Protein AF-A0A1F0R096-F1 (afdb_monomer_lite)

pLDDT: mean 75.97, std 24.09, range [21.86, 98.0]

Secondary structure (DSSP, 8-state):
-------------------------TTTTT--S-PPP----------PPPPGGG-SEEEEEHHHHHSPPPSS--S-SEEEEEETTEEEEEEE--EE-TTS-EE-----HHHHHHHHHHHHHHHHHTT-SEEE--SSHHHHHHHHT----HHHHHHHHHHHHHHHHEEEEEEEEEE-TTS-EEEEEEEEESEEEEE--B-TTSSBPTTS--EEEE-HHHHHHHHSPP-SSSSEEEEEHHHHHHHHHH-TT-HHHHHHHHHHHHHHTT--S-EEEETHHHHHHH--TT--HHHHHHHHHHHHHHHHHHHHGGG-TT--GGGTEEEESTT-TTS--EEEEPPPPHHHHHHH-GGGS-SS-SS--PPP--PPPPPPPPPPPP----PPPTTTT--HHHHHHHHHHTT--GGG--HHHHHHHHHHHHHT-S--S-HHHHHHHHHHH-GGGGTT----------------------PPPPP----PPPEE-TTT--EE-SSS-HHHHHHTT-TT--HHHHHHHHHHHHHHHHHHTTSTT---HHHHHHHHHHHHHTT---

Sequence (554 aa):
MTNSSAPAHPQSTRTVPASTDAGMTLSDILADHTAPTGGTLQHRQNTTSLAINDFTTVAIPWIFVNYQLPLMATKEILWERTDGDITVTLAATPYKDNNGVTQQHLPSGRIAREILIYLTTTALATQSPVIKISDTWRGLLSDVGIETSKDNLQAVQKQLRALLKMTIHISHQGTLPDGTNVSTSQSYLVGSSEKLFFNRDGLLDDKHQSVIRLSQEFYERIAATPSPVHGAMLVLRDSWRKIIKENPHQALAGDVFWWLAGRMSRVRRETRIPWDSPKGQFGSAATQTTKFRSQFRAALAVAAREYFSPLGENFDYSIYVSEYGFGSRGGNSGILLSPISPEHRKLMAWSRRQGAKTAPAATPVHEQKPTPPQAPSAPEIVPIPAHAGLDLSELRAALAAAGLPTNAVSDGALRAAIDTVLSRATSVGNAQALVTTAIVREPALLTGTAAPVVPAVQGSAASAAPGQGAAPLSSGRPVLPVASCPVHGQDVTGLVCRDCAIELKSADTDSTLAESCWRAVRARLTELSRLDGVDTSGEWVRYSSLAAAHGVDA

Structure (mmCIF, N/CA/C/O backbone):
data_AF-A0A1F0R096-F1
#
_entry.id   AF-A0A1F0R096-F1
#
loop_
_atom_site.group_PDB
_atom_site.id
_atom_site.type_symbol
_atom_site.label_atom_id
_atom_site.label_alt_id
_atom_site.label_comp_id
_atom_site.label_asym_id
_atom_site.label_entity_id
_atom_site.label_seq_id
_atom_site.pdbx_PDB_ins_code
_atom_site.Cartn_x
_atom_site.Cartn_y
_atom_site.Cartn_z
_atom_site.occupancy
_atom_site.B_iso_or_equiv
_atom_site.auth_seq_id
_atom_site.auth_comp_id
_atom_site.auth_asym_id
_atom_site.auth_atom_id
_atom_site.pdbx_PDB_model_num
ATOM 1 N N . MET A 1 1 ? -44.155 53.916 55.250 1.00 30.33 1 MET A N 1
ATOM 2 C CA . MET A 1 1 ? -45.587 54.117 54.952 1.00 30.33 1 MET A CA 1
ATOM 3 C C . MET A 1 1 ? -45.986 53.123 53.877 1.00 30.33 1 MET A C 1
ATOM 5 O O . MET A 1 1 ? -45.289 53.073 52.876 1.00 30.33 1 MET A O 1
ATOM 9 N N . THR A 1 2 ? -47.061 52.370 54.154 1.00 28.89 2 THR A N 1
ATOM 10 C CA . THR A 1 2 ? -47.965 51.640 53.232 1.00 28.89 2 THR A CA 1
ATOM 11 C C . THR A 1 2 ? -47.381 50.547 52.324 1.00 28.89 2 THR A C 1
ATOM 13 O O . THR A 1 2 ? -46.422 50.794 51.618 1.00 28.89 2 THR A O 1
ATOM 16 N N . ASN A 1 3 ? -47.965 49.363 52.142 1.00 24.05 3 ASN A N 1
ATOM 17 C CA . ASN A 1 3 ? -48.972 48.564 52.844 1.00 24.05 3 ASN A CA 1
ATOM 18 C C . ASN A 1 3 ? -48.981 47.197 52.112 1.00 24.05 3 ASN A C 1
ATOM 20 O O . ASN A 1 3 ? -48.876 47.171 50.892 1.00 24.05 3 ASN A O 1
ATOM 24 N N . SER A 1 4 ? -49.084 46.108 52.871 1.00 25.52 4 SER A N 1
ATOM 25 C CA . SER A 1 4 ? -49.771 44.830 52.608 1.00 25.52 4 SER A CA 1
ATOM 26 C C . SER A 1 4 ? -50.156 44.419 51.169 1.00 25.52 4 SER A C 1
ATOM 28 O O . SER A 1 4 ? -50.920 45.121 50.512 1.00 25.52 4 SER A O 1
ATOM 30 N N . SER A 1 5 ? -49.855 43.168 50.783 1.00 28.47 5 SER A N 1
ATOM 31 C CA . SER A 1 5 ? -50.852 42.066 50.691 1.00 28.47 5 SER A CA 1
ATOM 32 C C . SER A 1 5 ? -50.449 40.967 49.697 1.00 28.47 5 SER A C 1
ATOM 34 O O . SER A 1 5 ? -50.131 41.232 48.542 1.00 28.47 5 SER A O 1
ATOM 36 N N . ALA A 1 6 ? -50.549 39.718 50.156 1.00 32.94 6 ALA A N 1
ATOM 37 C CA . ALA A 1 6 ? -50.684 38.526 49.320 1.00 32.94 6 ALA A CA 1
ATOM 38 C C . ALA A 1 6 ? -52.085 38.453 48.672 1.00 32.94 6 ALA A C 1
ATOM 40 O O . ALA A 1 6 ? -53.028 39.072 49.169 1.00 32.94 6 ALA A O 1
ATOM 41 N N . PRO A 1 7 ? -52.243 37.636 47.619 1.00 31.23 7 PRO A N 1
ATOM 42 C CA . PRO A 1 7 ? -53.280 36.592 47.632 1.00 31.23 7 PRO A CA 1
ATOM 43 C C . PRO A 1 7 ? -52.701 35.241 47.149 1.00 31.23 7 PRO A C 1
ATOM 45 O O . PRO A 1 7 ? -51.891 35.192 46.233 1.00 31.23 7 PRO A O 1
ATOM 48 N N . ALA A 1 8 ? -52.882 34.141 47.882 1.00 25.47 8 ALA A N 1
ATOM 49 C CA . ALA A 1 8 ? -54.045 33.241 47.892 1.00 25.47 8 ALA A CA 1
ATOM 50 C C . ALA A 1 8 ? -54.151 32.333 46.642 1.00 25.47 8 ALA A C 1
ATOM 52 O O . ALA A 1 8 ? -54.452 32.777 45.539 1.00 25.47 8 ALA A O 1
ATOM 53 N N . HIS A 1 9 ? -53.920 31.035 46.873 1.00 32.69 9 HIS A N 1
ATOM 54 C CA . HIS A 1 9 ? -54.210 29.912 45.975 1.00 32.69 9 HIS A CA 1
ATOM 55 C C . HIS A 1 9 ? -55.689 29.851 45.554 1.00 32.69 9 HIS A C 1
ATOM 57 O O . HIS A 1 9 ? -56.567 30.228 46.331 1.00 32.69 9 HIS A O 1
ATOM 63 N N . PRO A 1 10 ? -55.968 29.181 44.422 1.00 27.84 10 PRO A N 1
ATOM 64 C CA . PRO A 1 10 ? -56.959 28.111 44.471 1.00 27.84 10 PRO A CA 1
ATOM 65 C C . PRO A 1 10 ? -56.457 26.796 43.852 1.00 27.84 10 PRO A C 1
ATOM 67 O O . PRO A 1 10 ? -55.757 26.758 42.842 1.00 27.84 10 PRO A O 1
ATOM 70 N N . GLN A 1 11 ? -56.843 25.703 44.508 1.00 27.64 11 GLN A N 1
ATOM 71 C CA . GLN A 1 11 ? -56.785 24.321 44.036 1.00 27.64 11 GLN A CA 1
ATOM 72 C C . GLN A 1 11 ? -57.648 24.145 42.773 1.00 27.64 11 GLN A C 1
ATOM 74 O O . GLN A 1 11 ? -58.736 24.708 42.737 1.00 27.64 11 GLN A O 1
ATOM 79 N N . SER A 1 12 ? -57.241 23.305 41.810 1.00 22.75 12 SER A N 1
ATOM 80 C CA . SER A 1 12 ? -58.082 22.218 41.263 1.00 22.75 12 SER A CA 1
ATOM 81 C C . SER A 1 12 ? -57.400 21.446 40.115 1.00 22.75 12 SER A C 1
ATOM 83 O O . SER A 1 12 ? -56.815 22.029 39.212 1.00 22.75 12 SER A O 1
ATOM 85 N N . THR A 1 13 ? -57.571 20.121 40.185 1.00 23.52 13 THR A N 1
ATOM 86 C CA . THR A 1 13 ? -57.665 19.102 39.115 1.00 23.52 13 THR A CA 1
ATOM 87 C C . THR A 1 13 ? -56.497 18.797 38.160 1.00 23.52 13 THR A C 1
ATOM 89 O O . THR A 1 13 ? -56.371 19.287 37.044 1.00 23.52 13 THR A O 1
ATOM 92 N N . ARG A 1 14 ? -55.743 17.769 38.576 1.00 30.00 14 ARG A N 1
ATOM 93 C CA . ARG A 1 14 ? -55.476 16.513 37.843 1.00 30.00 14 ARG A CA 1
ATOM 94 C C . ARG A 1 14 ? -56.135 16.410 36.455 1.00 30.00 14 ARG A C 1
ATOM 96 O O . ARG A 1 14 ? -57.332 16.162 36.375 1.00 30.00 14 ARG A O 1
ATOM 103 N N . THR A 1 15 ? -55.316 16.414 35.402 1.00 25.78 15 THR A N 1
ATOM 104 C CA . THR A 1 15 ? -55.610 15.670 34.167 1.00 25.78 15 THR A CA 1
ATOM 105 C C . THR A 1 15 ? -54.319 15.054 33.631 1.00 25.78 15 THR A C 1
ATOM 107 O O . THR A 1 15 ? -53.359 15.755 33.329 1.00 25.78 15 THR A O 1
ATOM 110 N N . VAL A 1 16 ? -54.292 13.726 33.578 1.00 37.59 16 VAL A N 1
ATOM 111 C CA . VAL A 1 16 ? -53.252 12.909 32.942 1.00 37.59 16 VAL A CA 1
ATOM 112 C C . VAL A 1 16 ? -53.695 12.650 31.498 1.00 37.59 16 VAL A C 1
ATOM 114 O O . VAL A 1 16 ? -54.839 12.235 31.319 1.00 37.59 16 VAL A O 1
ATOM 117 N N . PRO A 1 17 ? -52.821 12.786 30.489 1.00 27.08 17 PRO A N 1
ATOM 118 C CA . PRO A 1 17 ? -52.859 11.952 29.294 1.00 27.08 17 PRO A CA 1
ATOM 119 C C . PRO A 1 17 ? -51.699 10.947 29.403 1.00 27.08 17 PRO A C 1
ATOM 121 O O . PRO A 1 17 ? -50.539 11.321 29.535 1.00 27.08 17 PRO A O 1
ATOM 124 N N . ALA A 1 18 ? -51.996 9.686 29.702 1.00 24.23 18 ALA A N 1
ATOM 125 C CA . ALA A 1 18 ? -52.253 8.631 28.726 1.00 24.23 18 ALA A CA 1
ATOM 126 C C . ALA A 1 18 ? -50.993 8.317 27.906 1.00 24.23 18 ALA A C 1
ATOM 128 O O . ALA A 1 18 ? -50.550 9.092 27.066 1.00 24.23 18 ALA A O 1
ATOM 129 N N . SER A 1 19 ? -50.437 7.152 28.230 1.00 34.81 19 SER A N 1
ATOM 130 C CA . SER A 1 19 ? -49.363 6.441 27.553 1.00 34.81 19 SER A CA 1
ATOM 131 C C . SER A 1 19 ? -49.469 6.480 26.031 1.00 34.81 19 SER A C 1
ATOM 133 O O . SER A 1 19 ? -50.520 6.168 25.472 1.00 34.81 19 SER A O 1
ATOM 135 N N . THR A 1 20 ? -48.334 6.680 25.374 1.00 30.47 20 THR A N 1
ATOM 136 C CA . THR A 1 20 ? -48.059 6.007 24.104 1.00 30.47 20 THR A CA 1
ATOM 137 C C . THR A 1 20 ? -46.816 5.157 24.280 1.00 30.47 20 THR A C 1
ATOM 139 O O . THR A 1 20 ? -45.699 5.662 24.387 1.00 30.47 20 THR A O 1
ATOM 142 N N . ASP A 1 21 ? -47.086 3.858 24.366 1.00 36.59 21 ASP A N 1
ATOM 143 C CA . ASP A 1 21 ? -46.177 2.751 24.132 1.00 36.59 21 ASP A CA 1
ATOM 144 C C . ASP A 1 21 ? -45.354 2.967 22.862 1.00 36.59 21 ASP A C 1
ATOM 146 O O . ASP A 1 21 ? -45.900 3.038 21.763 1.00 36.59 21 ASP A O 1
ATOM 150 N N . ALA A 1 22 ? -44.038 3.010 23.022 1.00 32.66 22 ALA A N 1
ATOM 151 C CA . ALA A 1 22 ? -43.079 2.445 22.077 1.00 32.66 22 ALA A CA 1
ATOM 152 C C . ALA A 1 22 ? -41.719 2.388 22.782 1.00 32.66 22 ALA A C 1
ATOM 154 O O . ALA A 1 22 ? -40.801 3.155 22.494 1.00 32.66 22 ALA A O 1
ATOM 155 N N . GLY A 1 23 ? -41.614 1.506 23.777 1.00 35.16 23 GLY A N 1
ATOM 156 C CA . GLY A 1 23 ? -40.328 1.137 24.351 1.00 35.16 23 GLY A CA 1
ATOM 157 C C . GLY A 1 23 ? -39.505 0.389 23.308 1.00 35.16 23 GLY A C 1
ATOM 158 O O . GLY A 1 23 ? -39.669 -0.814 23.158 1.00 35.16 23 GLY A O 1
ATOM 159 N N . MET A 1 24 ? -38.634 1.097 22.591 1.00 30.62 24 MET A N 1
ATOM 160 C CA . MET A 1 24 ? -37.538 0.476 21.850 1.00 30.62 24 MET A CA 1
ATOM 161 C C . MET A 1 24 ? -36.255 0.647 22.652 1.00 30.62 24 MET A C 1
ATOM 163 O O . MET A 1 24 ? -35.848 1.759 22.995 1.00 30.62 24 MET A O 1
ATOM 167 N N . THR A 1 25 ? -35.635 -0.478 22.982 1.00 40.62 25 THR A N 1
ATOM 168 C CA . THR A 1 25 ? -34.349 -0.530 23.670 1.00 40.62 25 THR A CA 1
ATOM 169 C C . THR A 1 25 ? -33.215 -0.597 22.650 1.00 40.62 25 THR A C 1
ATOM 171 O O . THR A 1 25 ? -33.394 -0.994 21.504 1.00 40.62 25 THR A O 1
ATOM 174 N N . LEU A 1 26 ? -31.999 -0.247 23.073 1.00 33.38 26 LEU A N 1
ATOM 175 C CA . LEU A 1 26 ? -30.774 -0.300 22.257 1.00 33.38 26 LEU A CA 1
ATOM 176 C C . LEU A 1 26 ? -30.487 -1.695 21.655 1.00 33.38 26 LEU A C 1
ATOM 178 O O . LEU A 1 26 ? -29.718 -1.809 20.703 1.00 33.38 26 LEU A O 1
ATOM 182 N N . SER A 1 27 ? -31.123 -2.741 22.192 1.00 39.12 27 SER A N 1
ATOM 183 C CA . SER A 1 27 ? -31.055 -4.112 21.677 1.00 39.12 27 SER A CA 1
ATOM 184 C C . SER A 1 27 ? -31.840 -4.291 20.373 1.00 39.12 27 SER A C 1
ATOM 186 O O . SER A 1 27 ? -31.451 -5.112 19.548 1.00 39.12 27 SER A O 1
ATOM 188 N N . ASP A 1 28 ? -32.876 -3.481 20.147 1.00 33.50 28 ASP A N 1
ATOM 189 C CA . ASP A 1 28 ? -33.757 -3.583 18.978 1.00 33.50 28 ASP A CA 1
ATOM 190 C C . ASP A 1 28 ? -33.112 -2.971 17.720 1.00 33.50 28 ASP A C 1
ATOM 192 O O . ASP A 1 28 ? -33.356 -3.418 16.605 1.00 33.50 28 ASP A O 1
ATOM 196 N N . ILE A 1 29 ? -32.190 -2.013 17.889 1.00 41.38 29 ILE A N 1
ATOM 197 C CA . ILE A 1 29 ? -31.458 -1.349 16.789 1.00 41.38 29 ILE A CA 1
ATOM 198 C C . ILE A 1 29 ? -30.347 -2.247 16.206 1.00 41.38 29 ILE A C 1
ATOM 200 O O . ILE A 1 29 ? -29.935 -2.076 15.061 1.00 41.38 29 ILE A O 1
ATOM 204 N N . LEU A 1 30 ? -29.850 -3.219 16.976 1.00 41.22 30 LEU A N 1
ATOM 205 C CA . LEU A 1 30 ? -28.787 -4.142 16.550 1.00 41.22 30 LEU A CA 1
ATOM 206 C C . LEU A 1 30 ? -29.324 -5.438 15.915 1.00 41.22 30 LEU A C 1
ATOM 208 O O . LEU A 1 30 ? -28.522 -6.262 15.469 1.00 41.22 30 LEU A O 1
ATOM 212 N N . ALA A 1 31 ? -30.648 -5.628 15.893 1.00 35.34 31 ALA A N 1
ATOM 213 C CA . ALA A 1 31 ? -31.297 -6.879 15.504 1.00 35.34 31 ALA A CA 1
ATOM 214 C C . ALA A 1 31 ? -31.662 -6.986 14.011 1.00 35.34 31 ALA A C 1
ATOM 216 O O . ALA A 1 31 ? -32.043 -8.069 13.567 1.00 35.34 31 ALA A O 1
ATOM 217 N N . ASP A 1 32 ? -31.485 -5.935 13.208 1.00 31.23 32 ASP A N 1
ATOM 218 C CA . ASP A 1 32 ? -31.731 -6.000 11.762 1.00 31.23 32 ASP A CA 1
ATOM 219 C C . ASP A 1 32 ? -30.552 -6.634 11.018 1.00 31.23 32 ASP A C 1
ATOM 221 O O . ASP A 1 32 ? -29.835 -5.973 10.282 1.00 31.23 32 ASP A O 1
ATOM 225 N N . HIS A 1 33 ? -30.355 -7.936 11.229 1.00 36.31 33 HIS A N 1
ATOM 226 C CA . HIS A 1 33 ? -29.904 -8.902 10.226 1.00 36.31 33 HIS A CA 1
ATOM 227 C C . HIS A 1 33 ? -30.307 -10.296 10.720 1.00 36.31 33 HIS A C 1
ATOM 229 O O . HIS A 1 33 ? -29.807 -10.781 11.734 1.00 36.31 33 HIS A O 1
ATOM 235 N N . THR A 1 34 ? -31.225 -10.932 9.996 1.00 32.75 34 THR A N 1
ATOM 236 C CA . THR A 1 34 ? -31.767 -12.273 10.234 1.00 32.75 34 THR A CA 1
ATOM 237 C C . THR A 1 34 ? -30.659 -13.300 10.491 1.00 32.75 34 THR A C 1
ATOM 239 O O . THR A 1 34 ? -30.019 -13.801 9.569 1.00 32.75 34 THR A O 1
ATOM 242 N N . ALA A 1 35 ? -30.455 -13.647 11.762 1.00 27.62 35 ALA A N 1
ATOM 243 C CA . ALA A 1 35 ? -29.786 -14.874 12.172 1.00 27.62 35 ALA A CA 1
ATOM 244 C C . ALA A 1 35 ? -30.867 -15.931 12.463 1.00 27.62 35 ALA A C 1
ATOM 246 O O . ALA A 1 35 ? -31.854 -15.606 13.129 1.00 27.62 35 ALA A O 1
ATOM 247 N N . PRO A 1 36 ? -30.729 -17.183 11.987 1.00 33.09 36 PRO A N 1
ATOM 248 C CA . PRO A 1 36 ? -31.719 -18.216 12.251 1.00 33.09 36 PRO A CA 1
ATOM 249 C C . PRO A 1 36 ? -31.743 -18.511 13.753 1.00 33.09 36 PRO A C 1
ATOM 251 O O . PRO A 1 36 ? -30.737 -18.878 14.361 1.00 33.09 36 PRO A O 1
ATOM 254 N N . THR A 1 37 ? -32.902 -18.295 14.363 1.00 35.12 37 THR A N 1
ATOM 255 C CA . THR A 1 37 ? -33.143 -18.533 15.783 1.00 35.12 37 THR A CA 1
ATOM 256 C C . THR A 1 37 ? -33.389 -20.025 15.994 1.00 35.12 37 THR A C 1
ATOM 258 O O . THR A 1 37 ? -34.353 -20.572 15.467 1.00 35.12 37 THR A O 1
ATOM 261 N N . GLY A 1 38 ? -32.522 -20.683 16.765 1.00 32.81 38 GLY A N 1
ATOM 262 C CA . GLY A 1 38 ? -32.728 -22.064 17.211 1.00 32.81 38 GLY A CA 1
ATOM 263 C C . GLY A 1 38 ? -31.495 -22.945 17.045 1.00 32.81 38 GLY A C 1
ATOM 264 O O . GLY A 1 38 ? -31.354 -23.649 16.052 1.00 32.81 38 GLY A O 1
ATOM 265 N N . GLY A 1 39 ? -30.612 -22.937 18.044 1.00 27.97 39 GLY A N 1
ATOM 266 C CA . GLY A 1 39 ? -29.479 -23.854 18.118 1.00 27.97 39 GLY A CA 1
ATOM 267 C C . GLY A 1 39 ? -28.786 -23.767 19.472 1.00 27.97 39 GLY A C 1
ATOM 268 O O . GLY A 1 39 ? -28.230 -22.733 19.825 1.00 27.97 39 GLY A O 1
ATOM 269 N N . THR A 1 40 ? -28.870 -24.857 20.227 1.00 30.33 40 THR A N 1
ATOM 270 C CA . THR A 1 40 ? -28.162 -25.191 21.471 1.00 30.33 40 THR A CA 1
ATOM 271 C C . THR A 1 40 ? -26.720 -24.679 21.483 1.00 30.33 40 THR A C 1
ATOM 273 O O . THR A 1 40 ? -26.073 -24.739 20.444 1.00 30.33 40 THR A O 1
ATOM 276 N N . LEU A 1 41 ? -26.220 -24.236 22.651 1.00 36.62 41 LEU A N 1
ATOM 277 C CA . LEU A 1 41 ? -24.822 -23.857 22.933 1.00 36.62 41 LEU A CA 1
ATOM 278 C C . LEU A 1 41 ? -23.826 -24.732 22.150 1.00 36.62 41 LEU A C 1
ATOM 280 O O . LEU A 1 41 ? -23.426 -25.802 22.610 1.00 36.62 41 LEU A O 1
ATOM 284 N N . GLN A 1 42 ? -23.442 -24.292 20.951 1.00 33.22 42 GLN A N 1
ATOM 285 C CA . GLN A 1 42 ? -22.438 -24.984 20.165 1.00 33.22 42 GLN A CA 1
ATOM 286 C C . GLN A 1 42 ? -21.080 -24.581 20.717 1.00 33.22 42 GLN A C 1
ATOM 288 O O . GLN A 1 42 ? -20.683 -23.415 20.688 1.00 33.22 42 GLN A O 1
ATOM 293 N N . HIS A 1 43 ? -20.376 -25.577 21.242 1.00 32.53 43 HIS A N 1
ATOM 294 C CA . HIS A 1 43 ? -18.949 -25.518 21.500 1.00 32.53 43 HIS A CA 1
ATOM 295 C C . HIS A 1 43 ? -18.237 -24.902 20.283 1.00 32.53 43 HIS A C 1
ATOM 297 O O . HIS A 1 43 ? -18.427 -25.361 19.155 1.00 32.53 43 HIS A O 1
ATOM 303 N N . ARG A 1 44 ? -17.438 -23.852 20.519 1.00 40.34 44 ARG A N 1
ATOM 304 C CA . ARG A 1 44 ? -16.644 -23.139 19.508 1.00 40.34 44 ARG A CA 1
ATOM 305 C C . ARG A 1 44 ? -15.856 -24.139 18.659 1.00 40.34 44 ARG A C 1
ATOM 307 O O . ARG A 1 44 ? -14.901 -24.746 19.135 1.00 40.34 44 ARG A O 1
ATOM 314 N N . GLN A 1 45 ? -16.225 -24.276 17.387 1.00 34.12 45 GLN A N 1
ATOM 315 C CA . GLN A 1 45 ? -15.311 -24.821 16.392 1.00 34.12 45 GLN A CA 1
ATOM 316 C C . GLN A 1 45 ? -14.172 -23.806 16.229 1.00 34.12 45 GLN A C 1
ATOM 318 O O . GLN A 1 45 ? -14.411 -22.652 15.876 1.00 34.12 45 GLN A O 1
ATOM 323 N N . ASN A 1 46 ? -12.943 -24.220 16.542 1.00 38.59 46 ASN A N 1
ATOM 324 C CA . ASN A 1 46 ? -11.721 -23.450 16.316 1.00 38.59 46 ASN A CA 1
ATOM 325 C C . ASN A 1 46 ? -11.584 -23.091 14.826 1.00 38.59 46 ASN A C 1
ATOM 327 O O . ASN A 1 46 ? -10.966 -23.823 14.060 1.00 38.59 46 ASN A O 1
ATOM 331 N N . THR A 1 47 ? -12.134 -21.956 14.398 1.00 48.75 47 THR A N 1
ATOM 332 C CA . THR A 1 47 ? -11.672 -21.281 13.182 1.00 48.75 47 THR A CA 1
ATOM 333 C C . THR A 1 47 ? -10.714 -20.185 13.613 1.00 48.75 47 THR A C 1
ATOM 335 O O . THR A 1 47 ? -11.135 -19.060 13.876 1.00 48.75 47 THR A O 1
ATOM 338 N N . THR A 1 48 ? -9.450 -20.561 13.776 1.00 67.00 48 THR A N 1
ATOM 339 C CA . THR A 1 48 ? -8.330 -19.685 14.129 1.00 67.00 48 THR A CA 1
ATOM 340 C C . THR A 1 48 ? -8.192 -18.579 13.079 1.00 67.00 48 THR A C 1
ATOM 342 O O . THR A 1 48 ? -8.402 -18.831 11.890 1.00 67.00 48 THR A O 1
ATOM 345 N N . SER A 1 49 ? -7.865 -17.353 13.495 1.00 80.62 49 SER A N 1
ATOM 346 C CA . SER A 1 49 ? -7.433 -16.314 12.558 1.00 80.62 49 SER A CA 1
ATOM 347 C C . SER A 1 49 ? -6.254 -16.825 11.720 1.00 80.62 49 SER A C 1
ATOM 349 O O . SER A 1 49 ? -5.464 -17.648 12.183 1.00 80.62 49 SER A O 1
ATOM 351 N N . LEU A 1 50 ? -6.167 -16.391 10.460 1.00 88.50 50 LEU A N 1
ATOM 352 C CA . LEU A 1 50 ? -5.040 -16.756 9.601 1.00 88.50 50 LEU A CA 1
ATOM 353 C C . LEU A 1 50 ? -3.867 -15.833 9.903 1.00 88.50 50 LEU A C 1
ATOM 355 O O . LEU A 1 50 ? -4.059 -14.617 9.980 1.00 88.50 50 LEU A O 1
ATOM 359 N N . ALA A 1 51 ? -2.664 -16.394 10.019 1.00 91.50 51 ALA A N 1
ATOM 360 C CA . ALA A 1 51 ? -1.449 -15.610 10.147 1.00 91.50 51 ALA A CA 1
ATOM 361 C C . ALA A 1 51 ? -0.818 -15.391 8.768 1.00 91.50 51 ALA A C 1
ATOM 363 O O . ALA A 1 51 ? -0.769 -16.285 7.924 1.00 91.50 51 ALA A O 1
ATOM 364 N N . ILE A 1 52 ? -0.227 -14.218 8.539 1.00 90.69 52 ILE A N 1
ATOM 365 C CA . ILE A 1 52 ? 0.503 -13.906 7.303 1.00 90.69 52 ILE A CA 1
ATOM 366 C C . ILE A 1 52 ? 1.655 -14.900 7.058 1.00 90.69 52 ILE A C 1
ATOM 368 O O . ILE A 1 52 ? 2.088 -15.146 5.928 1.00 90.69 52 ILE A O 1
ATOM 372 N N . ASN A 1 53 ? 2.154 -15.491 8.146 1.00 89.38 53 ASN A N 1
ATOM 373 C CA . ASN A 1 53 ? 3.216 -16.487 8.150 1.00 89.38 53 ASN A CA 1
ATOM 374 C C . ASN A 1 53 ? 2.768 -17.848 7.589 1.00 89.38 53 ASN A C 1
ATOM 376 O O . ASN A 1 53 ? 3.623 -18.658 7.225 1.00 89.38 53 ASN A O 1
ATOM 380 N N . ASP A 1 54 ? 1.470 -18.049 7.378 1.00 89.38 54 ASP A N 1
ATOM 381 C CA . ASP A 1 54 ? 0.929 -19.271 6.784 1.00 89.38 54 ASP A CA 1
ATOM 382 C C . ASP A 1 54 ? 0.947 -19.233 5.245 1.00 89.38 54 ASP A C 1
ATOM 384 O O . ASP A 1 54 ? 0.852 -20.273 4.595 1.00 89.38 54 ASP A O 1
ATOM 388 N N . PHE A 1 55 ? 1.129 -18.054 4.631 1.00 90.38 55 PHE A N 1
ATOM 389 C CA . PHE A 1 55 ? 1.071 -17.892 3.173 1.00 90.38 55 PHE A CA 1
ATOM 390 C C . PHE A 1 55 ? 2.447 -17.820 2.506 1.00 90.38 55 PHE A C 1
ATOM 392 O O . PHE A 1 55 ? 3.235 -16.922 2.782 1.00 90.38 55 PHE A O 1
ATOM 399 N N . THR A 1 56 ? 2.724 -18.676 1.520 1.00 90.19 56 THR A N 1
ATOM 400 C CA . THR A 1 56 ? 3.943 -18.551 0.690 1.00 90.19 56 THR A CA 1
ATOM 401 C C . THR A 1 56 ? 3.988 -17.232 -0.087 1.00 90.19 56 THR A C 1
ATOM 403 O O . THR A 1 56 ? 5.052 -16.634 -0.272 1.00 90.19 56 THR A O 1
ATOM 406 N N . THR A 1 57 ? 2.827 -16.777 -0.550 1.00 92.06 57 THR A N 1
ATOM 407 C CA . THR A 1 57 ? 2.670 -15.553 -1.331 1.00 92.06 57 THR A CA 1
ATOM 408 C C . THR A 1 57 ? 1.673 -14.626 -0.673 1.00 92.06 57 THR A C 1
ATOM 410 O O . THR A 1 57 ? 0.680 -15.085 -0.117 1.00 92.06 57 THR A O 1
ATOM 413 N N . VAL A 1 58 ? 1.899 -13.328 -0.809 1.00 94.69 58 VAL A N 1
ATOM 414 C CA . VAL A 1 58 ? 0.946 -12.301 -0.387 1.00 94.69 58 VAL A CA 1
ATOM 415 C C . VAL A 1 58 ? 0.346 -11.598 -1.593 1.00 94.69 58 VAL A C 1
ATOM 417 O O . VAL A 1 58 ? 0.997 -11.478 -2.633 1.00 94.69 58 VAL A O 1
ATOM 420 N N . ALA A 1 59 ? -0.893 -11.144 -1.443 1.00 95.56 59 ALA A N 1
ATOM 421 C CA . ALA A 1 59 ? -1.618 -10.414 -2.465 1.00 95.56 59 ALA A CA 1
ATOM 422 C C . ALA A 1 59 ? -1.462 -8.904 -2.267 1.00 95.56 59 ALA A C 1
ATOM 424 O O . ALA A 1 59 ? -1.705 -8.377 -1.185 1.00 95.56 59 ALA A O 1
ATOM 425 N N . ILE A 1 60 ? -1.062 -8.206 -3.328 1.00 95.75 60 ILE A N 1
ATOM 426 C CA . ILE A 1 60 ? -0.930 -6.750 -3.363 1.00 95.75 60 ILE A CA 1
ATOM 427 C C . ILE A 1 60 ? -1.921 -6.218 -4.399 1.00 95.75 60 ILE A C 1
ATOM 429 O O . ILE A 1 60 ? -1.756 -6.514 -5.585 1.00 95.75 60 ILE A O 1
ATOM 433 N N . PRO A 1 61 ? -2.939 -5.434 -4.012 1.00 96.88 61 PRO A N 1
ATOM 434 C CA . PRO A 1 61 ? -3.883 -4.870 -4.973 1.00 96.88 61 PRO A CA 1
ATOM 435 C C . PRO A 1 61 ? -3.189 -3.955 -5.984 1.00 96.88 61 PRO A C 1
ATOM 437 O O . PRO A 1 61 ? -2.427 -3.069 -5.591 1.00 96.88 61 PRO A O 1
ATOM 440 N N . TRP A 1 62 ? -3.491 -4.115 -7.275 1.00 95.44 62 TRP A N 1
ATOM 441 C CA . TRP A 1 62 ? -2.855 -3.332 -8.344 1.00 95.44 62 TRP A CA 1
ATOM 442 C C . TRP A 1 62 ? -3.044 -1.827 -8.186 1.00 95.44 62 TRP A C 1
ATOM 444 O O . TRP A 1 62 ? -2.117 -1.067 -8.469 1.00 95.44 62 TRP A O 1
ATOM 454 N N . ILE A 1 63 ? -4.191 -1.403 -7.652 1.00 96.12 63 ILE A N 1
ATOM 455 C CA . ILE A 1 63 ? -4.451 0.010 -7.384 1.00 96.12 63 ILE A CA 1
ATOM 456 C C . ILE A 1 63 ? -3.388 0.631 -6.469 1.00 96.12 63 ILE A C 1
ATOM 458 O O . ILE A 1 63 ? -2.930 1.729 -6.748 1.00 96.12 63 ILE A O 1
ATOM 462 N N . PHE A 1 64 ? -2.891 -0.084 -5.455 1.00 95.75 64 PHE A N 1
ATOM 463 C CA . PHE A 1 64 ? -1.853 0.431 -4.551 1.00 95.75 64 PHE A CA 1
ATOM 464 C C . PHE A 1 64 ? -0.426 0.218 -5.069 1.00 95.75 64 PHE A C 1
ATOM 466 O O . PHE A 1 64 ? 0.509 0.819 -4.543 1.00 95.75 64 PHE A O 1
ATOM 473 N N . VAL A 1 65 ? -0.244 -0.598 -6.114 1.00 94.06 65 VAL A N 1
ATOM 474 C CA . VAL A 1 65 ? 1.021 -0.672 -6.865 1.00 94.06 65 VAL A CA 1
ATOM 475 C C . VAL A 1 65 ? 1.189 0.563 -7.746 1.00 94.06 65 VAL A C 1
ATOM 477 O O . VAL A 1 65 ? 2.299 1.078 -7.867 1.00 94.06 65 VAL A O 1
ATOM 480 N N . ASN A 1 66 ? 0.102 1.027 -8.367 1.00 92.44 66 ASN A N 1
ATOM 481 C CA . ASN A 1 66 ? 0.131 2.152 -9.301 1.00 92.44 66 ASN A CA 1
ATOM 482 C C . ASN A 1 66 ? -0.086 3.501 -8.602 1.00 92.44 66 ASN A C 1
ATOM 484 O O . ASN A 1 66 ? 0.603 4.462 -8.936 1.00 92.44 66 ASN A O 1
ATOM 488 N N . TYR A 1 67 ? -0.956 3.535 -7.591 1.00 93.69 67 TYR A N 1
ATOM 489 C CA . TYR A 1 67 ? -1.376 4.723 -6.849 1.00 93.69 67 TYR A CA 1
ATOM 490 C C . TYR A 1 67 ? -1.096 4.515 -5.351 1.00 93.69 67 TYR A C 1
ATOM 492 O O . TYR A 1 67 ? -1.960 4.110 -4.569 1.00 93.69 67 TYR A O 1
ATOM 500 N N . GLN A 1 68 ? 0.164 4.714 -4.952 1.00 92.50 68 GLN A N 1
ATOM 501 C CA . GLN A 1 68 ? 0.642 4.359 -3.614 1.00 92.50 68 GLN A CA 1
ATOM 502 C C . GLN A 1 68 ? 0.018 5.221 -2.513 1.00 92.50 68 GLN A C 1
ATOM 504 O O . GLN A 1 68 ? -0.196 6.425 -2.673 1.00 92.50 68 GLN A O 1
ATOM 509 N N . LEU A 1 69 ? -0.151 4.613 -1.335 1.00 94.69 69 LEU A N 1
ATOM 510 C CA . LEU A 1 69 ? -0.440 5.339 -0.099 1.00 94.69 69 LEU A CA 1
ATOM 511 C C . LEU A 1 69 ? 0.667 6.366 0.204 1.00 94.69 69 LEU A C 1
ATOM 513 O O . LEU A 1 69 ? 1.830 6.132 -0.142 1.00 94.69 69 LEU A O 1
ATOM 517 N N . PRO A 1 70 ? 0.382 7.438 0.960 1.00 93.81 70 PRO A N 1
ATOM 518 C CA . PRO A 1 70 ? 1.427 8.297 1.496 1.00 93.81 70 PRO A CA 1
ATOM 519 C C . PRO A 1 70 ? 2.537 7.491 2.195 1.00 93.81 70 PRO A C 1
ATOM 521 O O . PRO A 1 70 ? 2.288 6.583 3.002 1.00 93.81 70 PRO A O 1
ATOM 524 N N . LEU A 1 71 ? 3.791 7.808 1.864 1.00 91.12 71 LEU A N 1
ATOM 525 C CA . LEU A 1 71 ? 4.959 7.164 2.474 1.00 91.12 71 LEU A CA 1
ATOM 526 C C . LEU A 1 71 ? 5.063 7.498 3.962 1.00 91.12 71 LEU A C 1
ATOM 528 O O . LEU A 1 71 ? 5.469 6.654 4.749 1.00 91.12 71 LEU A O 1
ATOM 532 N N . MET A 1 72 ? 4.679 8.716 4.341 1.00 90.25 72 MET A N 1
ATOM 533 C CA . MET A 1 72 ? 4.722 9.227 5.709 1.00 90.25 72 MET A CA 1
ATOM 534 C C . MET A 1 72 ? 3.373 9.837 6.077 1.00 90.25 72 MET A C 1
ATOM 536 O O . MET A 1 72 ? 2.553 10.126 5.203 1.00 90.25 72 MET A O 1
ATOM 540 N N . ALA A 1 73 ? 3.150 10.045 7.375 1.00 92.19 73 ALA A N 1
ATOM 541 C CA . ALA A 1 73 ? 1.985 10.778 7.844 1.00 92.19 73 ALA A CA 1
ATOM 542 C C . ALA A 1 73 ? 1.938 12.169 7.194 1.00 92.19 73 ALA A C 1
ATOM 544 O O . ALA A 1 73 ? 2.938 12.885 7.157 1.00 92.19 73 ALA A O 1
ATOM 545 N N . THR A 1 74 ? 0.765 12.534 6.689 1.00 92.06 74 THR A N 1
ATOM 546 C CA . THR A 1 74 ? 0.503 13.815 6.033 1.00 92.06 74 THR A CA 1
ATOM 547 C C . THR A 1 74 ? -0.723 14.470 6.660 1.00 92.06 74 THR A C 1
ATOM 549 O O . THR A 1 74 ? -1.560 13.792 7.259 1.00 92.06 74 THR A O 1
ATOM 552 N N . LYS A 1 75 ? -0.804 15.799 6.546 1.00 92.69 75 LYS A N 1
ATOM 553 C CA . LYS A 1 75 ? -2.003 16.576 6.894 1.00 92.69 75 LYS A CA 1
ATOM 554 C C . LYS A 1 75 ? -3.034 16.577 5.762 1.00 92.69 75 LYS A C 1
ATOM 556 O O . LYS A 1 75 ? -4.157 17.022 5.970 1.00 92.69 75 LYS A O 1
ATOM 561 N N . GLU A 1 76 ? -2.646 16.115 4.576 1.00 93.75 76 GLU A N 1
ATOM 562 C CA . GLU A 1 76 ? -3.544 15.985 3.434 1.00 93.75 76 GLU A CA 1
ATOM 563 C C . GLU A 1 76 ? -4.620 14.931 3.715 1.00 93.75 76 GLU A C 1
ATOM 565 O O . GLU A 1 76 ? -4.351 13.862 4.270 1.00 93.75 76 GLU A O 1
ATOM 570 N N . ILE A 1 77 ? -5.850 15.251 3.318 1.00 96.06 77 ILE A N 1
ATOM 571 C CA . ILE A 1 77 ? -7.012 14.358 3.412 1.00 96.06 77 ILE A CA 1
ATOM 572 C C . ILE A 1 77 ? -7.417 13.788 2.050 1.00 96.06 77 ILE A C 1
ATOM 574 O O . ILE A 1 77 ? -8.212 12.856 2.004 1.00 96.06 77 ILE A O 1
ATOM 578 N N . LEU A 1 78 ? -6.861 14.328 0.963 1.00 95.88 78 LEU A N 1
ATOM 579 C CA . LEU A 1 78 ? -7.001 13.842 -0.405 1.00 95.88 78 LEU A CA 1
ATOM 580 C C . LEU A 1 78 ? -5.603 13.573 -0.955 1.00 95.88 78 LEU A C 1
ATOM 582 O O . LEU A 1 78 ? -4.709 14.397 -0.783 1.00 95.88 78 LEU A O 1
ATOM 586 N N . TRP A 1 79 ? -5.421 12.434 -1.608 1.00 94.56 79 TRP A N 1
ATOM 587 C CA . TRP A 1 79 ? -4.155 12.038 -2.210 1.00 94.56 79 TRP A CA 1
AT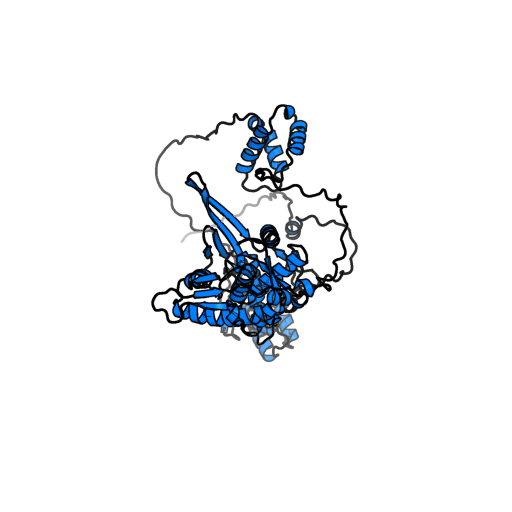OM 588 C C . TRP A 1 79 ? -4.398 11.551 -3.625 1.00 94.56 79 TRP A C 1
ATOM 590 O O . TRP A 1 79 ? -4.866 10.434 -3.839 1.00 94.56 79 TRP A O 1
ATOM 600 N N . GLU A 1 80 ? -4.113 12.432 -4.575 1.00 93.00 80 GLU A N 1
ATOM 601 C CA . GLU A 1 80 ? -4.432 12.248 -5.984 1.00 93.00 80 GLU A CA 1
ATOM 602 C C . GLU A 1 80 ? -3.197 11.883 -6.799 1.00 93.00 80 GLU A C 1
ATOM 604 O O . GLU A 1 80 ? -2.095 12.398 -6.575 1.00 93.00 80 GLU A O 1
ATOM 609 N N . ARG A 1 81 ? -3.381 10.983 -7.761 1.00 90.50 81 ARG A N 1
ATOM 610 C CA . ARG A 1 81 ? -2.378 10.602 -8.748 1.00 90.50 81 ARG A CA 1
ATOM 611 C C . ARG A 1 81 ? -3.053 10.373 -10.093 1.00 90.50 81 ARG A C 1
ATOM 613 O O . ARG A 1 81 ? -4.079 9.704 -10.163 1.00 90.50 81 ARG A O 1
ATOM 620 N N . THR A 1 82 ? -2.424 10.878 -11.147 1.00 88.50 82 THR A N 1
ATOM 621 C CA . THR A 1 82 ? -2.897 10.742 -12.528 1.00 88.50 82 THR A CA 1
ATOM 622 C C . THR A 1 82 ? -1.855 9.996 -13.347 1.00 88.50 82 THR A C 1
ATOM 624 O O . THR A 1 82 ? -0.678 10.360 -13.330 1.00 88.50 82 THR A O 1
ATOM 627 N N . ASP A 1 83 ? -2.292 8.955 -14.049 1.00 85.56 83 ASP A N 1
ATOM 628 C CA . ASP A 1 83 ? -1.495 8.187 -15.003 1.00 85.56 83 ASP A CA 1
ATOM 629 C C . ASP A 1 83 ? -2.308 8.008 -16.289 1.00 85.56 83 ASP A C 1
ATOM 631 O O . ASP A 1 83 ? -3.311 7.292 -16.307 1.00 85.56 83 ASP A O 1
ATOM 635 N N . GLY A 1 84 ? -1.899 8.707 -17.349 1.00 86.06 84 GLY A N 1
ATOM 636 C CA . GLY A 1 84 ? -2.643 8.753 -18.605 1.00 86.06 84 GLY A CA 1
ATOM 637 C C . GLY A 1 84 ? -4.048 9.332 -18.425 1.00 86.06 84 GLY A C 1
ATOM 638 O O . GLY A 1 84 ? -4.208 10.461 -17.967 1.00 86.06 84 GLY A O 1
ATOM 639 N N . ASP A 1 85 ? -5.046 8.545 -18.811 1.00 87.06 85 ASP A N 1
ATOM 640 C CA . ASP A 1 85 ? -6.477 8.838 -18.733 1.00 87.06 85 ASP A CA 1
ATOM 641 C C . ASP A 1 85 ? -7.103 8.514 -17.368 1.00 87.06 85 ASP A C 1
ATOM 643 O O . ASP A 1 85 ? -8.284 8.793 -17.159 1.00 87.06 85 ASP A O 1
ATOM 647 N N . ILE A 1 86 ? -6.342 7.924 -16.440 1.00 91.19 86 ILE A N 1
ATOM 648 C CA . ILE A 1 86 ? -6.841 7.477 -15.138 1.00 91.19 86 ILE A CA 1
ATOM 649 C C . ILE A 1 86 ? -6.319 8.392 -14.034 1.00 91.19 86 ILE A C 1
ATOM 651 O O . ILE A 1 86 ? -5.111 8.492 -13.802 1.00 91.19 86 ILE A O 1
ATOM 655 N N . THR A 1 87 ? -7.239 8.973 -13.272 1.00 93.12 87 THR A N 1
ATOM 656 C CA . THR A 1 87 ? -6.944 9.665 -12.016 1.00 93.12 87 THR A CA 1
ATOM 657 C C . THR A 1 87 ? -7.533 8.879 -10.856 1.00 93.12 87 THR A C 1
ATOM 659 O O . THR A 1 87 ? -8.707 8.507 -10.870 1.00 93.12 87 THR A O 1
ATOM 662 N N . VAL A 1 88 ? -6.712 8.620 -9.842 1.00 95.75 88 VAL A N 1
ATOM 663 C CA . VAL A 1 88 ? -7.131 7.987 -8.592 1.00 95.75 88 VAL A CA 1
ATOM 664 C C . VAL A 1 88 ? -6.892 8.950 -7.444 1.00 95.75 88 VAL A C 1
ATOM 666 O O . VAL A 1 88 ? -5.772 9.425 -7.249 1.00 95.75 88 VAL A O 1
ATOM 669 N N . THR A 1 89 ? -7.934 9.173 -6.649 1.00 96.69 89 THR A N 1
ATOM 670 C CA . THR A 1 89 ? -7.894 10.020 -5.458 1.00 96.69 89 THR A CA 1
ATOM 671 C C . THR A 1 89 ? -8.269 9.197 -4.238 1.00 96.69 89 THR A C 1
ATOM 673 O O . THR A 1 89 ? -9.384 8.692 -4.117 1.00 96.69 89 THR A O 1
ATOM 676 N N . LEU A 1 90 ? -7.325 9.058 -3.310 1.00 97.50 90 LEU A N 1
ATOM 677 C CA . LEU A 1 90 ? -7.567 8.451 -2.006 1.00 97.50 90 LEU A CA 1
ATOM 678 C C . LEU A 1 90 ? -8.056 9.535 -1.049 1.00 97.50 90 LEU A C 1
ATOM 680 O O . LEU A 1 90 ? -7.366 10.535 -0.850 1.00 97.50 90 LEU A O 1
ATOM 684 N N . ALA A 1 91 ? -9.223 9.340 -0.449 1.00 97.56 91 ALA A N 1
ATOM 685 C CA . ALA A 1 91 ? -9.841 10.292 0.461 1.00 97.56 91 ALA A CA 1
ATOM 686 C C . ALA A 1 91 ? -9.947 9.724 1.881 1.00 97.56 91 ALA A C 1
ATOM 688 O O . ALA A 1 91 ? -10.426 8.609 2.103 1.00 97.56 91 ALA A O 1
ATOM 689 N N . ALA A 1 92 ? -9.513 10.510 2.865 1.00 96.31 92 ALA A N 1
ATOM 690 C CA . ALA A 1 92 ? -9.653 10.194 4.277 1.00 96.31 92 ALA A CA 1
ATOM 691 C C . ALA A 1 92 ? -11.070 10.519 4.764 1.00 96.31 92 ALA A C 1
ATOM 693 O O . ALA A 1 92 ? -11.434 11.691 4.905 1.00 96.31 92 ALA A O 1
ATOM 694 N N . THR A 1 93 ? -11.846 9.487 5.091 1.00 93.31 93 THR A N 1
ATOM 695 C CA . THR A 1 93 ? -13.164 9.659 5.718 1.00 93.31 93 THR A CA 1
ATOM 696 C C . THR A 1 93 ? -13.018 9.724 7.243 1.00 93.31 93 THR A C 1
ATOM 698 O O . THR A 1 93 ? -12.248 8.940 7.811 1.00 93.31 93 THR A O 1
ATOM 701 N N . PRO A 1 94 ? -13.735 10.630 7.936 1.00 93.25 94 PRO A N 1
ATOM 702 C CA . PRO A 1 94 ? -13.710 10.704 9.392 1.00 93.25 94 PRO A CA 1
ATOM 703 C C . PRO A 1 94 ? -14.156 9.402 10.068 1.00 93.25 94 PRO A C 1
ATOM 705 O O . PRO A 1 94 ? -15.070 8.719 9.605 1.00 93.25 94 PRO A O 1
ATOM 708 N N . TYR A 1 95 ? -13.551 9.089 11.211 1.00 89.75 95 TYR A N 1
ATOM 709 C CA . TYR A 1 95 ? -13.928 7.954 12.049 1.00 89.75 95 TYR A CA 1
ATOM 710 C C . TYR A 1 95 ? -13.715 8.257 13.531 1.00 89.75 95 TYR A C 1
ATOM 712 O O . TYR A 1 95 ? -13.022 9.205 13.888 1.00 89.75 95 TYR A O 1
ATOM 720 N N . LYS A 1 96 ? -14.327 7.463 14.411 1.00 86.38 96 LYS A N 1
ATOM 721 C CA . LYS A 1 96 ? -14.162 7.580 15.864 1.00 86.38 96 LYS A CA 1
ATOM 722 C C . LYS A 1 96 ? -13.074 6.627 16.343 1.00 86.38 96 LYS A C 1
ATOM 724 O O . LYS A 1 96 ? -13.092 5.452 15.984 1.00 86.38 96 LYS A O 1
ATOM 729 N N . ASP A 1 97 ? -12.116 7.126 17.117 1.00 83.62 97 ASP A N 1
ATOM 730 C CA . ASP A 1 97 ? -11.125 6.273 17.774 1.00 83.62 97 ASP A CA 1
ATOM 731 C C . ASP A 1 97 ? -11.679 5.607 19.050 1.00 83.62 97 ASP A C 1
ATOM 733 O O . ASP A 1 97 ? -12.856 5.745 19.382 1.00 83.62 97 ASP A O 1
ATOM 737 N N . ASN A 1 98 ? -10.820 4.883 19.781 1.00 77.69 98 ASN A N 1
ATOM 738 C CA . ASN A 1 98 ? -11.201 4.177 21.015 1.00 77.69 98 ASN A CA 1
ATOM 739 C C . ASN A 1 98 ? -11.731 5.115 22.111 1.00 77.69 98 ASN A C 1
ATOM 741 O O . ASN A 1 98 ? -12.429 4.660 23.008 1.00 77.69 98 ASN A O 1
ATOM 745 N N . ASN A 1 99 ? -11.398 6.405 22.049 1.00 81.25 99 ASN A N 1
ATOM 746 C CA . ASN A 1 99 ? -11.800 7.409 23.028 1.00 81.25 99 ASN A CA 1
ATOM 747 C C . ASN A 1 99 ? -13.012 8.226 22.545 1.00 81.25 99 ASN A C 1
ATOM 749 O O . ASN A 1 99 ? -13.382 9.209 23.184 1.00 81.25 99 ASN A O 1
ATOM 753 N N . GLY A 1 100 ? -13.609 7.874 21.398 1.00 83.06 100 GLY A N 1
ATOM 754 C CA . GLY A 1 100 ? -14.704 8.633 20.791 1.00 83.06 100 GLY A CA 1
ATOM 755 C C . GLY A 1 100 ? -14.268 9.955 20.145 1.00 83.06 100 GLY A C 1
ATOM 756 O O . GLY A 1 100 ? -15.119 10.771 19.761 1.00 83.06 100 GLY A O 1
ATOM 757 N N . VAL A 1 101 ? -12.961 10.179 19.980 1.00 91.12 101 VAL A N 1
ATOM 758 C CA . VAL A 1 101 ? -12.432 11.363 19.296 1.00 91.12 101 VAL A CA 1
ATOM 759 C C . VAL A 1 101 ? -12.499 11.133 17.790 1.00 91.12 101 VAL A C 1
ATOM 761 O O . VAL A 1 101 ? -12.191 10.049 17.292 1.00 91.12 101 VAL A O 1
ATOM 764 N N . THR A 1 102 ? -12.950 12.149 17.053 1.00 94.25 102 THR A N 1
ATOM 765 C CA . THR A 1 102 ? -12.976 12.087 15.589 1.00 94.25 102 THR A CA 1
ATOM 766 C C . THR A 1 102 ? -11.555 12.208 15.054 1.00 94.25 102 THR A C 1
ATOM 768 O O . THR A 1 102 ? -10.888 13.213 15.280 1.00 94.25 102 THR A O 1
ATOM 771 N N . GLN A 1 103 ? -11.121 11.199 14.313 1.00 94.31 103 GLN A N 1
ATOM 772 C CA . GLN A 1 103 ? -9.875 11.178 13.567 1.00 94.31 103 GLN A CA 1
ATOM 773 C C . GLN A 1 103 ? -10.191 11.267 12.073 1.00 94.31 103 GLN A C 1
ATOM 775 O O . GLN A 1 103 ? -11.161 10.678 11.597 1.00 94.31 103 GLN A O 1
ATOM 780 N N . GLN A 1 104 ? -9.361 11.984 11.322 1.00 96.38 104 GLN A N 1
ATOM 781 C CA . GLN A 1 104 ? -9.442 12.038 9.865 1.00 96.38 104 GLN A CA 1
ATOM 782 C C . GLN A 1 104 ? -8.032 12.200 9.309 1.00 96.38 104 GLN A C 1
ATOM 784 O O . GLN A 1 104 ? -7.420 13.258 9.422 1.00 96.38 104 GLN A O 1
ATOM 789 N N . HIS A 1 105 ? -7.491 11.127 8.749 1.00 96.25 105 HIS A N 1
ATOM 790 C CA . HIS A 1 105 ? -6.184 11.141 8.107 1.00 96.25 105 HIS A CA 1
ATOM 791 C C . HIS A 1 105 ? -6.082 9.982 7.123 1.00 96.25 105 HIS A C 1
ATOM 793 O O . HIS A 1 105 ? -6.750 8.958 7.283 1.00 96.25 105 HIS A O 1
ATOM 799 N N . LEU A 1 106 ? -5.211 10.124 6.128 1.00 97.12 106 LEU A N 1
ATOM 800 C CA . LEU A 1 106 ? -4.918 9.036 5.205 1.00 97.12 106 LEU A CA 1
ATOM 801 C C . LEU A 1 106 ? -4.104 7.933 5.898 1.00 97.12 106 LEU A C 1
ATOM 803 O O . LEU A 1 106 ? -3.281 8.229 6.781 1.00 97.12 106 LEU A O 1
ATOM 807 N N . PRO A 1 107 ? -4.305 6.663 5.511 1.00 97.00 107 PRO A N 1
ATOM 808 C CA . PRO A 1 107 ? -3.418 5.593 5.924 1.00 97.00 107 PRO A CA 1
ATOM 809 C C . PRO A 1 107 ? -2.035 5.790 5.293 1.00 97.00 107 PRO A C 1
ATOM 811 O O . PRO A 1 107 ? -1.918 6.163 4.127 1.00 97.00 107 PRO A O 1
ATOM 814 N N . SER A 1 108 ? -0.972 5.581 6.065 1.00 95.19 108 SER A N 1
ATOM 815 C CA . SER A 1 108 ? 0.387 5.911 5.629 1.00 95.19 108 SER A CA 1
ATOM 816 C C . SER A 1 108 ? 1.467 5.051 6.276 1.00 95.19 108 SER A C 1
ATOM 818 O O . SER A 1 108 ? 1.265 4.393 7.300 1.00 95.19 108 SER A O 1
ATOM 820 N N . GLY A 1 109 ? 2.648 5.065 5.659 1.00 92.88 109 GLY A N 1
ATOM 821 C CA . GLY A 1 109 ? 3.818 4.356 6.162 1.00 92.88 109 GLY A CA 1
ATOM 822 C C . GLY A 1 109 ? 3.746 2.838 6.049 1.00 92.88 109 GLY A C 1
ATOM 823 O O . GLY A 1 109 ? 2.917 2.263 5.338 1.00 92.88 109 GLY A O 1
ATOM 824 N N . ARG A 1 110 ? 4.693 2.199 6.737 1.00 93.19 110 ARG A N 1
ATOM 825 C CA . ARG A 1 110 ? 4.950 0.755 6.698 1.00 93.19 110 ARG A CA 1
ATOM 826 C C . ARG A 1 110 ? 3.769 -0.059 7.238 1.00 93.19 110 ARG A C 1
ATOM 828 O O . ARG A 1 110 ? 3.264 -0.935 6.546 1.00 93.19 110 ARG A O 1
ATOM 835 N N . ILE A 1 111 ? 3.270 0.314 8.417 1.00 94.38 111 ILE A N 1
ATOM 836 C CA . ILE A 1 111 ? 2.210 -0.417 9.127 1.00 94.38 111 ILE A CA 1
ATOM 837 C C . ILE A 1 111 ? 0.906 -0.453 8.321 1.00 94.38 111 ILE A C 1
ATOM 839 O O . ILE A 1 111 ? 0.270 -1.500 8.241 1.00 94.38 111 ILE A O 1
ATOM 843 N N . ALA A 1 112 ? 0.526 0.645 7.657 1.00 95.88 112 ALA A N 1
ATOM 844 C CA . ALA A 1 112 ? -0.649 0.642 6.783 1.00 95.88 112 ALA A CA 1
ATOM 845 C C . ALA A 1 112 ? -0.514 -0.373 5.634 1.00 95.88 112 ALA A C 1
ATOM 847 O O . ALA A 1 112 ? -1.458 -1.086 5.312 1.00 95.88 112 ALA A O 1
ATOM 848 N N . ARG A 1 113 ? 0.675 -0.483 5.036 1.00 95.56 113 ARG A N 1
ATOM 849 C CA . ARG A 1 113 ? 0.947 -1.426 3.940 1.00 95.56 113 ARG A CA 1
ATOM 850 C C . ARG A 1 113 ? 0.925 -2.875 4.421 1.00 95.56 113 ARG A C 1
ATOM 852 O O . ARG A 1 113 ? 0.369 -3.727 3.736 1.00 95.56 113 ARG A O 1
ATOM 859 N N . GLU A 1 114 ? 1.484 -3.144 5.600 1.00 95.81 114 GLU A N 1
ATOM 860 C CA . GLU A 1 114 ? 1.442 -4.469 6.236 1.00 95.81 114 GLU A CA 1
ATOM 861 C C . GLU A 1 114 ? -0.004 -4.912 6.509 1.00 95.81 114 GLU A C 1
ATOM 863 O O . GLU A 1 114 ? -0.388 -6.015 6.122 1.00 95.81 114 GLU A O 1
ATOM 868 N N . ILE A 1 115 ? -0.834 -4.030 7.078 1.00 96.38 115 ILE A N 1
ATOM 869 C CA . ILE A 1 115 ? -2.257 -4.309 7.329 1.00 96.38 115 ILE A CA 1
ATOM 870 C C . ILE A 1 115 ? -3.015 -4.515 6.016 1.00 96.38 115 ILE A C 1
ATOM 872 O O . ILE A 1 115 ? -3.754 -5.485 5.883 1.00 96.38 115 ILE A O 1
ATOM 876 N N . LEU A 1 116 ? -2.826 -3.636 5.028 1.00 97.00 116 LEU A N 1
ATOM 877 C CA . LEU A 1 116 ? -3.472 -3.749 3.719 1.00 97.00 116 LEU A CA 1
ATOM 878 C C . LEU A 1 116 ? -3.175 -5.104 3.058 1.00 97.00 116 LEU A C 1
ATOM 880 O O . LEU A 1 116 ? -4.088 -5.770 2.567 1.00 97.00 116 LEU A O 1
ATOM 884 N N . ILE A 1 117 ? -1.909 -5.526 3.068 1.00 96.19 117 ILE A N 1
ATOM 885 C CA . ILE A 1 117 ? -1.492 -6.818 2.519 1.00 96.19 117 ILE A CA 1
ATOM 886 C C . ILE A 1 117 ? -2.113 -7.972 3.301 1.00 96.19 117 ILE A C 1
ATOM 888 O O . ILE A 1 117 ? -2.604 -8.921 2.692 1.00 96.19 117 ILE A O 1
ATOM 892 N N . TYR A 1 118 ? -2.127 -7.897 4.631 1.00 96.94 118 TYR A N 1
ATOM 893 C CA . TYR A 1 118 ? -2.770 -8.909 5.463 1.00 96.94 118 TYR A CA 1
ATOM 894 C C . TYR A 1 118 ? -4.253 -9.071 5.127 1.00 96.94 118 TYR A C 1
ATOM 896 O O . TYR A 1 118 ? -4.706 -10.188 4.863 1.00 96.94 118 TYR A O 1
ATOM 904 N N . LEU A 1 119 ? -4.995 -7.962 5.077 1.00 96.62 119 LEU A N 1
ATOM 905 C CA . LEU A 1 119 ? -6.431 -7.987 4.815 1.00 96.62 119 LEU A CA 1
ATOM 906 C C . LEU A 1 119 ? -6.735 -8.560 3.428 1.00 96.62 119 LEU A C 1
ATOM 908 O O . LEU A 1 119 ? -7.576 -9.443 3.286 1.00 96.62 119 LEU A O 1
ATOM 912 N N . THR A 1 120 ? -6.023 -8.090 2.407 1.00 97.38 120 THR A N 1
ATOM 913 C CA . THR A 1 120 ? -6.245 -8.501 1.013 1.00 97.38 120 THR A CA 1
ATOM 914 C C . THR A 1 120 ? -5.823 -9.949 0.767 1.00 97.38 120 THR A C 1
ATOM 916 O O . THR A 1 120 ? -6.563 -10.697 0.132 1.00 97.38 120 THR A O 1
ATOM 919 N N . THR A 1 121 ? -4.695 -10.387 1.333 1.00 97.06 121 THR A N 1
ATOM 920 C CA . THR A 1 121 ? -4.247 -11.789 1.265 1.00 97.06 121 THR A CA 1
ATOM 921 C C . THR A 1 121 ? -5.256 -12.715 1.935 1.00 97.06 121 THR A C 1
ATOM 923 O O . THR A 1 121 ? -5.660 -13.713 1.344 1.00 97.06 121 THR A O 1
ATOM 926 N N . THR A 1 122 ? -5.712 -12.360 3.138 1.00 96.00 122 THR A N 1
ATOM 927 C CA . THR A 1 122 ? -6.666 -13.174 3.900 1.00 96.00 122 THR A CA 1
ATOM 928 C C . THR A 1 122 ? -8.021 -13.251 3.202 1.00 96.00 122 THR A C 1
ATOM 930 O O . THR A 1 122 ? -8.575 -14.341 3.067 1.00 96.00 122 THR A O 1
ATOM 933 N N . ALA A 1 123 ? -8.538 -12.126 2.699 1.00 96.00 123 ALA A N 1
ATOM 934 C CA . ALA A 1 123 ? -9.815 -12.084 1.990 1.00 96.00 123 ALA A CA 1
ATOM 935 C C . ALA A 1 123 ? -9.800 -12.911 0.698 1.00 96.00 123 ALA A C 1
ATOM 937 O O . ALA A 1 123 ? -10.743 -13.649 0.419 1.00 96.00 123 ALA A O 1
ATOM 938 N N . LEU A 1 124 ? -8.721 -12.829 -0.086 1.00 96.00 124 LEU A N 1
ATOM 939 C CA . LEU A 1 124 ? -8.589 -13.609 -1.318 1.00 96.00 124 LEU A CA 1
ATOM 940 C C . LEU A 1 124 ? -8.376 -15.099 -1.035 1.00 96.00 124 LEU A C 1
ATOM 942 O O . LEU A 1 124 ? -8.977 -15.931 -1.708 1.00 96.00 124 LEU A O 1
ATOM 946 N N . ALA A 1 125 ? -7.581 -15.444 -0.019 1.00 94.44 125 ALA A N 1
ATOM 947 C CA . ALA A 1 125 ? -7.344 -16.836 0.358 1.00 94.44 125 ALA A CA 1
ATOM 948 C C . ALA A 1 125 ? -8.598 -17.525 0.913 1.00 94.44 125 ALA A C 1
ATOM 950 O O . ALA A 1 125 ? -8.820 -18.702 0.648 1.00 94.44 125 ALA A O 1
ATOM 951 N N . THR A 1 126 ? -9.419 -16.793 1.668 1.00 94.31 126 THR A N 1
ATOM 952 C CA . THR A 1 126 ? -10.689 -17.296 2.222 1.00 94.31 126 THR A CA 1
ATOM 953 C C . THR A 1 126 ? -11.878 -17.089 1.290 1.00 94.31 126 THR A C 1
ATOM 955 O O . THR A 1 126 ? -12.980 -17.513 1.623 1.00 94.31 126 THR A O 1
ATOM 958 N N . GLN A 1 127 ? -11.665 -16.431 0.144 1.00 96.00 127 GLN A N 1
ATOM 959 C CA . GLN A 1 127 ? -12.708 -16.044 -0.807 1.00 96.00 127 GLN A CA 1
ATOM 960 C C . GLN A 1 127 ? -13.887 -15.324 -0.130 1.00 96.00 127 GLN A C 1
ATOM 962 O O . GLN A 1 127 ? -15.053 -15.568 -0.429 1.00 96.00 127 GLN A O 1
ATOM 967 N N . SER A 1 128 ? -13.573 -14.442 0.820 1.00 95.12 128 SER A N 1
ATOM 968 C CA . SER A 1 128 ? -14.562 -13.779 1.662 1.00 95.12 128 SER A CA 1
ATOM 969 C C . SER A 1 128 ? -14.148 -12.336 1.965 1.00 95.12 128 SER A C 1
ATOM 971 O O . SER A 1 128 ? -13.014 -12.102 2.388 1.00 95.12 128 SER A O 1
ATOM 973 N N . PRO A 1 129 ? -15.063 -11.352 1.853 1.00 94.81 129 PRO A N 1
ATOM 974 C CA . PRO A 1 129 ? -14.817 -9.988 2.325 1.00 94.81 129 PRO A CA 1
ATOM 975 C C . PRO A 1 129 ? -14.808 -9.889 3.861 1.00 94.81 129 PRO A C 1
ATOM 977 O O . PRO A 1 129 ? -14.433 -8.854 4.412 1.00 94.81 129 PRO A O 1
ATOM 980 N N . VAL A 1 130 ? -15.249 -10.939 4.564 1.00 94.44 130 VAL A N 1
ATOM 981 C CA . VAL A 1 130 ? -15.245 -11.031 6.028 1.00 94.44 130 VAL A CA 1
ATOM 982 C C . VAL A 1 130 ? -13.982 -11.743 6.486 1.00 94.44 130 VAL A C 1
ATOM 984 O O . VAL A 1 130 ? -13.789 -12.925 6.203 1.00 94.44 130 VAL A O 1
ATOM 987 N N . ILE A 1 131 ? -13.165 -11.026 7.248 1.00 92.62 131 ILE A N 1
ATOM 988 C CA . ILE A 1 131 ? -11.890 -11.480 7.789 1.00 92.62 131 ILE A CA 1
ATOM 989 C C . ILE A 1 131 ? -12.052 -11.666 9.295 1.00 92.62 131 ILE A C 1
ATOM 991 O O . ILE A 1 131 ? -12.300 -10.709 10.034 1.00 92.62 131 ILE A O 1
ATOM 995 N N . LYS A 1 132 ? -11.908 -12.909 9.753 1.00 90.81 132 LYS A N 1
ATOM 996 C CA . LYS A 1 132 ? -11.844 -13.237 11.181 1.00 90.81 132 LYS A CA 1
ATOM 997 C C . LYS A 1 132 ? -10.476 -12.829 11.718 1.00 90.81 132 LYS A C 1
ATOM 999 O O . LYS A 1 132 ? -9.462 -13.255 11.169 1.00 90.81 132 LYS A O 1
ATOM 1004 N N . ILE A 1 133 ? -10.455 -12.017 12.769 1.00 88.62 133 ILE A N 1
ATOM 1005 C CA . ILE A 1 133 ? -9.216 -11.584 13.424 1.00 88.62 133 ILE A CA 1
ATOM 1006 C C . ILE A 1 133 ? -9.022 -12.277 14.768 1.00 88.62 133 ILE A C 1
ATOM 1008 O O . ILE A 1 133 ? -9.965 -12.838 15.324 1.00 88.62 133 ILE A O 1
ATOM 1012 N N . SER A 1 134 ? -7.795 -12.232 15.282 1.00 85.62 134 SER A N 1
ATOM 1013 C CA . SER A 1 134 ? -7.479 -12.762 16.605 1.00 85.62 134 SER A CA 1
ATOM 1014 C C . SER A 1 134 ? -8.322 -12.122 17.713 1.00 85.62 134 SER A C 1
ATOM 1016 O O . SER A 1 134 ? -8.687 -10.946 17.641 1.00 85.62 134 SER A O 1
ATOM 1018 N N . ASP A 1 135 ? -8.533 -12.886 18.782 1.00 79.56 135 ASP A N 1
ATOM 1019 C CA . ASP A 1 135 ? -9.232 -12.469 20.000 1.00 79.56 135 ASP A CA 1
ATOM 1020 C C . ASP A 1 135 ? -8.441 -11.426 20.815 1.00 79.56 135 ASP A C 1
ATOM 1022 O O . ASP A 1 135 ? -8.932 -10.921 21.815 1.00 79.56 135 ASP A O 1
ATOM 1026 N N . THR A 1 136 ? -7.205 -11.082 20.426 1.00 83.00 136 THR A N 1
ATOM 1027 C CA . THR A 1 136 ? -6.414 -10.023 21.076 1.00 83.00 136 THR A CA 1
ATOM 1028 C C . THR A 1 136 ? -5.692 -9.145 20.058 1.00 83.00 136 THR A C 1
ATOM 1030 O O . THR A 1 136 ? -5.287 -9.605 18.992 1.00 83.00 136 THR A O 1
ATOM 1033 N N . TRP A 1 137 ? -5.435 -7.875 20.402 1.00 84.44 137 TRP A N 1
ATOM 1034 C CA . TRP A 1 137 ? -4.612 -6.993 19.559 1.00 84.44 137 TRP A CA 1
ATOM 1035 C C . TRP A 1 137 ? -3.195 -7.533 19.358 1.00 84.44 137 TRP A C 1
ATOM 1037 O O . TRP A 1 137 ? -2.660 -7.422 18.262 1.00 84.44 137 TRP A O 1
ATOM 1047 N N . ARG A 1 138 ? -2.589 -8.139 20.389 1.00 86.56 138 ARG A N 1
ATOM 1048 C CA . ARG A 1 138 ? -1.262 -8.770 20.261 1.00 86.56 138 ARG A CA 1
ATOM 1049 C C . ARG A 1 138 ? -1.302 -9.933 19.275 1.00 86.56 138 ARG A C 1
ATOM 1051 O O . ARG A 1 138 ? -0.407 -10.054 18.448 1.00 86.56 138 ARG A O 1
ATOM 1058 N N . GLY A 1 139 ? -2.359 -10.741 19.339 1.00 88.50 139 GLY A N 1
ATOM 1059 C CA . GLY A 1 139 ? -2.607 -11.805 18.378 1.00 88.50 139 GLY A CA 1
ATOM 1060 C C . GLY A 1 139 ? -2.775 -11.262 16.961 1.00 88.50 139 GLY A C 1
ATOM 1061 O O . GLY A 1 139 ? -2.099 -11.738 16.064 1.00 88.50 139 GLY A O 1
ATOM 1062 N N . LEU A 1 140 ? -3.543 -10.183 16.764 1.00 89.88 140 LEU A N 1
ATOM 1063 C CA . LEU A 1 140 ? -3.657 -9.539 15.451 1.00 89.88 140 LEU A CA 1
ATOM 1064 C C . LEU A 1 140 ? -2.308 -8.993 14.954 1.00 89.88 140 LEU A C 1
ATOM 1066 O O . LEU A 1 140 ? -1.992 -9.136 13.779 1.00 89.88 140 LEU A O 1
ATOM 1070 N N . LEU A 1 141 ? -1.490 -8.389 15.821 1.00 92.56 141 LEU A N 1
ATOM 1071 C CA . LEU A 1 141 ? -0.134 -7.964 15.451 1.00 92.56 141 LEU A CA 1
ATOM 1072 C C . LEU A 1 141 ? 0.712 -9.163 14.998 1.00 92.56 141 LEU A C 1
ATOM 1074 O O . LEU A 1 141 ? 1.362 -9.086 13.958 1.00 92.56 141 LEU A O 1
ATOM 1078 N N . SER A 1 142 ? 0.649 -10.276 15.733 1.00 92.44 142 SER A N 1
ATOM 1079 C CA . SER A 1 142 ? 1.309 -11.532 15.365 1.00 92.44 142 SER A CA 1
ATOM 1080 C C . SER A 1 142 ? 0.806 -12.072 14.021 1.00 92.44 142 SER A C 1
ATOM 1082 O O . SER A 1 142 ? 1.621 -12.437 13.173 1.00 92.44 142 SER A O 1
ATOM 1084 N N . ASP A 1 143 ? -0.509 -12.049 13.788 1.00 93.31 143 ASP A N 1
ATOM 1085 C CA . ASP A 1 143 ? -1.139 -12.483 12.539 1.00 93.31 143 ASP A CA 1
ATOM 1086 C C . ASP A 1 143 ? -0.692 -11.615 11.359 1.00 93.31 143 ASP A C 1
ATOM 1088 O O . ASP A 1 143 ? -0.388 -12.135 10.292 1.00 93.31 143 ASP A O 1
ATOM 1092 N N . VAL A 1 144 ? -0.573 -10.297 11.539 1.00 94.25 144 VAL A N 1
ATOM 1093 C CA . VAL A 1 144 ? -0.047 -9.379 10.510 1.00 94.25 144 VAL A CA 1
ATOM 1094 C C . VAL A 1 144 ? 1.477 -9.518 10.350 1.00 94.25 144 VAL A C 1
ATOM 1096 O O . VAL A 1 144 ? 2.033 -9.134 9.321 1.00 94.25 144 VAL A O 1
ATOM 1099 N N . GLY A 1 145 ? 2.171 -10.097 11.333 1.00 92.12 145 GLY A N 1
ATOM 1100 C CA . GLY A 1 145 ? 3.628 -10.244 11.351 1.00 92.12 145 GLY A CA 1
ATOM 1101 C C . GLY A 1 145 ? 4.378 -9.008 11.860 1.00 92.12 145 GLY A C 1
ATOM 1102 O O . GLY A 1 145 ? 5.551 -8.832 11.524 1.00 92.12 145 GLY A O 1
ATOM 1103 N N . ILE A 1 146 ? 3.714 -8.169 12.658 1.00 92.94 146 ILE A N 1
ATOM 1104 C CA . ILE A 1 146 ? 4.257 -6.966 13.299 1.00 92.94 146 ILE A CA 1
ATOM 1105 C C . ILE A 1 146 ? 4.680 -7.299 14.735 1.00 92.94 146 ILE A C 1
ATOM 1107 O O . ILE A 1 146 ? 3.956 -7.951 15.485 1.00 92.94 146 ILE A O 1
ATOM 1111 N N . GLU A 1 147 ? 5.855 -6.818 15.142 1.00 91.06 147 GLU A N 1
ATOM 1112 C CA . GLU A 1 147 ? 6.348 -6.995 16.508 1.00 91.06 147 GLU A CA 1
ATOM 1113 C C . GLU A 1 147 ? 5.442 -6.298 17.532 1.00 91.06 147 GLU A C 1
ATOM 1115 O O . GLU A 1 147 ? 4.998 -5.164 17.335 1.00 91.06 147 GLU A O 1
ATOM 1120 N N . THR A 1 148 ? 5.176 -6.967 18.653 1.00 90.44 148 THR A N 1
ATOM 1121 C CA . THR A 1 148 ? 4.290 -6.427 19.684 1.00 90.44 148 THR A CA 1
ATOM 1122 C C . THR A 1 148 ? 5.007 -5.378 20.530 1.00 90.44 148 THR A C 1
ATOM 1124 O O . THR A 1 148 ? 5.876 -5.696 21.333 1.00 90.44 148 THR A O 1
ATOM 1127 N N . SER A 1 149 ? 4.571 -4.127 20.413 1.00 91.81 149 SER A N 1
ATOM 1128 C CA . SER A 1 149 ? 4.939 -3.026 21.305 1.00 91.81 149 SER A CA 1
ATOM 1129 C C . SER A 1 149 ? 3.734 -2.105 21.508 1.00 91.81 149 SER A C 1
ATOM 1131 O O . SER A 1 149 ? 2.758 -2.175 20.754 1.00 91.81 149 SER A O 1
ATOM 1133 N N . LYS A 1 150 ? 3.774 -1.238 22.528 1.00 88.94 150 LYS A N 1
ATOM 1134 C CA . LYS A 1 150 ? 2.704 -0.254 22.771 1.00 88.94 150 LYS A CA 1
ATOM 1135 C C . LYS A 1 150 ? 2.504 0.660 21.556 1.00 88.94 150 LYS A C 1
ATOM 1137 O O . LYS A 1 150 ? 1.369 0.868 21.131 1.00 88.94 150 LYS A O 1
ATOM 1142 N N . ASP A 1 151 ? 3.602 1.129 20.972 1.00 91.56 151 ASP A N 1
ATOM 1143 C CA . ASP A 1 151 ? 3.588 2.038 19.826 1.00 91.56 151 ASP A CA 1
ATOM 1144 C C . ASP A 1 151 ? 3.059 1.345 18.567 1.00 91.56 151 ASP A C 1
ATOM 1146 O O . ASP A 1 151 ? 2.205 1.895 17.870 1.00 91.56 151 ASP A O 1
ATOM 1150 N N . ASN A 1 152 ? 3.484 0.102 18.310 1.00 92.81 152 ASN A N 1
ATOM 1151 C CA . ASN A 1 152 ? 2.982 -0.676 17.176 1.00 92.81 152 ASN A CA 1
ATOM 1152 C C . ASN A 1 152 ? 1.496 -0.992 17.327 1.00 92.81 152 ASN A C 1
ATOM 1154 O O . ASN A 1 152 ? 0.760 -0.917 16.348 1.00 92.81 152 ASN A O 1
ATOM 1158 N N . LEU A 1 153 ? 1.026 -1.297 18.539 1.00 90.94 153 LEU A N 1
ATOM 1159 C CA . LEU A 1 153 ? -0.392 -1.541 18.795 1.00 90.94 153 LEU A CA 1
ATOM 1160 C C . LEU A 1 153 ? -1.229 -0.294 18.482 1.00 90.94 153 LEU A C 1
ATOM 1162 O O . LEU A 1 153 ? -2.214 -0.387 17.749 1.00 90.94 153 LEU A O 1
ATOM 1166 N N . GLN A 1 154 ? -0.817 0.877 18.976 1.00 90.38 154 GLN A N 1
ATOM 1167 C CA . GLN A 1 154 ? -1.501 2.141 18.685 1.00 90.38 154 GLN A CA 1
ATOM 1168 C C . GLN A 1 154 ? -1.469 2.474 17.190 1.00 90.38 154 GLN A C 1
ATOM 1170 O O . GLN A 1 154 ? -2.480 2.887 16.616 1.00 90.38 154 GLN A O 1
ATOM 1175 N N . ALA A 1 155 ? -0.324 2.264 16.540 1.00 92.94 155 ALA A N 1
ATOM 1176 C CA . ALA A 1 155 ? -0.181 2.488 15.113 1.00 92.94 155 ALA A CA 1
ATOM 1177 C C . ALA A 1 155 ? -1.058 1.530 14.294 1.00 92.94 155 ALA A C 1
ATOM 1179 O O . ALA A 1 155 ? -1.710 1.982 13.358 1.00 92.94 155 ALA A O 1
ATOM 1180 N N . VAL A 1 156 ? -1.149 0.248 14.658 1.00 93.62 156 VAL A N 1
ATOM 1181 C CA . VAL A 1 156 ? -2.021 -0.721 13.978 1.00 93.62 156 VAL A CA 1
ATOM 1182 C C . VAL A 1 156 ? -3.486 -0.331 14.120 1.00 93.62 156 VAL A C 1
ATOM 1184 O O . VAL A 1 156 ? -4.178 -0.257 13.110 1.00 93.62 156 VAL A O 1
ATOM 1187 N N . GLN A 1 157 ? -3.949 0.001 15.328 1.00 90.81 157 GLN A N 1
ATOM 1188 C CA . GLN A 1 157 ? -5.325 0.465 15.553 1.00 90.81 157 GLN A CA 1
ATOM 1189 C C . GLN A 1 157 ? -5.662 1.691 14.695 1.00 90.81 157 GLN A C 1
ATOM 1191 O O . GLN A 1 157 ? -6.700 1.736 14.031 1.00 90.81 157 GLN A O 1
ATOM 1196 N N . LYS A 1 158 ? -4.762 2.680 14.682 1.00 92.94 158 LYS A N 1
ATOM 1197 C CA . LYS A 1 158 ? -4.917 3.918 13.914 1.00 92.94 158 LYS A CA 1
ATOM 1198 C C . LYS A 1 158 ? -4.935 3.663 12.404 1.00 92.94 158 LYS A C 1
ATOM 1200 O O . LYS A 1 158 ? -5.815 4.155 11.702 1.00 92.94 158 LYS A O 1
ATOM 1205 N N . GLN A 1 159 ? -3.960 2.912 11.892 1.00 95.56 159 GLN A N 1
ATOM 1206 C CA . GLN A 1 159 ? -3.813 2.672 10.455 1.00 95.56 159 GLN A CA 1
ATOM 1207 C C . GLN A 1 159 ? -4.888 1.725 9.919 1.00 95.56 159 GLN A C 1
ATOM 1209 O O . GLN A 1 159 ? -5.382 1.952 8.819 1.00 95.56 159 GLN A O 1
ATOM 1214 N N . LEU A 1 160 ? -5.306 0.719 10.695 1.00 94.69 160 LEU A N 1
ATOM 1215 C CA . LEU A 1 160 ? -6.401 -0.175 10.325 1.00 94.69 160 LEU A CA 1
ATOM 1216 C C . LEU A 1 160 ? -7.699 0.606 10.103 1.00 94.69 160 LEU A C 1
ATOM 1218 O O . LEU A 1 160 ? -8.317 0.482 9.049 1.00 94.69 160 LEU A O 1
ATOM 1222 N N . ARG A 1 161 ? -8.091 1.456 11.056 1.00 93.00 161 ARG A N 1
ATOM 1223 C CA . ARG A 1 161 ? -9.314 2.258 10.922 1.00 93.00 161 ARG A CA 1
ATOM 1224 C C . ARG A 1 161 ? -9.245 3.244 9.769 1.00 93.00 161 ARG A C 1
ATOM 1226 O O . ARG A 1 161 ? -10.206 3.358 9.013 1.00 93.00 161 ARG A O 1
ATOM 1233 N N . ALA A 1 162 ? -8.104 3.912 9.606 1.00 95.62 162 ALA A N 1
ATOM 1234 C CA . ALA A 1 162 ? -7.888 4.812 8.481 1.00 95.62 162 ALA A CA 1
ATOM 1235 C C . ALA A 1 162 ? -7.974 4.083 7.133 1.00 95.62 162 ALA A C 1
ATOM 1237 O O . ALA A 1 162 ? -8.574 4.618 6.208 1.00 95.62 162 ALA A O 1
ATOM 1238 N N . LEU A 1 163 ? -7.444 2.857 7.027 1.00 96.69 163 LEU A N 1
ATOM 1239 C CA . LEU A 1 163 ? -7.603 2.018 5.837 1.00 96.69 163 LEU A CA 1
ATOM 1240 C C . LEU A 1 163 ? -9.066 1.678 5.593 1.00 96.69 163 LEU A C 1
ATOM 1242 O O . LEU A 1 163 ? -9.560 1.950 4.508 1.00 96.69 163 LEU A O 1
ATOM 1246 N N . LEU A 1 164 ? -9.772 1.130 6.586 1.00 94.88 164 LEU A N 1
ATOM 1247 C CA . LEU A 1 164 ? -11.169 0.716 6.426 1.00 94.88 164 LEU A CA 1
ATOM 1248 C C . LEU A 1 164 ? -12.086 1.886 6.057 1.00 94.88 164 LEU A C 1
ATOM 1250 O O . LEU A 1 164 ? -13.068 1.693 5.349 1.00 94.88 164 LEU A O 1
ATOM 1254 N N . LYS A 1 165 ? -11.772 3.097 6.515 1.00 94.69 165 LYS A N 1
ATOM 1255 C CA . LYS A 1 165 ? -12.561 4.302 6.242 1.00 94.69 165 LYS A CA 1
ATOM 1256 C C . LYS A 1 165 ? -12.039 5.111 5.060 1.00 94.69 165 LYS A C 1
ATOM 1258 O O . LYS A 1 165 ? -12.653 6.105 4.695 1.00 94.69 165 LYS A O 1
ATOM 1263 N N . MET A 1 166 ? -10.951 4.704 4.419 1.00 97.56 166 MET A N 1
ATOM 1264 C CA . MET A 1 166 ? -10.492 5.358 3.201 1.00 97.56 166 MET A CA 1
ATOM 1265 C C . MET A 1 166 ? -11.489 5.111 2.064 1.00 97.56 166 MET A C 1
ATOM 1267 O O . MET A 1 166 ? -11.892 3.971 1.819 1.00 97.56 166 MET A O 1
ATOM 1271 N N . THR A 1 167 ? -11.856 6.182 1.364 1.00 97.44 167 THR A N 1
ATOM 1272 C CA . THR A 1 167 ? -12.616 6.117 0.112 1.00 97.44 167 THR A CA 1
ATOM 1273 C C . THR A 1 167 ? -11.644 6.218 -1.054 1.00 97.44 167 THR A C 1
ATOM 1275 O O . THR A 1 167 ? -10.711 7.020 -1.028 1.00 97.44 167 THR A O 1
ATOM 1278 N N . ILE A 1 168 ? -11.844 5.392 -2.071 1.00 97.62 168 ILE A N 1
ATOM 1279 C CA . ILE A 1 168 ? -11.093 5.425 -3.319 1.00 97.62 168 ILE A CA 1
ATOM 1280 C C . ILE A 1 168 ? -12.013 6.003 -4.383 1.00 97.62 168 ILE A C 1
ATOM 1282 O O . ILE A 1 168 ? -13.065 5.433 -4.660 1.00 97.62 168 ILE A O 1
ATOM 1286 N N . HIS A 1 169 ? -11.602 7.117 -4.976 1.00 97.00 169 HIS A N 1
ATOM 1287 C CA . HIS A 1 169 ? -12.239 7.708 -6.143 1.00 97.00 169 HIS A CA 1
ATOM 1288 C C . HIS A 1 169 ? -11.396 7.379 -7.372 1.00 97.00 169 HIS A C 1
ATOM 1290 O O . HIS A 1 169 ? -10.184 7.585 -7.358 1.00 97.00 169 HIS A O 1
ATOM 1296 N N . ILE A 1 170 ? -12.027 6.867 -8.422 1.00 95.00 170 ILE A N 1
ATOM 1297 C CA . ILE A 1 170 ? -11.383 6.585 -9.704 1.00 95.00 170 ILE A CA 1
ATOM 1298 C C . ILE A 1 170 ? -12.146 7.358 -10.764 1.00 95.00 170 ILE A C 1
ATOM 1300 O O . ILE A 1 170 ? -13.353 7.165 -10.906 1.00 95.00 170 ILE A O 1
ATOM 1304 N N . SER A 1 171 ? -11.450 8.196 -11.520 1.00 92.94 171 SER A N 1
ATOM 1305 C CA . SER A 1 171 ? -12.004 8.864 -12.690 1.00 92.94 171 SER A CA 1
ATOM 1306 C C . SER A 1 171 ? -11.218 8.512 -13.942 1.00 92.94 171 SER A C 1
ATOM 1308 O O . SER A 1 171 ? -9.990 8.555 -13.933 1.00 92.94 171 SER A O 1
ATOM 1310 N N . HIS A 1 172 ? -11.939 8.215 -15.018 1.00 89.12 172 HIS A N 1
ATOM 1311 C CA . HIS A 1 172 ? -11.389 8.026 -16.353 1.00 89.12 172 HIS A CA 1
ATOM 1312 C C . HIS A 1 172 ? -11.810 9.197 -17.232 1.00 89.12 172 HIS A C 1
ATOM 1314 O O . HIS A 1 172 ? -12.997 9.523 -17.269 1.00 89.12 172 HIS A O 1
ATOM 1320 N N . GLN A 1 173 ? -10.860 9.801 -17.938 1.00 85.44 173 GLN A N 1
ATOM 1321 C CA . GLN A 1 173 ? -11.113 10.845 -18.927 1.00 85.44 173 GLN A CA 1
ATOM 1322 C C . GLN A 1 173 ? -10.689 10.351 -20.304 1.00 85.44 173 GLN A C 1
ATOM 1324 O O . GLN A 1 173 ? -9.514 10.108 -20.545 1.00 85.44 173 GLN A O 1
ATOM 1329 N N . GLY A 1 174 ? -11.635 10.231 -21.226 1.00 79.69 174 GLY A N 1
ATOM 1330 C CA . GLY A 1 174 ? -11.358 9.809 -22.591 1.00 79.69 174 GLY A CA 1
ATOM 1331 C C . GLY A 1 174 ? -12.049 10.695 -23.609 1.00 79.69 174 GLY A C 1
ATOM 1332 O O . GLY A 1 174 ? -12.948 11.471 -23.287 1.00 79.69 174 GLY A O 1
ATOM 1333 N N . THR A 1 175 ? -11.658 10.528 -24.863 1.00 80.31 175 THR A N 1
ATOM 1334 C CA . THR A 1 175 ? -12.369 11.090 -26.008 1.00 80.31 175 THR A CA 1
ATOM 1335 C C . THR A 1 175 ? -12.758 9.926 -26.906 1.00 80.31 175 THR A C 1
ATOM 1337 O O . THR A 1 175 ? -11.909 9.121 -27.293 1.00 80.31 175 THR A O 1
ATOM 1340 N N . LEU A 1 176 ? -14.051 9.793 -27.187 1.00 77.62 176 LEU A N 1
ATOM 1341 C CA . LEU A 1 176 ? -14.576 8.801 -28.115 1.00 77.62 176 LEU A CA 1
ATOM 1342 C C . LEU A 1 176 ? -14.087 9.088 -29.547 1.00 77.62 176 LEU A C 1
ATOM 1344 O O . LEU A 1 176 ? -13.679 10.212 -29.847 1.00 77.62 176 LEU A O 1
ATOM 1348 N N . PRO A 1 177 ? -14.145 8.099 -30.461 1.00 79.62 177 PRO A N 1
ATOM 1349 C CA . PRO A 1 177 ? -13.706 8.282 -31.847 1.00 79.62 177 PRO A CA 1
ATOM 1350 C C . PRO A 1 177 ? -14.427 9.408 -32.605 1.00 79.62 177 PRO A C 1
ATOM 1352 O O . PRO A 1 177 ? -13.888 9.926 -33.578 1.00 79.62 177 PRO A O 1
ATOM 1355 N N . ASP A 1 178 ? -15.628 9.789 -32.168 1.00 87.06 178 ASP A N 1
ATOM 1356 C CA . ASP A 1 178 ? -16.426 10.888 -32.724 1.00 87.06 178 ASP A CA 1
ATOM 1357 C C . ASP A 1 178 ? -16.055 12.276 -32.161 1.00 87.06 178 ASP A C 1
ATOM 1359 O O . ASP A 1 178 ? -16.661 13.278 -32.537 1.00 87.06 178 ASP A O 1
ATOM 1363 N N . GLY A 1 179 ? -15.054 12.350 -31.277 1.00 81.56 179 GLY A N 1
ATOM 1364 C CA . GLY A 1 179 ? -14.606 13.583 -30.631 1.00 81.56 179 GLY A CA 1
ATOM 1365 C C . GLY A 1 179 ? -15.346 13.925 -29.332 1.00 81.56 179 GLY A C 1
ATOM 1366 O O . GLY A 1 179 ? -15.025 14.936 -28.706 1.00 81.56 179 GLY A O 1
ATOM 1367 N N . THR A 1 180 ? -16.303 13.103 -28.890 1.00 81.75 180 THR A N 1
ATOM 1368 C CA . THR A 1 180 ? -17.049 13.331 -27.646 1.00 81.75 180 THR A CA 1
ATOM 1369 C C . THR A 1 180 ? -16.188 12.995 -26.429 1.00 81.75 180 THR A C 1
ATOM 1371 O O . THR A 1 180 ? -15.711 11.870 -26.283 1.00 81.75 180 THR A O 1
ATOM 1374 N N . ASN A 1 181 ? -16.005 13.948 -25.512 1.00 83.19 181 ASN A N 1
ATOM 1375 C CA . ASN A 1 181 ? -15.315 13.690 -24.247 1.00 83.19 181 ASN A CA 1
ATOM 1376 C C . ASN A 1 181 ? -16.210 12.887 -23.295 1.00 83.19 181 ASN A C 1
ATOM 1378 O O . ASN A 1 181 ? -17.352 13.265 -23.038 1.00 83.19 181 ASN A O 1
ATOM 1382 N N . VAL A 1 182 ? -15.674 11.807 -22.735 1.00 77.25 182 VAL A N 1
ATOM 1383 C CA . VAL A 1 182 ? -16.325 10.966 -21.730 1.00 77.25 182 VAL A CA 1
ATOM 1384 C C . VAL A 1 182 ? -15.540 11.068 -20.434 1.00 77.25 182 VAL A C 1
ATOM 1386 O O . VAL A 1 182 ? -14.324 10.883 -20.413 1.00 77.25 182 VAL A O 1
ATOM 1389 N N . SER A 1 183 ? -16.252 11.339 -19.344 1.00 81.62 183 SER A N 1
ATOM 1390 C CA . SER A 1 183 ? -15.716 11.262 -17.990 1.00 81.62 183 SER A CA 1
ATOM 1391 C C . SER A 1 183 ? -16.567 10.289 -17.189 1.00 81.62 183 SER A C 1
ATOM 1393 O O . SER A 1 183 ? -17.766 10.507 -17.021 1.00 81.62 183 SER A O 1
ATOM 1395 N N . THR A 1 184 ? -15.963 9.204 -16.712 1.00 86.56 184 THR A N 1
ATOM 1396 C CA . THR A 1 184 ? -16.622 8.276 -15.785 1.00 86.56 184 THR A CA 1
ATOM 1397 C C . THR A 1 184 ? -15.937 8.370 -14.439 1.00 86.56 184 THR A C 1
ATOM 1399 O O . THR A 1 184 ? -14.714 8.274 -14.381 1.00 86.56 184 THR A O 1
ATOM 1402 N N . SER A 1 185 ? -16.707 8.512 -13.364 1.00 87.75 185 SER A N 1
ATOM 1403 C CA . SER A 1 185 ? -16.193 8.529 -11.997 1.00 87.75 185 SER A CA 1
ATOM 1404 C C . SER A 1 185 ? -16.899 7.472 -11.160 1.00 87.75 185 SER A C 1
ATOM 1406 O O . SER A 1 185 ? -18.114 7.303 -11.257 1.00 87.75 185 SER A O 1
ATOM 1408 N N . GLN A 1 186 ? -16.132 6.749 -10.353 1.00 91.94 186 GLN A N 1
ATOM 1409 C CA . GLN A 1 186 ? -16.620 5.745 -9.415 1.00 91.94 186 GLN A CA 1
ATOM 1410 C C . GLN A 1 186 ? -15.956 5.957 -8.061 1.00 91.94 186 GLN A C 1
ATOM 1412 O O . GLN A 1 186 ? -14.844 6.479 -7.970 1.00 91.94 186 GLN A O 1
ATOM 1417 N N . SER A 1 187 ? -16.652 5.612 -6.983 1.00 9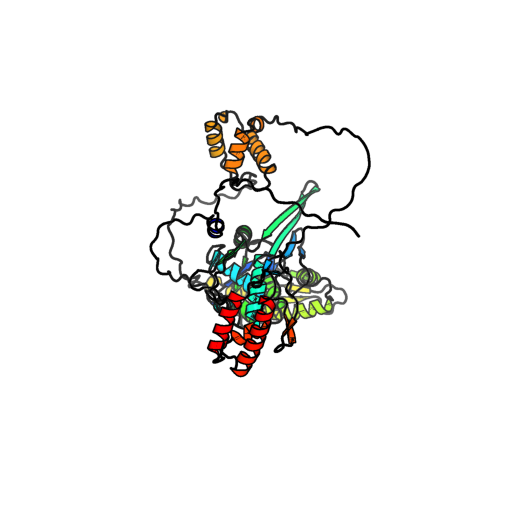4.56 187 SER A N 1
ATOM 1418 C CA . SER A 1 187 ? -16.170 5.855 -5.624 1.00 94.56 187 SER A CA 1
ATOM 1419 C C . SER A 1 187 ? -16.626 4.756 -4.690 1.00 94.56 187 SER A C 1
ATOM 1421 O O . SER A 1 187 ? -17.810 4.435 -4.666 1.00 94.56 187 SER A O 1
ATOM 1423 N N . TYR A 1 188 ? -15.703 4.215 -3.902 1.00 95.31 188 TYR A N 1
ATOM 1424 C CA . TYR A 1 188 ? -16.009 3.121 -2.989 1.00 95.31 188 TYR A CA 1
ATOM 1425 C C . TYR A 1 188 ? -15.115 3.135 -1.753 1.00 95.31 188 TYR A C 1
ATOM 1427 O O . TYR A 1 188 ? -13.960 3.557 -1.789 1.00 95.31 188 TYR A O 1
ATOM 1435 N N . LEU A 1 189 ? -15.660 2.665 -0.633 1.00 95.56 189 LEU A N 1
ATOM 1436 C CA . LEU A 1 189 ? -14.916 2.488 0.614 1.00 95.56 189 LEU A CA 1
ATOM 1437 C C . LEU A 1 189 ? -14.031 1.245 0.537 1.00 95.56 189 LEU A C 1
ATOM 1439 O O . LEU A 1 189 ? -14.395 0.267 -0.106 1.00 95.56 189 LEU A O 1
ATOM 1443 N N . VAL A 1 190 ? -12.908 1.226 1.249 1.00 95.31 190 VAL A N 1
ATOM 1444 C CA . VAL A 1 190 ? -12.102 0.001 1.409 1.00 95.31 190 VAL A CA 1
ATOM 1445 C C . VAL A 1 190 ? -12.767 -0.982 2.378 1.00 95.31 190 VAL A C 1
ATOM 1447 O O . VAL A 1 190 ? -12.837 -2.179 2.106 1.00 95.31 190 VAL A O 1
ATOM 1450 N N . GLY A 1 191 ? -13.279 -0.493 3.509 1.00 91.31 191 GLY A N 1
ATOM 1451 C CA . GLY A 1 191 ? -13.974 -1.281 4.525 1.00 91.31 191 GLY A CA 1
ATOM 1452 C C . GLY A 1 191 ? -15.415 -0.823 4.714 1.00 91.31 191 GLY A C 1
ATOM 1453 O O . GLY A 1 191 ? -15.697 0.372 4.763 1.00 91.31 191 GLY A O 1
ATOM 1454 N N . SER A 1 192 ? -16.345 -1.766 4.864 1.00 80.94 192 SER A N 1
ATOM 1455 C CA . SER A 1 192 ? -17.737 -1.428 5.191 1.00 80.94 192 SER A CA 1
ATOM 1456 C C . SER A 1 192 ? -17.951 -1.322 6.702 1.00 80.94 192 SER A C 1
ATOM 1458 O O . SER A 1 192 ? -18.673 -0.444 7.169 1.00 80.94 192 SER A O 1
ATOM 1460 N N . SER A 1 193 ? -17.307 -2.190 7.490 1.00 76.56 193 SER A N 1
ATOM 1461 C CA . SER A 1 193 ? -17.498 -2.245 8.943 1.00 76.56 193 SER A CA 1
ATOM 1462 C C . SER A 1 193 ? -16.348 -2.953 9.659 1.00 76.56 193 SER A C 1
ATOM 1464 O O . SER A 1 193 ? -15.772 -3.906 9.139 1.00 76.56 193 SER A O 1
ATOM 1466 N N . GLU A 1 194 ? -16.095 -2.558 10.903 1.00 73.31 194 GLU A N 1
ATOM 1467 C CA . GLU A 1 194 ? -15.366 -3.365 11.882 1.00 73.31 194 GLU A CA 1
ATOM 1468 C C . GLU A 1 194 ? -16.347 -3.760 12.988 1.00 73.31 194 GLU A C 1
ATOM 1470 O O . GLU A 1 194 ? -17.039 -2.901 13.535 1.00 73.31 194 GLU A O 1
ATOM 1475 N N . LYS A 1 195 ? -16.456 -5.058 13.288 1.00 73.88 195 LYS A N 1
ATOM 1476 C CA . LYS A 1 195 ? -17.195 -5.541 14.457 1.00 73.88 195 LYS A CA 1
ATOM 1477 C C . LYS A 1 195 ? -16.173 -6.110 15.423 1.00 73.88 195 LYS A C 1
ATOM 1479 O O . LYS A 1 195 ? -15.802 -7.279 15.347 1.00 73.88 195 LYS A O 1
ATOM 1484 N N . LEU A 1 196 ? -15.667 -5.219 16.265 1.00 73.25 196 LEU A N 1
ATOM 1485 C CA . LEU A 1 196 ? -14.716 -5.535 17.317 1.00 73.25 196 LEU A CA 1
ATOM 1486 C C . LEU A 1 196 ? -15.503 -5.707 18.610 1.00 73.25 196 LEU A C 1
ATOM 1488 O O . LEU A 1 196 ? -16.238 -4.804 19.013 1.00 73.25 196 LEU A O 1
ATOM 1492 N N . PHE A 1 197 ? -15.372 -6.866 19.234 1.00 66.31 197 PHE A N 1
ATOM 1493 C CA . PHE A 1 197 ? -15.923 -7.097 20.559 1.00 66.31 197 PHE A CA 1
ATOM 1494 C C . PHE A 1 197 ? -14.828 -6.836 21.573 1.00 66.31 197 PHE A C 1
ATOM 149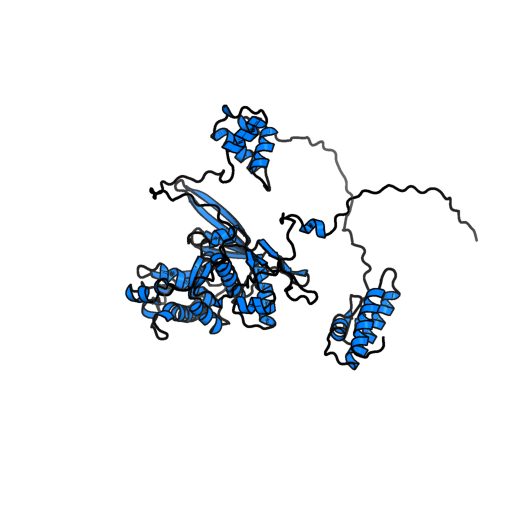6 O O . PHE A 1 197 ? -13.696 -7.264 21.365 1.00 66.31 197 PHE A O 1
ATOM 1503 N N . PHE A 1 198 ? -15.156 -6.120 22.643 1.00 65.81 198 PHE A N 1
ATOM 1504 C CA . PHE A 1 198 ? -14.210 -5.795 23.700 1.00 65.81 198 PHE A CA 1
ATOM 1505 C C . PHE A 1 198 ? -14.710 -6.334 25.034 1.00 65.81 198 PHE A C 1
ATOM 1507 O O . PHE A 1 198 ? -15.901 -6.249 25.338 1.00 65.81 198 PHE A O 1
ATOM 1514 N N . ASN A 1 199 ? -13.798 -6.893 25.824 1.00 65.06 199 ASN A N 1
ATOM 1515 C CA . ASN A 1 199 ? -14.075 -7.287 27.191 1.00 65.06 199 ASN A CA 1
ATOM 1516 C C . ASN A 1 199 ? -14.146 -6.043 28.100 1.00 65.06 199 ASN A C 1
ATOM 1518 O O . ASN A 1 199 ? -13.925 -4.906 27.672 1.00 65.06 199 ASN A O 1
ATOM 1522 N N . ARG A 1 200 ? -14.456 -6.253 29.384 1.00 53.62 200 ARG A N 1
ATOM 1523 C CA . ARG A 1 200 ? -14.615 -5.162 30.365 1.00 53.62 200 ARG A CA 1
ATOM 1524 C C . ARG A 1 200 ? -13.343 -4.330 30.582 1.00 53.62 200 ARG A C 1
ATOM 1526 O O . ARG A 1 200 ? -13.457 -3.188 31.017 1.00 53.62 200 ARG A O 1
ATOM 1533 N N . ASP A 1 201 ? -12.181 -4.865 30.217 1.00 52.97 201 ASP A N 1
ATOM 1534 C CA . ASP A 1 201 ? -10.875 -4.212 30.340 1.00 52.97 201 ASP A CA 1
ATOM 1535 C C . ASP A 1 201 ? -10.464 -3.463 29.056 1.00 52.97 201 ASP A C 1
ATOM 1537 O O . ASP A 1 201 ? -9.360 -2.927 28.963 1.00 52.97 201 ASP A O 1
ATOM 1541 N N . GLY A 1 202 ? -11.338 -3.422 28.040 1.00 54.78 202 GLY A N 1
ATOM 1542 C CA . GLY A 1 202 ? -11.075 -2.767 26.755 1.00 54.78 202 GLY A CA 1
ATOM 1543 C C . GLY A 1 202 ? -10.124 -3.543 25.835 1.00 54.78 202 GLY A C 1
ATOM 1544 O O . GLY A 1 202 ? -9.702 -3.023 24.798 1.00 54.78 202 GLY A O 1
ATOM 1545 N N . LEU A 1 203 ? -9.783 -4.784 26.191 1.00 64.00 203 LEU A N 1
ATOM 1546 C CA . LEU A 1 203 ? -9.110 -5.732 25.302 1.00 64.00 203 LEU A CA 1
ATOM 1547 C C . LEU A 1 203 ? -10.144 -6.376 24.380 1.00 64.00 203 LEU A C 1
ATOM 1549 O O . LEU A 1 203 ? -11.330 -6.337 24.682 1.00 64.00 203 LEU A O 1
ATOM 1553 N N . LEU A 1 204 ? -9.716 -6.951 23.254 1.00 69.50 204 LEU A N 1
ATOM 1554 C CA . LEU A 1 204 ? -10.644 -7.717 22.421 1.00 69.50 204 LEU A CA 1
ATOM 1555 C C . LEU A 1 204 ? -11.216 -8.888 23.245 1.00 69.50 204 LEU A C 1
ATOM 1557 O O . LEU A 1 204 ? -10.509 -9.500 24.045 1.00 69.50 204 LEU A O 1
ATOM 1561 N N . ASP A 1 205 ? -12.524 -9.093 23.122 1.00 68.31 205 ASP A N 1
ATOM 1562 C CA . ASP A 1 205 ? -13.267 -10.124 23.839 1.00 68.31 205 ASP A CA 1
ATOM 1563 C C . ASP A 1 205 ? -13.042 -11.469 23.160 1.00 68.31 205 ASP A C 1
ATOM 1565 O O . ASP A 1 205 ? -13.326 -11.625 21.973 1.00 68.31 205 ASP A O 1
ATOM 1569 N N . ASP A 1 206 ? -12.578 -12.451 23.921 1.00 68.62 206 ASP A N 1
ATOM 1570 C CA . ASP A 1 206 ? -12.401 -13.818 23.449 1.00 68.62 206 ASP A CA 1
ATOM 1571 C C . ASP A 1 206 ? -13.730 -14.572 23.346 1.00 68.62 206 ASP A C 1
ATOM 1573 O O . ASP A 1 206 ? -13.819 -15.572 22.636 1.00 68.62 206 ASP A O 1
ATOM 1577 N N . LYS A 1 207 ? -14.800 -14.087 23.986 1.00 69.38 207 LYS A N 1
ATOM 1578 C CA . LYS A 1 207 ? -16.127 -14.721 23.930 1.00 69.38 207 LYS A CA 1
ATOM 1579 C C . LYS A 1 207 ? -16.842 -14.505 22.602 1.00 69.38 207 LYS A C 1
ATOM 1581 O O . LYS A 1 207 ? -17.713 -15.300 22.249 1.00 69.38 207 LYS A O 1
ATOM 1586 N N . HIS A 1 208 ? -16.483 -13.458 21.863 1.00 71.06 208 HIS A N 1
ATOM 1587 C CA . HIS A 1 208 ? -17.139 -13.081 20.617 1.00 71.06 208 HIS A CA 1
ATOM 1588 C C . HIS A 1 208 ? -16.113 -12.902 19.499 1.00 71.06 208 HIS A C 1
ATOM 1590 O O . HIS A 1 208 ? -15.161 -12.139 19.620 1.00 71.06 208 HIS A O 1
ATOM 1596 N N . GLN A 1 209 ? -16.343 -13.558 18.361 1.00 80.00 209 GLN A N 1
ATOM 1597 C CA . GLN A 1 209 ? -15.432 -13.469 17.225 1.00 80.00 209 GLN A CA 1
ATOM 1598 C C . GLN A 1 209 ? -15.424 -12.050 16.646 1.00 80.00 209 GLN A C 1
ATOM 1600 O O . GLN A 1 209 ? -16.379 -11.626 15.989 1.00 80.00 209 GLN A O 1
ATOM 1605 N N . SER A 1 210 ? -14.313 -11.341 16.834 1.00 83.50 210 SER A N 1
ATOM 1606 C CA . SER A 1 210 ? -14.090 -10.059 16.172 1.00 83.50 210 SER A CA 1
ATOM 1607 C C . SER A 1 210 ? -13.845 -10.269 14.677 1.00 83.50 210 SER A C 1
ATOM 1609 O O . SER A 1 210 ? -13.148 -11.205 14.262 1.00 83.50 210 SER A O 1
ATOM 1611 N N . VAL A 1 211 ? -14.442 -9.408 13.852 1.00 88.69 211 VAL A N 1
ATOM 1612 C CA . VAL A 1 211 ? -14.355 -9.484 12.390 1.00 88.69 211 VAL A CA 1
ATOM 1613 C C . VAL A 1 211 ? -14.122 -8.113 11.771 1.00 88.69 211 VAL A C 1
ATOM 1615 O O . VAL A 1 211 ? -14.706 -7.103 12.172 1.00 88.69 211 VAL A O 1
ATOM 1618 N N . ILE A 1 212 ? -13.292 -8.096 10.737 1.00 92.19 212 ILE A N 1
ATOM 1619 C CA . ILE A 1 212 ? -13.119 -6.963 9.833 1.00 92.19 212 ILE A CA 1
ATOM 1620 C C . ILE A 1 212 ? -13.866 -7.296 8.545 1.00 92.19 212 ILE A C 1
ATOM 1622 O O . ILE A 1 212 ? -13.724 -8.398 8.020 1.00 92.19 212 ILE A O 1
ATOM 1626 N N . ARG A 1 213 ? -14.659 -6.359 8.020 1.00 93.81 213 ARG A N 1
ATOM 1627 C CA . ARG A 1 213 ? -15.362 -6.533 6.747 1.00 93.81 213 ARG A CA 1
ATOM 1628 C C . ARG A 1 213 ? -14.874 -5.501 5.735 1.00 93.81 213 ARG A C 1
ATOM 1630 O O . ARG A 1 213 ? -15.089 -4.296 5.903 1.00 93.81 213 ARG A O 1
ATOM 1637 N N . LEU A 1 214 ? -14.230 -5.990 4.678 1.00 96.75 214 LEU A N 1
ATOM 1638 C CA . LEU A 1 214 ? -13.958 -5.205 3.478 1.00 96.75 214 LEU A CA 1
ATOM 1639 C C . LEU A 1 214 ? -15.282 -4.833 2.807 1.00 96.75 214 LEU A C 1
ATOM 1641 O O . LEU A 1 214 ? -16.256 -5.583 2.901 1.00 96.75 214 LEU A O 1
ATOM 1645 N N . SER A 1 215 ? -15.338 -3.680 2.141 1.00 96.75 215 SER A N 1
ATOM 1646 C CA . SER A 1 215 ? -16.511 -3.384 1.321 1.00 96.75 215 SER A CA 1
ATOM 1647 C C . SER A 1 215 ? -16.624 -4.426 0.207 1.00 96.75 215 SER A C 1
ATOM 1649 O O . SER A 1 215 ? -15.614 -4.946 -0.279 1.00 96.75 215 SER A O 1
ATOM 1651 N N . GLN A 1 216 ? -17.859 -4.741 -0.180 1.00 95.81 216 GLN A N 1
ATOM 1652 C CA . GLN A 1 216 ? -18.107 -5.715 -1.237 1.00 95.81 216 GLN A CA 1
ATOM 1653 C C . GLN A 1 216 ? -17.424 -5.286 -2.541 1.00 95.81 216 GLN A C 1
ATOM 1655 O O . GLN A 1 216 ? -16.706 -6.072 -3.148 1.00 95.81 216 GLN A O 1
ATOM 1660 N N . GLU A 1 217 ? -17.552 -4.008 -2.895 1.00 96.00 217 GLU A N 1
ATOM 1661 C CA . GLU A 1 217 ? -16.949 -3.454 -4.103 1.00 96.00 217 GLU A CA 1
ATOM 1662 C C . GLU A 1 217 ? -15.414 -3.503 -4.066 1.00 96.00 217 GLU A C 1
ATOM 1664 O O . GLU A 1 217 ? -14.789 -3.902 -5.045 1.00 96.00 217 GLU A O 1
ATOM 1669 N N . PHE A 1 218 ? -14.773 -3.169 -2.939 1.00 97.50 218 PHE A N 1
ATOM 1670 C CA . PHE A 1 218 ? -13.317 -3.294 -2.837 1.00 97.50 218 PHE A CA 1
ATOM 1671 C C . PHE A 1 218 ? -12.871 -4.752 -2.980 1.00 97.50 218 PHE A C 1
ATOM 1673 O O . PHE A 1 218 ? -11.918 -5.022 -3.710 1.00 97.50 218 PHE A O 1
ATOM 1680 N N . TYR A 1 219 ? -13.569 -5.687 -2.326 1.00 98.00 219 TYR A N 1
ATOM 1681 C CA . TYR A 1 219 ? -13.286 -7.119 -2.426 1.00 98.00 219 TYR A CA 1
ATOM 1682 C C . TYR A 1 219 ? -13.413 -7.640 -3.867 1.00 98.00 219 TYR A C 1
ATOM 1684 O O . TYR A 1 219 ? -12.493 -8.279 -4.378 1.00 98.00 219 TYR A O 1
ATOM 1692 N N . GLU A 1 220 ? -14.507 -7.316 -4.554 1.00 97.56 220 GLU A N 1
ATOM 1693 C CA . GLU A 1 220 ? -14.727 -7.699 -5.952 1.00 97.56 220 GLU A CA 1
ATOM 1694 C C . GLU A 1 220 ? -13.650 -7.115 -6.868 1.00 97.56 220 GLU A C 1
ATOM 1696 O O . GLU A 1 220 ? -13.083 -7.822 -7.704 1.00 97.56 220 GLU A O 1
ATOM 1701 N N . ARG A 1 221 ? -13.283 -5.845 -6.662 1.00 96.69 221 ARG A N 1
ATOM 1702 C CA . ARG A 1 221 ? -12.240 -5.182 -7.450 1.00 96.69 221 ARG A CA 1
ATOM 1703 C C . ARG A 1 221 ? -10.866 -5.811 -7.256 1.00 96.69 221 ARG A C 1
ATOM 1705 O O . ARG A 1 221 ? -10.139 -5.908 -8.240 1.00 96.69 221 ARG A O 1
ATOM 1712 N N . ILE A 1 222 ? -10.489 -6.253 -6.052 1.00 97.00 222 ILE A N 1
ATOM 1713 C CA . ILE A 1 222 ? -9.202 -6.948 -5.837 1.00 97.00 222 ILE A CA 1
ATOM 1714 C C . ILE A 1 222 ? -9.221 -8.408 -6.308 1.00 97.00 222 ILE A C 1
ATOM 1716 O O . ILE A 1 222 ? -8.160 -8.945 -6.625 1.00 97.00 222 ILE A O 1
ATOM 1720 N N . ALA A 1 223 ? -10.396 -9.042 -6.364 1.00 96.44 223 ALA A N 1
ATOM 1721 C CA . ALA A 1 223 ? -10.577 -10.403 -6.871 1.00 96.44 223 ALA A CA 1
ATOM 1722 C C . ALA A 1 223 ? -10.668 -10.469 -8.408 1.00 96.44 223 ALA A C 1
ATOM 1724 O O . ALA A 1 223 ? -10.460 -11.530 -8.996 1.00 96.44 223 ALA A O 1
ATOM 1725 N N . ALA A 1 224 ? -10.962 -9.343 -9.060 1.00 95.88 224 ALA A N 1
ATOM 1726 C CA . ALA A 1 224 ? -11.091 -9.242 -10.506 1.00 95.88 224 ALA A CA 1
ATOM 1727 C C . ALA A 1 224 ? -9.774 -9.501 -11.265 1.00 95.88 224 ALA A C 1
ATOM 1729 O O . ALA A 1 224 ? -8.671 -9.538 -10.712 1.00 95.88 224 ALA A O 1
ATOM 1730 N N . THR A 1 225 ? -9.888 -9.649 -12.586 1.00 91.31 225 THR A N 1
ATOM 1731 C CA . THR A 1 225 ? -8.730 -9.777 -13.475 1.00 91.31 225 THR A CA 1
ATOM 1732 C C . THR A 1 225 ? -7.809 -8.549 -13.363 1.00 91.31 225 THR A C 1
ATOM 1734 O O . THR A 1 225 ? -8.302 -7.417 -13.324 1.00 91.31 225 THR A O 1
ATOM 1737 N N . PRO A 1 226 ? -6.474 -8.739 -13.341 1.00 90.19 226 PRO A N 1
ATOM 1738 C CA . PRO A 1 226 ? -5.513 -7.644 -13.262 1.00 90.19 226 PRO A CA 1
ATOM 1739 C C . PRO A 1 226 ? -5.722 -6.534 -14.302 1.00 90.19 226 PRO A C 1
ATOM 1741 O O . PRO A 1 226 ? -5.671 -6.776 -15.506 1.00 90.19 226 PRO A O 1
ATOM 1744 N N . SER A 1 227 ? -5.854 -5.300 -13.823 1.00 90.38 227 SER A N 1
ATOM 1745 C CA . SER A 1 227 ? -5.805 -4.054 -14.600 1.00 90.38 227 SER A CA 1
ATOM 1746 C C . SER A 1 227 ? -5.079 -2.975 -13.771 1.00 90.38 227 SER A C 1
ATOM 1748 O O . SER A 1 227 ? -4.668 -3.267 -12.647 1.00 90.38 227 SER A O 1
ATOM 1750 N N . PRO A 1 228 ? -4.882 -1.734 -14.256 1.00 87.56 228 PRO A N 1
ATOM 1751 C CA . PRO A 1 228 ? -4.227 -0.693 -13.459 1.00 87.56 228 PRO A CA 1
ATOM 1752 C C . PRO A 1 228 ? -4.882 -0.419 -12.092 1.00 87.56 228 PRO A C 1
ATOM 1754 O O . PRO A 1 228 ? -4.182 -0.065 -11.144 1.00 87.56 228 PRO A O 1
ATOM 1757 N N . VAL A 1 229 ? -6.196 -0.626 -11.969 1.00 91.75 229 VAL A N 1
ATOM 1758 C CA . VAL A 1 229 ? -6.968 -0.363 -10.738 1.00 91.75 229 VAL A CA 1
ATOM 1759 C C . VAL A 1 229 ? -7.703 -1.594 -10.188 1.00 91.75 229 VAL A C 1
ATOM 1761 O O . VAL A 1 229 ? -8.298 -1.516 -9.117 1.00 91.75 229 VAL A O 1
ATOM 1764 N N . HIS A 1 230 ? -7.630 -2.741 -10.873 1.00 93.75 230 HIS A N 1
ATOM 1765 C CA . HIS A 1 230 ? -8.296 -3.991 -10.477 1.00 93.75 230 HIS A CA 1
ATOM 1766 C C . HIS A 1 230 ? -7.328 -5.165 -10.349 1.00 93.75 230 HIS A C 1
ATOM 1768 O O . HIS A 1 230 ? -6.265 -5.200 -10.969 1.00 93.75 230 HIS A O 1
ATOM 1774 N N . GLY A 1 231 ? -7.750 -6.164 -9.587 1.00 95.19 231 GLY A N 1
ATOM 1775 C CA . GLY A 1 231 ? -7.024 -7.384 -9.304 1.00 95.19 231 GLY A CA 1
ATOM 1776 C C . GLY A 1 231 ? -5.909 -7.201 -8.284 1.00 95.19 231 GLY A C 1
ATOM 1777 O O . GLY A 1 231 ? -5.595 -6.096 -7.826 1.00 95.19 231 GLY A O 1
ATOM 1778 N N . ALA A 1 232 ? -5.250 -8.311 -7.978 1.00 95.00 232 ALA A N 1
ATOM 1779 C CA . ALA A 1 232 ? -4.080 -8.346 -7.120 1.00 95.00 232 ALA A CA 1
ATOM 1780 C C . ALA A 1 232 ? -2.895 -9.029 -7.810 1.00 95.00 232 ALA A C 1
ATOM 1782 O O . ALA A 1 232 ? -3.039 -9.930 -8.637 1.00 95.00 232 ALA A O 1
ATOM 1783 N N . MET A 1 233 ? -1.698 -8.580 -7.457 1.00 93.69 233 MET A N 1
ATOM 1784 C CA . MET A 1 233 ? -0.429 -9.199 -7.804 1.00 93.69 233 MET A CA 1
ATOM 1785 C C . MET A 1 233 ? 0.035 -10.079 -6.646 1.00 93.69 233 MET A C 1
ATOM 1787 O O . MET A 1 233 ? 0.037 -9.641 -5.498 1.00 93.69 233 MET A O 1
ATOM 1791 N N . LEU A 1 234 ? 0.476 -11.297 -6.952 1.00 92.62 234 LEU A N 1
ATOM 1792 C CA . LEU A 1 234 ? 1.080 -12.187 -5.965 1.00 92.62 234 LEU A CA 1
ATOM 1793 C C . LEU A 1 234 ? 2.599 -12.017 -5.954 1.00 92.62 234 LEU A C 1
ATOM 1795 O O . LEU A 1 234 ? 3.239 -12.049 -7.006 1.00 92.62 234 LEU A O 1
ATOM 1799 N N . VAL A 1 235 ? 3.176 -11.874 -4.763 1.00 91.06 235 VAL A N 1
ATOM 1800 C CA . VAL A 1 235 ? 4.632 -11.834 -4.552 1.00 91.06 235 VAL A CA 1
ATOM 1801 C C . VAL A 1 235 ? 5.041 -12.771 -3.426 1.00 91.06 235 VAL A C 1
ATOM 1803 O O . VAL A 1 235 ? 4.222 -13.123 -2.576 1.00 91.06 235 VAL A O 1
ATOM 1806 N N . LEU A 1 236 ? 6.319 -13.155 -3.387 1.00 90.44 236 LEU A N 1
ATOM 1807 C CA . LEU A 1 236 ? 6.862 -13.935 -2.279 1.00 90.44 236 LEU A CA 1
ATOM 1808 C C . LEU A 1 236 ? 6.749 -13.167 -0.964 1.00 90.44 236 LEU A C 1
ATOM 1810 O O . LEU A 1 236 ? 7.295 -12.072 -0.806 1.00 90.44 236 LEU A O 1
ATOM 1814 N N . ARG A 1 237 ? 6.077 -13.800 -0.003 1.00 92.31 237 ARG A N 1
ATOM 1815 C CA . ARG A 1 237 ? 5.865 -13.272 1.344 1.00 92.31 237 ARG A CA 1
ATOM 1816 C C . ARG A 1 237 ? 7.193 -13.023 2.054 1.00 92.31 237 ARG A C 1
ATOM 1818 O O . ARG A 1 237 ? 7.354 -11.985 2.687 1.00 92.31 237 ARG A O 1
ATOM 1825 N N . ASP A 1 238 ? 8.158 -13.928 1.906 1.00 90.69 238 ASP A N 1
ATOM 1826 C CA . ASP A 1 238 ? 9.466 -13.810 2.563 1.00 90.69 238 ASP A CA 1
ATOM 1827 C C . ASP A 1 238 ? 10.313 -12.670 1.983 1.00 90.69 238 ASP A C 1
ATOM 1829 O O . ASP A 1 238 ? 10.868 -11.889 2.754 1.00 90.69 238 ASP A O 1
ATOM 1833 N N . SER A 1 239 ? 10.335 -12.497 0.655 1.00 90.75 239 SER A N 1
ATOM 1834 C CA . SER A 1 239 ? 11.009 -11.360 0.008 1.00 90.75 239 SER A CA 1
ATOM 1835 C C . SER A 1 239 ? 10.417 -10.031 0.480 1.00 90.75 239 SER A C 1
ATOM 1837 O O . SER A 1 239 ? 11.147 -9.134 0.892 1.00 90.75 239 SER A O 1
ATOM 1839 N N . TRP A 1 240 ? 9.083 -9.927 0.504 1.00 90.00 240 TRP A N 1
ATOM 1840 C CA . TRP A 1 240 ? 8.392 -8.745 1.014 1.00 90.00 240 TRP A CA 1
ATOM 1841 C C . TRP A 1 240 ? 8.738 -8.455 2.482 1.00 90.00 240 TRP A C 1
ATOM 1843 O O . TRP A 1 240 ? 9.137 -7.341 2.829 1.00 90.00 240 TRP A O 1
ATOM 1853 N N . ARG A 1 241 ? 8.634 -9.466 3.353 1.00 90.06 241 ARG A N 1
ATOM 1854 C CA . ARG A 1 241 ? 8.905 -9.298 4.787 1.00 90.06 241 ARG A CA 1
ATOM 1855 C C . ARG A 1 241 ? 10.362 -8.966 5.079 1.00 90.06 241 ARG A C 1
ATOM 1857 O O . ARG A 1 241 ? 10.618 -8.200 6.006 1.00 90.06 241 ARG A O 1
ATOM 1864 N N . LYS A 1 242 ? 11.311 -9.492 4.303 1.00 91.31 242 LYS A N 1
ATOM 1865 C CA . LYS A 1 242 ? 12.732 -9.172 4.467 1.00 91.31 242 LYS A CA 1
ATOM 1866 C C . LYS A 1 242 ? 13.009 -7.692 4.201 1.00 91.31 242 LYS A C 1
ATOM 1868 O O . LYS A 1 242 ? 13.643 -7.055 5.039 1.00 91.31 242 LYS A O 1
ATOM 1873 N N . ILE A 1 243 ? 12.432 -7.113 3.139 1.00 91.38 243 ILE A N 1
ATOM 1874 C CA . ILE A 1 243 ? 12.521 -5.663 2.868 1.00 91.38 243 ILE A CA 1
ATOM 1875 C C . ILE A 1 243 ? 12.039 -4.869 4.076 1.00 91.38 243 ILE A C 1
ATOM 1877 O O . ILE A 1 243 ? 12.749 -3.991 4.562 1.00 91.38 243 ILE A O 1
ATOM 1881 N N . ILE A 1 244 ? 10.848 -5.204 4.569 1.00 87.38 244 ILE A N 1
ATOM 1882 C CA . ILE A 1 244 ? 10.227 -4.519 5.698 1.00 87.38 244 ILE A CA 1
ATOM 1883 C C . ILE A 1 244 ? 11.094 -4.605 6.964 1.00 87.38 244 ILE A C 1
ATOM 1885 O O . ILE A 1 244 ? 11.252 -3.610 7.675 1.00 87.38 244 ILE A O 1
ATOM 1889 N N . LYS A 1 245 ? 11.624 -5.795 7.265 1.00 86.50 245 LYS A N 1
ATOM 1890 C CA . LYS A 1 245 ? 12.398 -6.064 8.481 1.00 86.50 245 LYS A CA 1
ATOM 1891 C C . LYS A 1 245 ? 13.756 -5.367 8.459 1.00 86.50 245 LYS A C 1
ATOM 1893 O O . LYS A 1 245 ? 14.151 -4.796 9.468 1.00 86.50 245 LYS A O 1
ATOM 1898 N N . GLU A 1 246 ? 14.455 -5.407 7.329 1.00 87.00 246 GLU A N 1
ATOM 1899 C CA . GLU A 1 246 ? 15.790 -4.814 7.186 1.00 87.00 246 GLU A CA 1
ATOM 1900 C C . GLU A 1 246 ? 15.743 -3.302 6.938 1.00 87.00 246 GLU A C 1
ATOM 1902 O O . GLU A 1 246 ? 16.702 -2.596 7.235 1.00 87.00 246 GLU A O 1
ATOM 1907 N N . ASN A 1 247 ? 14.621 -2.787 6.425 1.00 83.38 247 ASN A N 1
ATOM 1908 C CA . ASN A 1 247 ? 14.458 -1.377 6.074 1.00 83.38 247 ASN A CA 1
ATOM 1909 C C . ASN A 1 247 ? 13.195 -0.781 6.722 1.00 83.38 247 ASN A C 1
ATOM 1911 O O . ASN A 1 247 ? 12.342 -0.219 6.026 1.00 83.38 247 ASN A O 1
ATOM 1915 N N . PRO A 1 248 ? 13.054 -0.851 8.062 1.00 72.31 248 PRO A N 1
ATOM 1916 C CA . PRO A 1 248 ? 11.815 -0.504 8.761 1.00 72.31 248 PRO A CA 1
ATOM 1917 C C . PRO A 1 248 ? 11.400 0.963 8.577 1.00 72.31 248 PRO A C 1
ATOM 1919 O O . PRO A 1 248 ? 10.216 1.284 8.659 1.00 72.31 248 PRO A O 1
ATOM 1922 N N . HIS A 1 249 ? 12.360 1.844 8.282 1.00 72.56 249 HIS A N 1
ATOM 1923 C CA . HIS A 1 249 ? 12.138 3.273 8.052 1.00 72.56 249 HIS A CA 1
ATOM 1924 C C . HIS A 1 249 ? 11.949 3.643 6.571 1.00 72.56 249 HIS A C 1
ATOM 1926 O O . HIS A 1 249 ? 11.728 4.812 6.257 1.00 72.56 249 HIS A O 1
ATOM 1932 N N . GLN A 1 250 ? 12.023 2.678 5.648 1.00 73.94 250 GLN A N 1
ATOM 1933 C CA . GLN A 1 250 ? 11.930 2.922 4.207 1.00 73.94 250 GLN A CA 1
ATOM 1934 C C . GLN A 1 250 ? 10.691 2.252 3.604 1.00 73.94 250 GLN A C 1
ATOM 1936 O O . GLN A 1 250 ? 10.797 1.302 2.830 1.00 73.94 250 GLN A O 1
ATOM 1941 N N . ALA A 1 251 ? 9.500 2.799 3.880 1.00 86.38 251 ALA A N 1
ATOM 1942 C CA . ALA A 1 251 ? 8.269 2.380 3.192 1.00 86.38 251 ALA A CA 1
ATOM 1943 C C . ALA A 1 251 ? 8.416 2.422 1.653 1.00 86.38 251 ALA A C 1
ATOM 1945 O O . ALA A 1 251 ? 7.845 1.591 0.952 1.00 86.38 251 ALA A O 1
ATOM 1946 N N . LEU A 1 252 ? 9.257 3.335 1.146 1.00 92.81 252 LEU A N 1
ATOM 1947 C CA . LEU A 1 252 ? 9.568 3.469 -0.276 1.00 92.81 252 LEU A CA 1
ATOM 1948 C C . LEU A 1 252 ? 10.197 2.203 -0.872 1.00 92.81 252 LEU A C 1
ATOM 1950 O O . LEU A 1 252 ? 9.804 1.810 -1.961 1.00 92.81 252 LEU A O 1
ATOM 1954 N N . ALA A 1 253 ? 11.142 1.552 -0.183 1.00 93.50 253 ALA A N 1
ATOM 1955 C CA . ALA A 1 253 ? 11.763 0.319 -0.684 1.00 93.50 253 ALA A CA 1
ATOM 1956 C C . ALA A 1 253 ? 10.712 -0.769 -0.920 1.00 93.50 253 ALA A C 1
ATOM 1958 O O . ALA A 1 253 ? 10.772 -1.505 -1.905 1.00 93.50 253 ALA A O 1
ATOM 1959 N N . GLY A 1 254 ? 9.706 -0.809 -0.047 1.00 93.69 254 GLY A N 1
ATOM 1960 C CA . GLY A 1 254 ? 8.591 -1.713 -0.195 1.00 93.69 254 GLY A CA 1
ATOM 1961 C C . GLY A 1 254 ? 7.729 -1.427 -1.430 1.00 93.69 254 GLY A C 1
ATOM 1962 O O . GLY A 1 254 ? 7.492 -2.320 -2.243 1.00 93.69 254 GLY A O 1
ATOM 1963 N N . ASP A 1 255 ? 7.317 -0.178 -1.621 1.00 94.69 255 ASP A N 1
ATOM 1964 C CA . ASP A 1 255 ? 6.508 0.181 -2.792 1.00 94.69 255 ASP A CA 1
ATOM 1965 C C . ASP A 1 255 ? 7.285 0.010 -4.105 1.00 94.69 255 ASP A C 1
ATOM 1967 O O . ASP A 1 255 ? 6.723 -0.410 -5.118 1.00 94.69 255 ASP A O 1
ATOM 1971 N N . VAL A 1 256 ? 8.592 0.299 -4.096 1.00 96.00 256 VAL A N 1
ATOM 1972 C CA . VAL A 1 256 ? 9.471 0.075 -5.253 1.00 96.00 256 VAL A CA 1
ATOM 1973 C C . VAL A 1 256 ? 9.591 -1.414 -5.563 1.00 96.00 256 VAL A C 1
ATOM 1975 O O . VAL A 1 256 ? 9.633 -1.781 -6.735 1.00 96.00 256 VAL A O 1
ATOM 1978 N N . PHE A 1 257 ? 9.569 -2.289 -4.557 1.00 95.62 257 PHE A N 1
ATOM 1979 C CA . PHE A 1 257 ? 9.498 -3.732 -4.775 1.00 95.62 257 PHE A CA 1
ATOM 1980 C C . PHE A 1 257 ? 8.189 -4.161 -5.437 1.00 95.62 257 PHE A C 1
ATOM 1982 O O . PHE A 1 257 ? 8.235 -4.922 -6.404 1.00 95.62 257 PHE A O 1
ATOM 1989 N N . TRP A 1 258 ? 7.038 -3.637 -5.003 1.00 94.50 258 TRP A N 1
ATOM 1990 C CA . TRP A 1 258 ? 5.761 -3.918 -5.671 1.00 94.50 258 TRP A CA 1
ATOM 1991 C C . TRP A 1 258 ? 5.785 -3.452 -7.128 1.00 94.50 258 TRP A C 1
ATOM 1993 O O . TRP A 1 258 ? 5.444 -4.198 -8.045 1.00 94.50 258 TRP A O 1
ATOM 2003 N N . TRP A 1 259 ? 6.254 -2.229 -7.352 1.00 95.50 259 TRP A N 1
ATOM 2004 C CA . TRP A 1 259 ? 6.387 -1.645 -8.681 1.00 95.50 259 TRP A CA 1
ATOM 2005 C C . TRP A 1 259 ? 7.326 -2.439 -9.584 1.00 95.50 259 TRP A C 1
ATOM 2007 O O . TRP A 1 259 ? 6.992 -2.710 -10.741 1.00 95.50 259 TRP A O 1
ATOM 2017 N N . LEU A 1 260 ? 8.476 -2.861 -9.056 1.00 96.31 260 LEU A N 1
ATOM 2018 C CA . LEU A 1 260 ? 9.447 -3.651 -9.798 1.00 96.31 260 LEU A CA 1
ATOM 2019 C C . LEU A 1 260 ? 8.864 -5.020 -10.150 1.00 96.31 260 LEU A C 1
ATOM 2021 O O . LEU A 1 260 ? 8.909 -5.403 -11.317 1.00 96.31 260 LEU A O 1
ATOM 2025 N N . ALA A 1 261 ? 8.262 -5.723 -9.187 1.00 93.81 261 ALA A N 1
ATOM 2026 C CA . ALA A 1 261 ? 7.626 -7.016 -9.424 1.00 93.81 261 ALA A CA 1
ATOM 2027 C C . ALA A 1 261 ? 6.537 -6.917 -10.503 1.00 93.81 261 ALA A C 1
ATOM 2029 O O . ALA A 1 261 ? 6.499 -7.716 -11.447 1.00 93.81 261 ALA A O 1
ATOM 2030 N N . GLY A 1 262 ? 5.711 -5.872 -10.422 1.00 91.62 262 GLY A N 1
ATOM 2031 C CA . GLY A 1 262 ? 4.649 -5.639 -11.383 1.00 91.62 262 GLY A CA 1
ATOM 2032 C C . GLY A 1 262 ? 5.170 -5.363 -12.790 1.00 91.62 262 GLY A C 1
ATOM 2033 O O . GLY A 1 262 ? 4.661 -5.932 -13.759 1.00 91.62 262 GLY A O 1
ATOM 2034 N N . ARG A 1 263 ? 6.230 -4.558 -12.923 1.00 92.81 263 ARG A N 1
ATOM 2035 C CA . ARG A 1 263 ? 6.847 -4.253 -14.221 1.00 92.81 263 ARG A CA 1
ATOM 2036 C C . ARG A 1 263 ? 7.613 -5.434 -14.796 1.00 92.81 263 ARG A C 1
ATOM 2038 O O . ARG A 1 263 ? 7.364 -5.801 -15.943 1.00 92.81 263 ARG A O 1
ATOM 2045 N N . MET A 1 264 ? 8.497 -6.060 -14.022 1.00 93.06 264 MET A N 1
ATOM 2046 C CA . MET A 1 264 ? 9.356 -7.153 -14.491 1.00 93.06 264 MET A CA 1
ATOM 2047 C C . MET A 1 264 ? 8.556 -8.349 -15.018 1.00 93.06 264 MET A C 1
ATOM 2049 O O . MET A 1 264 ? 8.997 -9.012 -15.958 1.00 93.06 264 MET A O 1
ATOM 2053 N N . SER A 1 265 ? 7.343 -8.582 -14.502 1.00 87.25 265 SER A N 1
ATOM 2054 C CA . SER A 1 265 ? 6.434 -9.611 -15.031 1.00 87.25 265 SER A CA 1
ATOM 2055 C C . SER A 1 265 ? 6.024 -9.379 -16.503 1.00 87.25 265 SER A C 1
ATOM 2057 O O . SER A 1 265 ? 5.778 -10.336 -17.251 1.00 87.25 265 SER A O 1
ATOM 2059 N N . ARG A 1 266 ? 6.029 -8.117 -16.958 1.00 88.12 266 ARG A N 1
ATOM 2060 C CA . ARG A 1 266 ? 5.559 -7.663 -18.280 1.00 88.12 266 ARG A CA 1
ATOM 2061 C C . ARG A 1 266 ? 6.682 -7.262 -19.238 1.00 88.12 266 ARG A C 1
ATOM 2063 O O . ARG A 1 266 ? 6.428 -7.137 -20.431 1.00 88.12 266 ARG A O 1
ATOM 2070 N N . VAL A 1 267 ? 7.916 -7.087 -18.763 1.00 93.44 267 VAL A N 1
ATOM 2071 C CA . VAL A 1 267 ? 9.056 -6.734 -19.627 1.00 93.44 267 VAL A CA 1
ATOM 2072 C C . VAL A 1 267 ? 9.326 -7.879 -20.617 1.00 93.44 267 VAL A C 1
ATOM 2074 O O . VAL A 1 267 ? 9.568 -9.028 -20.233 1.00 93.44 267 VAL A O 1
ATOM 2077 N N . ARG A 1 268 ? 9.235 -7.572 -21.917 1.00 93.19 268 ARG A N 1
ATOM 2078 C CA . ARG A 1 268 ? 9.517 -8.500 -23.037 1.00 93.19 268 ARG A CA 1
ATOM 2079 C C . ARG A 1 268 ? 10.644 -8.023 -23.949 1.00 93.19 268 ARG A C 1
ATOM 2081 O O . ARG A 1 268 ? 11.241 -8.832 -24.644 1.00 93.19 268 ARG A O 1
ATOM 2088 N N . ARG A 1 269 ? 10.954 -6.730 -23.895 1.00 95.12 269 ARG A N 1
ATOM 2089 C CA . ARG A 1 269 ? 12.083 -6.067 -24.553 1.00 95.12 269 ARG A CA 1
ATOM 2090 C C . ARG A 1 269 ? 12.681 -5.044 -23.596 1.00 95.12 269 ARG A C 1
ATOM 2092 O O . ARG A 1 269 ? 12.012 -4.663 -22.633 1.00 95.12 269 ARG A O 1
ATOM 2099 N N . GLU A 1 270 ? 13.897 -4.593 -23.872 1.00 96.06 270 GLU A N 1
ATOM 2100 C CA . GLU A 1 270 ? 14.512 -3.510 -23.108 1.00 96.06 270 GLU A CA 1
ATOM 2101 C C . GLU A 1 270 ? 13.577 -2.299 -23.031 1.00 96.06 270 GLU A C 1
ATOM 2103 O O . GLU A 1 270 ? 13.051 -1.822 -24.039 1.00 96.06 270 GLU A O 1
ATOM 2108 N N . THR A 1 271 ? 13.328 -1.837 -21.809 1.00 96.38 271 THR A N 1
ATOM 2109 C CA . THR A 1 271 ? 12.364 -0.780 -21.512 1.00 96.38 271 THR A CA 1
ATOM 2110 C C . THR A 1 271 ? 13.068 0.340 -20.765 1.00 96.38 271 THR A C 1
ATOM 2112 O O . THR A 1 271 ? 13.566 0.141 -19.659 1.00 96.38 271 THR A O 1
ATOM 2115 N N . ARG A 1 272 ? 13.097 1.531 -21.368 1.00 95.56 272 ARG A N 1
ATOM 2116 C CA . ARG A 1 272 ? 13.640 2.744 -20.751 1.00 95.56 272 ARG A CA 1
ATOM 2117 C C . ARG A 1 272 ? 12.539 3.481 -20.005 1.00 95.56 272 ARG A C 1
ATOM 2119 O O . ARG A 1 272 ? 11.500 3.787 -20.580 1.00 95.56 272 ARG A O 1
ATOM 2126 N N . ILE A 1 273 ? 12.793 3.794 -18.743 1.00 94.62 273 ILE A N 1
ATOM 2127 C CA . ILE A 1 273 ? 11.888 4.530 -17.862 1.00 94.62 273 ILE A CA 1
ATOM 2128 C C . ILE A 1 273 ? 12.594 5.829 -17.461 1.00 94.62 273 ILE A C 1
ATOM 2130 O O . ILE A 1 273 ? 13.522 5.782 -16.653 1.00 94.62 273 ILE A O 1
ATOM 2134 N N . PRO A 1 274 ? 12.224 6.986 -18.039 1.00 93.38 274 PRO A N 1
ATOM 2135 C CA . PRO A 1 274 ? 12.773 8.283 -17.641 1.00 93.38 274 PRO A CA 1
ATOM 2136 C C . PRO A 1 274 ? 12.512 8.563 -16.164 1.00 93.38 274 PRO A C 1
ATOM 2138 O O . PRO A 1 274 ? 11.452 8.200 -15.661 1.00 93.38 274 PRO A O 1
ATOM 2141 N N . TRP A 1 275 ? 13.434 9.249 -15.481 1.00 92.25 275 TRP A N 1
ATOM 2142 C CA . TRP A 1 275 ? 13.301 9.566 -14.050 1.00 92.25 275 TRP A CA 1
ATOM 2143 C C . TRP A 1 275 ? 12.034 10.347 -13.678 1.00 92.25 275 TRP A C 1
ATOM 2145 O O . TRP A 1 275 ? 11.596 10.264 -12.531 1.00 92.25 275 TRP A O 1
ATOM 2155 N N . ASP A 1 276 ? 11.436 11.072 -14.622 1.00 89.69 276 ASP A N 1
ATOM 2156 C CA . ASP A 1 276 ? 10.198 11.816 -14.383 1.00 89.69 276 ASP A CA 1
ATOM 2157 C C . ASP A 1 276 ? 8.999 10.891 -14.135 1.00 89.69 276 ASP A C 1
ATOM 2159 O O . ASP A 1 276 ? 8.118 11.243 -13.358 1.00 89.69 276 ASP A O 1
ATOM 2163 N N . SER A 1 277 ? 9.005 9.671 -14.689 1.00 90.81 277 SER A N 1
ATOM 2164 C CA . SER A 1 277 ? 7.949 8.676 -14.461 1.00 90.81 277 SER A CA 1
ATOM 2165 C C . SER A 1 277 ? 7.887 8.194 -13.000 1.00 90.81 277 SER A C 1
ATOM 2167 O O . SER A 1 277 ? 6.867 8.429 -12.349 1.00 90.81 277 SER A O 1
ATOM 2169 N N . PRO A 1 278 ? 8.945 7.600 -12.405 1.00 91.81 278 PRO A N 1
ATOM 2170 C CA . PRO A 1 278 ? 8.916 7.245 -10.992 1.00 91.81 278 PRO A CA 1
ATOM 2171 C C . PRO A 1 278 ? 8.832 8.488 -10.099 1.00 91.81 278 PRO A C 1
ATOM 2173 O O . PRO A 1 278 ? 8.280 8.395 -9.009 1.00 91.81 278 PRO A O 1
ATOM 2176 N N . LYS A 1 279 ? 9.317 9.663 -10.530 1.00 90.25 279 LYS A N 1
ATOM 2177 C CA . LYS A 1 279 ? 9.134 10.902 -9.759 1.00 90.25 279 LYS A CA 1
ATOM 2178 C C . LYS A 1 279 ? 7.663 11.309 -9.673 1.00 90.25 279 LYS A C 1
ATOM 2180 O O . LYS A 1 279 ? 7.223 11.660 -8.586 1.00 90.25 279 LYS A O 1
ATOM 2185 N N . GLY A 1 280 ? 6.913 11.252 -10.773 1.00 87.75 280 GLY A N 1
ATOM 2186 C CA . GLY A 1 280 ? 5.473 11.528 -10.771 1.00 87.75 280 GLY A CA 1
ATOM 2187 C C . GLY A 1 280 ? 4.688 10.519 -9.931 1.00 87.75 280 GLY A C 1
ATOM 2188 O O . GLY A 1 280 ? 3.746 10.887 -9.237 1.00 87.75 280 GLY A O 1
ATOM 2189 N N . GLN A 1 281 ? 5.131 9.262 -9.930 1.00 88.88 281 GLN A N 1
ATOM 2190 C CA . GLN A 1 281 ? 4.481 8.192 -9.181 1.00 88.88 281 GLN A CA 1
ATOM 2191 C C . GLN A 1 281 ? 4.786 8.244 -7.668 1.00 88.88 281 GLN A C 1
ATOM 2193 O O . GLN A 1 281 ? 3.877 8.338 -6.846 1.00 88.88 281 GLN A O 1
ATOM 2198 N N . PHE A 1 282 ? 6.068 8.233 -7.291 1.00 89.00 282 PHE A N 1
ATOM 2199 C CA . PHE A 1 282 ? 6.530 8.083 -5.902 1.00 89.00 282 PHE A CA 1
ATOM 2200 C C . PHE A 1 282 ? 6.949 9.390 -5.226 1.00 89.00 282 PHE A C 1
ATOM 2202 O O . PHE A 1 282 ? 7.074 9.445 -4.001 1.00 89.00 282 PHE A O 1
ATOM 2209 N N . GLY A 1 283 ? 7.255 10.427 -6.003 1.00 77.88 283 GLY A N 1
ATOM 2210 C CA . GLY A 1 283 ? 7.705 11.705 -5.472 1.00 77.88 283 GLY A CA 1
ATOM 2211 C C . GLY A 1 283 ? 6.573 12.475 -4.794 1.00 77.88 283 GLY A C 1
ATOM 2212 O O . GLY A 1 283 ? 5.394 12.306 -5.104 1.00 77.88 283 GLY A O 1
ATOM 2213 N N . SER A 1 284 ? 6.939 13.363 -3.868 1.00 70.69 284 SER A N 1
ATOM 2214 C CA . SER A 1 284 ? 6.044 14.450 -3.463 1.00 70.69 284 SER A CA 1
ATOM 2215 C C . SER A 1 284 ? 6.229 15.647 -4.395 1.00 70.69 284 SER A C 1
ATOM 2217 O O . SER A 1 284 ? 7.327 15.853 -4.927 1.00 70.69 284 SER A O 1
ATOM 2219 N N . ALA A 1 285 ? 5.193 16.479 -4.531 1.00 62.12 285 ALA A N 1
ATOM 2220 C CA . ALA A 1 285 ? 5.238 17.703 -5.336 1.00 62.12 285 ALA A CA 1
ATOM 2221 C C . ALA A 1 285 ? 6.414 18.635 -4.962 1.00 62.12 285 ALA A C 1
ATOM 2223 O O . ALA A 1 285 ? 6.935 19.353 -5.810 1.00 62.12 285 ALA A O 1
ATOM 2224 N N . ALA A 1 286 ? 6.887 18.573 -3.711 1.00 59.81 286 ALA A N 1
ATOM 2225 C CA . ALA A 1 286 ? 7.974 19.400 -3.189 1.00 59.81 286 ALA A CA 1
ATOM 2226 C C . ALA A 1 286 ? 9.376 18.747 -3.248 1.00 59.81 286 ALA A C 1
ATOM 2228 O O . ALA A 1 286 ? 10.355 19.350 -2.804 1.00 59.81 286 ALA A O 1
ATOM 2229 N N . THR A 1 287 ? 9.522 17.511 -3.747 1.00 74.06 287 THR A N 1
ATOM 2230 C CA . THR A 1 287 ? 10.820 16.813 -3.702 1.00 74.06 287 THR A CA 1
ATOM 2231 C C . THR A 1 287 ? 11.749 17.247 -4.843 1.00 74.06 287 THR A C 1
ATOM 2233 O O . THR A 1 287 ? 11.454 17.056 -6.026 1.00 74.06 287 THR A O 1
ATOM 2236 N N . GLN A 1 288 ? 12.937 17.756 -4.491 1.00 84.88 288 GLN A N 1
ATOM 2237 C CA . GLN A 1 288 ? 14.012 18.046 -5.450 1.00 84.88 288 GLN A CA 1
ATOM 2238 C C . GLN A 1 288 ? 14.397 16.790 -6.249 1.00 84.88 288 GLN A C 1
ATOM 2240 O O . GLN A 1 288 ? 14.668 15.739 -5.665 1.00 84.88 288 GLN A O 1
ATOM 2245 N N . THR A 1 289 ? 14.493 16.904 -7.579 1.00 85.94 289 THR A N 1
ATOM 2246 C CA . THR A 1 289 ? 14.750 15.767 -8.486 1.00 85.94 289 THR A CA 1
ATOM 2247 C C . THR A 1 289 ? 16.000 14.971 -8.101 1.00 85.94 289 THR A C 1
ATOM 2249 O O . THR A 1 289 ? 15.960 13.745 -8.075 1.00 85.94 289 THR A O 1
ATOM 2252 N N . THR A 1 290 ? 17.104 15.636 -7.755 1.00 87.50 290 THR A N 1
ATOM 2253 C CA . THR A 1 290 ? 18.360 14.966 -7.373 1.00 87.50 290 THR A CA 1
ATOM 2254 C C . THR A 1 290 ? 18.205 14.135 -6.101 1.00 87.50 290 THR A C 1
ATOM 2256 O O . THR A 1 290 ? 18.641 12.983 -6.054 1.00 87.50 290 THR A O 1
ATOM 2259 N N . LYS A 1 291 ? 17.531 14.692 -5.086 1.00 88.88 291 LYS A N 1
ATOM 2260 C CA . LYS A 1 291 ? 17.250 13.998 -3.825 1.00 88.88 291 LYS A CA 1
ATOM 2261 C C . LYS A 1 291 ? 16.326 12.805 -4.054 1.00 88.88 291 LYS A C 1
ATOM 2263 O O . LYS A 1 291 ? 16.625 11.720 -3.563 1.00 88.88 291 LYS A O 1
ATOM 2268 N N . PHE A 1 292 ? 15.274 12.988 -4.856 1.00 90.62 292 PHE A N 1
ATOM 2269 C CA . PHE A 1 292 ? 14.377 11.905 -5.254 1.00 90.62 292 PHE A CA 1
ATOM 2270 C C . PHE A 1 292 ? 15.145 10.758 -5.918 1.00 90.62 292 PHE A C 1
ATOM 2272 O O . PHE A 1 292 ? 15.038 9.623 -5.471 1.00 90.62 292 PHE A O 1
ATOM 2279 N N . ARG A 1 293 ? 15.969 11.050 -6.935 1.00 91.19 293 ARG A N 1
ATOM 2280 C CA . ARG A 1 293 ? 16.762 10.027 -7.638 1.00 91.19 293 ARG A CA 1
ATOM 2281 C C . ARG A 1 293 ? 17.668 9.261 -6.677 1.00 91.19 293 ARG A C 1
ATOM 2283 O O . ARG A 1 293 ? 17.716 8.042 -6.744 1.00 91.19 293 ARG A O 1
ATOM 2290 N N . SER A 1 294 ? 18.355 9.954 -5.767 1.00 91.00 294 SER A N 1
ATOM 2291 C CA . SER A 1 294 ? 19.203 9.314 -4.751 1.00 91.00 294 SER A CA 1
ATOM 2292 C C . SER A 1 294 ? 18.411 8.352 -3.853 1.00 91.00 294 SER A C 1
ATOM 2294 O O . SER A 1 294 ? 18.778 7.188 -3.709 1.00 91.00 294 SER A O 1
ATOM 2296 N N . GLN A 1 295 ? 17.272 8.804 -3.320 1.00 91.81 295 GLN A N 1
ATOM 2297 C CA . GLN A 1 295 ? 16.405 7.986 -2.465 1.00 91.81 295 GLN A CA 1
ATOM 2298 C C . GLN A 1 295 ? 15.799 6.797 -3.220 1.00 91.81 295 GLN A C 1
ATOM 2300 O O . GLN A 1 295 ? 15.790 5.679 -2.709 1.00 91.81 295 GLN A O 1
ATOM 2305 N N . PHE A 1 296 ? 15.329 7.024 -4.447 1.00 93.88 296 PHE A N 1
ATOM 2306 C CA . PHE A 1 296 ? 14.747 5.979 -5.278 1.00 93.88 296 PHE A CA 1
ATOM 2307 C C . PHE A 1 296 ? 15.785 4.928 -5.671 1.00 93.88 296 PHE A C 1
ATOM 2309 O O . PHE A 1 296 ? 15.471 3.748 -5.648 1.00 93.88 296 PHE A O 1
ATOM 2316 N N . ARG A 1 297 ? 17.027 5.319 -5.981 1.00 93.88 297 ARG A N 1
ATOM 2317 C CA . ARG A 1 297 ? 18.121 4.372 -6.260 1.00 93.88 297 ARG A CA 1
ATOM 2318 C C . ARG A 1 297 ? 18.398 3.447 -5.085 1.00 93.88 297 ARG A C 1
ATOM 2320 O O . ARG A 1 297 ? 18.488 2.241 -5.280 1.00 93.88 297 ARG A O 1
ATOM 2327 N N . ALA A 1 298 ? 18.495 4.002 -3.877 1.00 93.38 298 ALA A N 1
ATOM 2328 C CA . ALA A 1 298 ? 18.696 3.204 -2.671 1.00 93.38 298 ALA A CA 1
ATOM 2329 C C . ALA A 1 298 ? 17.540 2.207 -2.465 1.00 93.38 298 ALA A C 1
ATOM 2331 O O . ALA A 1 298 ? 17.774 1.019 -2.254 1.00 93.38 298 ALA A O 1
ATOM 2332 N N . ALA A 1 299 ? 16.297 2.672 -2.623 1.00 94.81 299 ALA A N 1
ATOM 2333 C CA . ALA A 1 299 ? 15.105 1.832 -2.545 1.00 94.81 299 ALA A CA 1
ATOM 2334 C C . ALA A 1 299 ? 15.055 0.755 -3.647 1.00 94.81 299 ALA A C 1
ATOM 2336 O O . ALA A 1 299 ? 14.711 -0.392 -3.370 1.00 94.81 299 ALA A O 1
ATOM 2337 N N . LEU A 1 300 ? 15.429 1.102 -4.882 1.00 95.88 300 LEU A N 1
ATOM 2338 C CA . LEU A 1 300 ? 15.463 0.195 -6.029 1.00 95.88 300 LEU A CA 1
ATOM 2339 C C . LEU A 1 300 ? 16.514 -0.897 -5.855 1.00 95.88 300 LEU A C 1
ATOM 2341 O O . LEU A 1 300 ? 16.233 -2.044 -6.182 1.00 95.88 300 LEU A O 1
ATOM 2345 N N . ALA A 1 301 ? 17.684 -0.570 -5.307 1.00 95.00 301 ALA A N 1
ATOM 2346 C CA . ALA A 1 301 ? 18.722 -1.553 -5.022 1.00 95.00 301 ALA A CA 1
ATOM 2347 C C . ALA A 1 301 ? 18.236 -2.618 -4.025 1.00 95.00 301 ALA A C 1
ATOM 2349 O O . ALA A 1 301 ? 18.410 -3.814 -4.262 1.00 95.00 301 ALA A O 1
ATOM 2350 N N . VAL A 1 302 ? 17.569 -2.190 -2.947 1.00 94.94 302 VAL A N 1
ATOM 2351 C CA . VAL A 1 302 ? 16.946 -3.096 -1.966 1.00 94.94 302 VAL A CA 1
ATOM 2352 C C . VAL A 1 302 ? 15.854 -3.939 -2.626 1.00 94.94 302 VAL A C 1
ATOM 2354 O O . VAL A 1 302 ? 15.870 -5.164 -2.531 1.00 94.94 302 VAL A O 1
ATOM 2357 N N . ALA A 1 303 ? 14.929 -3.295 -3.339 1.00 95.31 303 ALA A N 1
ATOM 2358 C CA . ALA A 1 303 ? 13.827 -3.961 -4.021 1.00 95.31 303 ALA A CA 1
ATOM 2359 C C . ALA A 1 303 ? 14.302 -5.002 -5.047 1.00 95.31 303 ALA A C 1
ATOM 2361 O O . ALA A 1 303 ? 13.772 -6.112 -5.091 1.00 95.31 303 ALA A O 1
ATOM 2362 N N . ALA A 1 304 ? 15.305 -4.664 -5.860 1.00 95.62 304 ALA A N 1
ATOM 2363 C CA . ALA A 1 304 ? 15.848 -5.546 -6.882 1.00 95.62 304 ALA A CA 1
ATOM 2364 C C . ALA A 1 304 ? 16.562 -6.749 -6.264 1.00 95.62 304 ALA A C 1
ATOM 2366 O O . ALA A 1 304 ? 16.290 -7.879 -6.669 1.00 95.62 304 ALA A O 1
ATOM 2367 N N . ARG A 1 305 ? 17.394 -6.534 -5.236 1.00 94.38 305 ARG A N 1
ATOM 2368 C CA . ARG A 1 305 ? 18.048 -7.624 -4.499 1.00 94.38 305 ARG A CA 1
ATOM 2369 C C . ARG A 1 305 ? 17.029 -8.637 -3.981 1.00 94.38 305 ARG A C 1
ATOM 2371 O O . ARG A 1 305 ? 17.189 -9.833 -4.198 1.00 94.38 305 ARG A O 1
ATOM 2378 N N . GLU A 1 306 ? 15.954 -8.172 -3.348 1.00 93.06 306 GLU A N 1
ATOM 2379 C CA . GLU A 1 306 ? 14.953 -9.081 -2.782 1.00 93.06 306 GLU A CA 1
ATOM 2380 C C . GLU A 1 306 ? 14.045 -9.715 -3.846 1.00 93.06 306 GLU A C 1
ATOM 2382 O O . GLU A 1 306 ? 13.690 -10.888 -3.715 1.00 93.06 306 GLU A O 1
ATOM 2387 N N . TYR A 1 307 ? 13.721 -9.007 -4.934 1.00 92.88 307 TYR A N 1
ATOM 2388 C CA . TYR A 1 307 ? 12.980 -9.567 -6.072 1.00 92.88 307 TYR A CA 1
ATOM 2389 C C . TYR A 1 307 ? 13.747 -10.699 -6.769 1.00 92.88 307 TYR A C 1
ATOM 2391 O O . TYR A 1 307 ? 13.157 -11.732 -7.089 1.00 92.88 307 TYR A O 1
ATOM 2399 N N . PHE A 1 308 ? 15.059 -10.537 -6.964 1.00 93.94 308 PHE A N 1
ATOM 2400 C CA . PHE A 1 308 ? 15.914 -11.542 -7.600 1.00 93.94 308 PHE A CA 1
ATOM 2401 C C . PHE A 1 308 ? 16.550 -12.538 -6.623 1.00 93.94 308 PHE A C 1
ATOM 2403 O O . PHE A 1 308 ? 17.202 -13.476 -7.076 1.00 93.94 308 PHE A O 1
ATOM 2410 N N . SER A 1 309 ? 16.303 -12.416 -5.314 1.00 91.50 309 SER A N 1
ATOM 2411 C CA . SER A 1 309 ? 16.820 -13.341 -4.293 1.00 91.50 309 SER A CA 1
ATOM 2412 C C . SER A 1 309 ? 16.601 -14.839 -4.584 1.00 91.50 309 SER A C 1
ATOM 2414 O O . SER 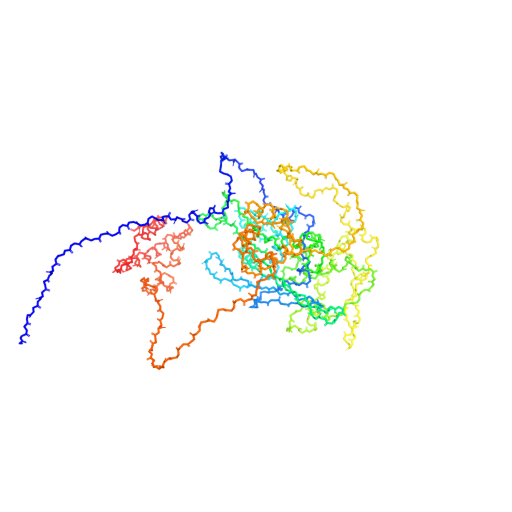A 1 309 ? 17.482 -15.625 -4.227 1.00 91.50 309 SER A O 1
ATOM 2416 N N . PRO A 1 310 ? 15.536 -15.299 -5.289 1.00 89.75 310 PRO A N 1
ATOM 2417 C CA . PRO A 1 310 ? 15.412 -16.713 -5.656 1.00 89.75 310 PRO A CA 1
ATOM 2418 C C . PRO A 1 310 ? 16.489 -17.228 -6.625 1.00 89.75 310 PRO A C 1
ATOM 2420 O O . PRO A 1 310 ? 16.598 -18.441 -6.797 1.00 89.75 310 PRO A O 1
ATOM 2423 N N . LEU A 1 311 ? 17.245 -16.336 -7.275 1.00 92.00 311 LEU A N 1
ATOM 2424 C CA . LEU A 1 311 ? 18.394 -16.662 -8.128 1.00 92.00 311 LEU A CA 1
ATOM 2425 C C . LEU A 1 311 ? 19.711 -16.769 -7.337 1.00 92.00 311 LEU A C 1
ATOM 2427 O O . LEU A 1 311 ? 20.731 -17.144 -7.909 1.00 92.00 311 LEU A O 1
ATOM 2431 N N . GLY A 1 312 ? 19.685 -16.462 -6.037 1.00 90.62 312 GLY A N 1
ATOM 2432 C CA . GLY A 1 312 ? 20.837 -16.462 -5.137 1.00 90.62 312 GLY A CA 1
ATOM 2433 C C . GLY A 1 312 ? 21.010 -15.116 -4.432 1.00 90.62 312 GLY A C 1
ATOM 2434 O O . GLY A 1 312 ? 20.729 -14.065 -5.000 1.00 90.62 312 GLY A O 1
ATOM 2435 N N . GLU A 1 313 ? 21.502 -15.136 -3.191 1.00 83.94 313 GLU A N 1
ATOM 2436 C CA . GLU A 1 313 ? 21.654 -13.919 -2.370 1.00 83.94 313 GLU A CA 1
ATOM 2437 C C . GLU A 1 313 ? 22.640 -12.902 -2.963 1.00 83.94 313 GLU A C 1
ATOM 2439 O O . GLU A 1 313 ? 22.447 -11.699 -2.815 1.00 83.94 313 GLU A O 1
ATOM 2444 N N . ASN A 1 314 ? 23.654 -13.388 -3.685 1.00 89.38 314 ASN A N 1
ATOM 2445 C CA . ASN A 1 314 ? 24.675 -12.573 -4.349 1.00 89.38 314 ASN A CA 1
ATOM 2446 C C . ASN A 1 314 ? 24.414 -12.407 -5.854 1.00 89.38 314 ASN A C 1
ATOM 2448 O O . ASN A 1 314 ? 25.332 -12.096 -6.611 1.00 89.38 314 ASN A O 1
ATOM 2452 N N . PHE A 1 315 ? 23.189 -12.678 -6.311 1.00 95.06 315 PHE A N 1
ATOM 2453 C CA . PHE A 1 315 ? 22.842 -12.529 -7.716 1.00 95.06 315 PHE A CA 1
ATOM 2454 C C . PHE A 1 315 ? 22.950 -11.060 -8.146 1.00 95.06 315 PHE A C 1
ATOM 2456 O O . PHE A 1 315 ? 22.321 -10.177 -7.557 1.00 95.06 315 PHE A O 1
ATOM 2463 N N . ASP A 1 316 ? 23.720 -10.801 -9.204 1.00 96.12 316 ASP A N 1
ATOM 2464 C CA . ASP A 1 316 ? 23.840 -9.466 -9.778 1.00 96.12 316 ASP A CA 1
ATOM 2465 C C . ASP A 1 316 ? 22.570 -9.101 -10.561 1.00 96.12 316 ASP A C 1
ATOM 2467 O O . ASP A 1 316 ? 22.387 -9.462 -11.725 1.00 96.12 316 ASP A O 1
ATOM 2471 N N . TYR A 1 317 ? 21.670 -8.361 -9.911 1.00 95.81 317 TYR A N 1
ATOM 2472 C CA . TYR A 1 317 ? 20.437 -7.889 -10.535 1.00 95.81 317 TYR A CA 1
ATOM 2473 C C . TYR A 1 317 ? 20.673 -6.829 -11.621 1.00 95.81 317 TYR A C 1
ATOM 2475 O O . TYR A 1 317 ? 19.743 -6.542 -12.383 1.00 95.81 317 TYR A O 1
ATOM 2483 N N . SER A 1 318 ? 21.873 -6.238 -11.711 1.00 95.88 318 SER A N 1
ATOM 2484 C CA . SER A 1 318 ? 22.155 -5.133 -12.635 1.00 95.88 318 SER A CA 1
ATOM 2485 C C . SER A 1 318 ? 22.043 -5.544 -14.105 1.00 95.88 318 SER A C 1
ATOM 2487 O O . SER A 1 318 ? 21.732 -4.712 -14.959 1.00 95.88 318 SER A O 1
ATOM 2489 N N . ILE A 1 319 ? 22.152 -6.847 -14.389 1.00 96.00 319 ILE A N 1
ATOM 2490 C CA . ILE A 1 319 ? 21.904 -7.418 -15.718 1.00 96.00 319 ILE A CA 1
ATOM 2491 C C . ILE A 1 319 ? 20.457 -7.204 -16.198 1.00 96.00 319 ILE A C 1
ATOM 2493 O O . ILE A 1 319 ? 20.191 -7.226 -17.399 1.00 96.00 319 ILE A O 1
ATOM 2497 N N . TYR A 1 320 ? 19.513 -7.012 -15.269 1.00 97.31 320 TYR A N 1
ATOM 2498 C CA . TYR A 1 320 ? 18.094 -6.791 -15.559 1.00 97.31 320 TYR A CA 1
ATOM 2499 C C . TYR A 1 320 ? 17.596 -5.404 -15.175 1.00 97.31 320 TYR A C 1
ATOM 2501 O O . TYR A 1 320 ? 16.634 -4.929 -15.774 1.00 97.31 320 TYR A O 1
ATOM 2509 N N . VAL A 1 321 ? 18.207 -4.774 -14.174 1.00 97.44 321 VAL A N 1
ATOM 2510 C CA . VAL A 1 321 ? 17.798 -3.469 -13.653 1.00 97.44 321 VAL A CA 1
ATOM 2511 C C . VAL A 1 321 ? 19.031 -2.586 -13.562 1.00 97.44 321 VAL A C 1
ATOM 2513 O O . VAL A 1 321 ? 19.806 -2.684 -12.616 1.00 97.44 321 VAL A O 1
ATOM 2516 N N . SER A 1 322 ? 19.208 -1.712 -14.545 1.00 95.06 322 SER A N 1
ATOM 2517 C CA . SER A 1 322 ? 20.348 -0.797 -14.623 1.00 95.06 322 SER A CA 1
ATOM 2518 C C . SER A 1 322 ? 19.889 0.643 -14.842 1.00 95.06 322 SER A C 1
ATOM 2520 O O . SER A 1 322 ? 18.695 0.933 -14.936 1.00 95.06 322 SER A O 1
ATOM 2522 N N . GLU A 1 323 ? 20.834 1.578 -14.894 1.00 93.81 323 GLU A N 1
ATOM 2523 C CA . GLU A 1 323 ? 20.569 2.967 -15.262 1.00 93.81 323 GLU A CA 1
ATOM 2524 C C . GLU A 1 323 ? 21.131 3.280 -16.644 1.00 93.81 323 GLU A C 1
ATOM 2526 O O . GLU A 1 323 ? 22.216 2.831 -17.007 1.00 93.81 323 GLU A O 1
ATOM 2531 N N . TYR A 1 324 ? 20.422 4.123 -17.394 1.00 93.06 324 TYR A N 1
ATOM 2532 C CA . TYR A 1 324 ? 20.934 4.712 -18.627 1.00 93.06 324 TYR A CA 1
ATOM 2533 C C . TYR A 1 324 ? 21.126 6.221 -18.462 1.00 93.06 324 TYR A C 1
ATOM 2535 O O . TYR A 1 324 ? 20.473 6.876 -17.644 1.00 93.06 324 TYR A O 1
ATOM 2543 N N . GLY A 1 325 ? 22.024 6.789 -19.269 1.00 85.88 325 GLY A N 1
ATOM 2544 C CA . GLY A 1 325 ? 22.268 8.233 -19.282 1.00 85.88 325 GLY A CA 1
ATOM 2545 C C . GLY A 1 325 ? 22.952 8.763 -18.018 1.00 85.88 325 GLY A C 1
ATOM 2546 O O . GLY A 1 325 ? 22.817 9.950 -17.70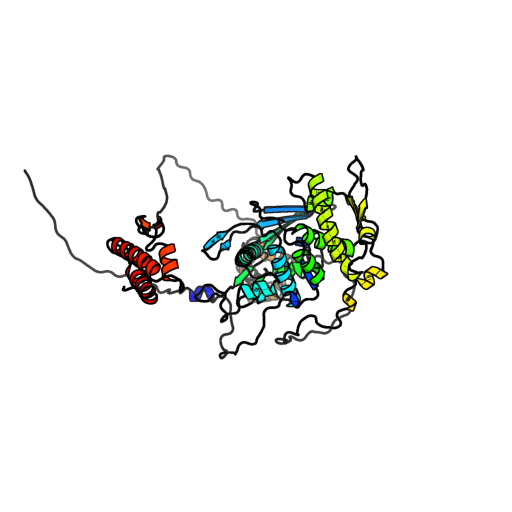8 1.00 85.88 325 GLY A O 1
ATOM 2547 N N . PHE A 1 326 ? 23.673 7.911 -17.279 1.00 73.25 326 PHE A N 1
ATOM 2548 C CA . PHE A 1 326 ? 24.461 8.324 -16.118 1.00 73.25 326 PHE A CA 1
ATOM 2549 C C . PHE A 1 326 ? 25.475 9.412 -16.518 1.00 73.25 326 PHE A C 1
ATOM 2551 O O . PHE A 1 326 ? 26.178 9.276 -17.516 1.00 73.25 326 PHE A O 1
ATOM 2558 N N . GLY A 1 327 ? 25.511 10.526 -15.781 1.00 66.62 327 GLY A N 1
ATOM 2559 C CA . GLY A 1 327 ? 26.392 11.666 -16.079 1.00 66.62 327 GLY A CA 1
ATOM 2560 C C . GLY A 1 327 ? 25.964 12.559 -17.256 1.00 66.62 327 GLY A C 1
ATOM 2561 O O . GLY A 1 327 ? 26.630 13.557 -17.531 1.00 66.62 327 GLY A O 1
ATOM 2562 N N . SER A 1 328 ? 24.851 12.262 -17.939 1.00 66.88 328 SER A N 1
ATOM 2563 C CA . SER A 1 328 ? 24.346 13.129 -19.010 1.00 66.88 328 SER A CA 1
ATOM 2564 C C . SER A 1 328 ? 23.781 14.442 -18.441 1.00 66.88 328 SER A C 1
ATOM 2566 O O . SER A 1 328 ? 22.925 14.447 -17.557 1.00 66.88 328 SER A O 1
ATOM 2568 N N . ARG A 1 329 ? 24.253 15.587 -18.957 1.00 57.41 329 ARG A N 1
ATOM 2569 C CA . ARG A 1 329 ? 23.810 16.928 -18.512 1.00 57.41 329 ARG A CA 1
ATOM 2570 C C . ARG A 1 329 ? 22.403 17.307 -19.008 1.00 57.41 329 ARG A C 1
ATOM 2572 O O . ARG A 1 329 ? 21.867 18.318 -18.578 1.00 57.41 329 ARG A O 1
ATOM 2579 N N . GLY A 1 330 ? 21.812 16.510 -19.906 1.00 57.72 330 GLY A N 1
ATOM 2580 C CA . GLY A 1 330 ? 20.610 16.852 -20.681 1.00 57.72 330 GLY A CA 1
ATOM 2581 C C . GLY A 1 330 ? 19.312 16.154 -20.262 1.00 57.72 330 GLY A C 1
ATOM 2582 O O . GLY A 1 330 ? 18.413 16.023 -21.082 1.00 57.72 330 GLY A O 1
ATOM 2583 N N . GLY A 1 331 ? 19.208 15.631 -19.038 1.00 65.00 331 GLY A N 1
ATOM 2584 C CA . GLY A 1 331 ? 17.950 15.070 -18.517 1.00 65.00 331 GLY A CA 1
ATOM 2585 C C . GLY A 1 331 ? 17.534 13.697 -19.069 1.00 65.00 331 GLY A C 1
ATOM 2586 O O . GLY A 1 331 ? 16.733 13.027 -18.422 1.00 65.00 331 GLY A O 1
ATOM 2587 N N . ASN A 1 332 ? 18.128 13.221 -20.170 1.00 83.25 332 ASN A N 1
ATOM 2588 C CA . ASN A 1 332 ? 17.871 11.904 -20.770 1.00 83.25 332 ASN A CA 1
ATOM 2589 C C . ASN A 1 332 ? 18.536 10.759 -19.980 1.00 83.25 332 ASN A C 1
ATOM 2591 O O . ASN A 1 332 ? 19.477 10.109 -20.435 1.00 83.25 332 ASN A O 1
ATOM 2595 N N . SER A 1 333 ? 18.061 10.554 -18.756 1.00 91.31 333 SER A N 1
ATOM 2596 C CA . SER A 1 333 ? 18.543 9.532 -17.829 1.00 91.31 333 SER A CA 1
ATOM 2597 C C . SER A 1 333 ? 17.369 8.858 -17.138 1.00 91.31 333 SER A C 1
ATOM 2599 O O . SER A 1 333 ? 16.309 9.464 -16.944 1.00 91.31 333 SER A O 1
ATOM 2601 N N . GLY A 1 334 ? 17.561 7.610 -16.736 1.00 93.81 334 GLY A N 1
ATOM 2602 C CA . GLY A 1 334 ? 16.491 6.838 -16.131 1.00 93.81 334 GLY A CA 1
ATOM 2603 C C . GLY A 1 334 ? 16.893 5.407 -15.837 1.00 93.81 334 GLY A C 1
ATOM 2604 O O . GLY A 1 334 ? 18.072 5.061 -15.836 1.00 93.81 334 GLY A O 1
ATOM 2605 N N . ILE A 1 335 ? 15.881 4.583 -15.608 1.00 96.12 335 ILE A N 1
ATOM 2606 C CA . ILE A 1 335 ? 16.019 3.162 -15.309 1.00 96.12 335 ILE A CA 1
ATOM 2607 C C . ILE A 1 335 ? 15.858 2.378 -16.611 1.00 96.12 335 ILE A C 1
ATOM 2609 O O . ILE A 1 335 ? 14.957 2.653 -17.405 1.00 96.12 335 ILE A O 1
ATOM 2613 N N . LEU A 1 336 ? 16.728 1.403 -16.835 1.00 96.75 336 LEU A N 1
ATOM 2614 C CA . LEU A 1 336 ? 16.639 0.432 -17.913 1.00 96.75 336 LEU A CA 1
ATOM 2615 C C . LEU A 1 336 ? 16.222 -0.915 -17.316 1.00 96.75 336 LEU A C 1
ATOM 2617 O O . LEU A 1 336 ? 16.901 -1.444 -16.437 1.00 96.75 336 LEU A O 1
ATOM 2621 N N . LEU A 1 337 ? 15.102 -1.454 -17.794 1.00 97.75 337 LEU A N 1
ATOM 2622 C CA . LEU A 1 337 ? 14.650 -2.800 -17.456 1.00 97.75 337 LEU A CA 1
ATOM 2623 C C . LEU A 1 337 ? 14.865 -3.730 -18.649 1.00 97.75 337 LEU A C 1
ATOM 2625 O O . LEU A 1 337 ? 14.290 -3.502 -19.717 1.00 97.75 337 LEU A O 1
ATOM 2629 N N . SER A 1 338 ? 15.640 -4.792 -18.452 1.00 97.31 338 SER A N 1
ATOM 2630 C CA . SER A 1 338 ? 15.909 -5.809 -19.472 1.00 97.31 338 SER A CA 1
ATOM 2631 C C . SER A 1 338 ? 15.059 -7.065 -19.243 1.00 97.31 338 SER A C 1
ATOM 2633 O O . SER A 1 338 ? 14.732 -7.400 -18.100 1.00 97.31 338 SER A O 1
ATOM 2635 N N . PRO A 1 339 ? 14.656 -7.788 -20.305 1.00 96.44 339 PRO A N 1
ATOM 2636 C CA . PRO A 1 339 ? 13.837 -8.986 -20.161 1.00 96.44 339 PRO A CA 1
ATOM 2637 C C . PRO A 1 339 ? 14.559 -10.078 -19.376 1.00 96.44 339 PRO A C 1
ATOM 2639 O O . PRO A 1 339 ? 15.680 -10.452 -19.706 1.00 96.44 339 PRO A O 1
ATOM 2642 N N . ILE A 1 340 ? 13.875 -10.651 -18.386 1.00 94.50 340 ILE A N 1
ATOM 2643 C CA . ILE A 1 340 ? 14.387 -11.807 -17.641 1.00 94.50 340 ILE A CA 1
ATOM 2644 C C . ILE A 1 340 ? 14.561 -12.985 -18.598 1.00 94.50 340 ILE A C 1
ATOM 2646 O O . ILE A 1 340 ? 13.594 -13.346 -19.284 1.00 94.50 340 ILE A O 1
ATOM 2650 N N . SER A 1 341 ? 15.743 -13.610 -18.591 1.00 94.50 341 SER A N 1
ATOM 2651 C CA . SER A 1 341 ? 16.030 -14.784 -19.417 1.00 94.50 341 SER A CA 1
ATOM 2652 C C . SER A 1 341 ? 15.030 -15.920 -19.140 1.00 94.50 341 SER A C 1
ATOM 2654 O O . SER A 1 341 ? 14.540 -16.065 -18.013 1.00 94.50 341 SER A O 1
ATOM 2656 N N . PRO A 1 342 ? 14.701 -16.765 -20.134 1.00 92.19 342 PRO A N 1
ATOM 2657 C CA . PRO A 1 342 ? 13.807 -17.902 -19.915 1.00 92.19 342 PRO A CA 1
ATOM 2658 C C . PRO A 1 342 ? 14.275 -18.836 -18.788 1.00 92.19 342 PRO A C 1
ATOM 2660 O O . PRO A 1 342 ? 13.445 -19.385 -18.066 1.00 92.19 342 PRO A O 1
ATOM 2663 N N . GLU A 1 343 ? 15.587 -18.993 -18.609 1.00 91.62 343 GLU A N 1
ATOM 2664 C CA . GLU A 1 343 ? 16.195 -19.806 -17.550 1.00 91.62 343 GLU A CA 1
ATOM 2665 C C . GLU A 1 343 ? 15.969 -19.202 -16.163 1.00 91.62 343 GLU A C 1
ATOM 2667 O O . GLU A 1 343 ? 15.410 -19.863 -15.288 1.00 91.62 343 GLU A O 1
ATOM 2672 N N . HIS A 1 344 ? 16.286 -17.918 -15.971 1.00 93.31 344 HIS A N 1
ATOM 2673 C CA . HIS A 1 344 ? 16.067 -17.251 -14.685 1.00 93.31 344 HIS A CA 1
ATOM 2674 C C . HIS A 1 344 ? 14.576 -17.139 -14.367 1.00 93.31 344 HIS A C 1
ATOM 2676 O O . HIS A 1 344 ? 14.167 -17.318 -13.221 1.00 93.31 344 HIS A O 1
ATOM 2682 N N . ARG A 1 345 ? 13.723 -16.934 -15.381 1.00 89.25 345 ARG A N 1
ATOM 2683 C CA . ARG A 1 345 ? 12.269 -16.952 -15.190 1.00 89.25 345 ARG A CA 1
ATOM 2684 C C . ARG A 1 345 ? 11.784 -18.316 -14.707 1.00 89.25 345 ARG A C 1
ATOM 2686 O O . ARG A 1 345 ? 10.898 -18.349 -13.868 1.00 89.25 345 ARG A O 1
ATOM 2693 N N . LYS A 1 346 ? 12.356 -19.429 -15.181 1.00 87.00 346 LYS A N 1
ATOM 2694 C CA . LYS A 1 346 ? 12.020 -20.780 -14.690 1.00 87.00 346 LYS A CA 1
ATOM 2695 C C . LYS A 1 346 ? 12.436 -20.993 -13.232 1.00 87.00 346 LYS A C 1
ATOM 2697 O O . LYS A 1 346 ? 11.701 -21.665 -12.518 1.00 87.00 346 LYS A O 1
ATOM 2702 N N . LEU A 1 347 ? 13.572 -20.437 -12.806 1.00 87.25 347 LEU A N 1
ATOM 2703 C CA . LEU A 1 347 ? 14.056 -20.514 -11.419 1.00 87.25 347 LEU A CA 1
ATOM 2704 C C . LEU A 1 347 ? 13.217 -19.653 -10.462 1.00 87.25 347 LEU A C 1
ATOM 2706 O O . LEU A 1 347 ? 12.940 -20.055 -9.326 1.00 87.25 347 LEU A O 1
ATOM 2710 N N . MET A 1 348 ? 12.769 -18.495 -10.952 1.00 84.44 348 MET A N 1
ATOM 2711 C CA . MET A 1 348 ? 11.858 -17.604 -10.236 1.00 84.44 348 MET A CA 1
ATOM 2712 C C . MET A 1 348 ? 10.394 -18.045 -10.317 1.00 84.44 348 MET A C 1
ATOM 2714 O O . MET A 1 348 ? 9.620 -17.657 -9.457 1.00 84.44 348 MET A O 1
ATOM 2718 N N . ALA A 1 349 ? 9.983 -18.850 -11.304 1.00 70.75 349 ALA A N 1
ATOM 2719 C CA . ALA A 1 349 ? 8.599 -19.293 -11.459 1.00 70.75 349 ALA A CA 1
ATOM 2720 C C . ALA A 1 349 ? 8.171 -20.169 -10.271 1.00 70.75 349 ALA A C 1
ATOM 2722 O O . ALA A 1 349 ? 8.481 -21.359 -10.181 1.00 70.75 349 ALA A O 1
ATOM 2723 N N . TRP A 1 350 ? 7.419 -19.556 -9.361 1.00 60.06 350 TRP A N 1
ATOM 2724 C CA . TRP A 1 350 ? 6.976 -20.146 -8.098 1.00 60.06 350 TRP A CA 1
ATOM 2725 C C . TRP A 1 350 ? 5.974 -21.297 -8.275 1.00 60.06 350 TRP A C 1
ATOM 2727 O O . TRP A 1 350 ? 5.810 -22.106 -7.365 1.00 60.06 350 TRP A O 1
ATOM 2737 N N . SER A 1 351 ? 5.379 -21.438 -9.467 1.00 47.06 351 SER A N 1
ATOM 2738 C CA . SER A 1 351 ? 4.425 -22.503 -9.812 1.00 47.06 351 SER A CA 1
ATOM 2739 C C . SER A 1 351 ? 4.995 -23.921 -9.700 1.00 47.06 351 SER A C 1
ATOM 2741 O O . SER A 1 351 ? 4.228 -24.870 -9.596 1.00 47.06 351 SER A O 1
ATOM 2743 N N . ARG A 1 352 ? 6.325 -24.096 -9.655 1.00 42.06 352 ARG A N 1
ATOM 2744 C CA . ARG A 1 352 ? 6.959 -25.406 -9.415 1.00 42.06 352 ARG A CA 1
ATOM 2745 C C . ARG A 1 352 ? 7.212 -25.755 -7.944 1.00 42.06 352 ARG A C 1
ATOM 2747 O O . ARG A 1 352 ? 7.628 -26.875 -7.674 1.00 42.06 352 ARG A O 1
ATOM 2754 N N . ARG A 1 353 ? 6.959 -24.847 -6.993 1.00 48.09 353 ARG A N 1
ATOM 2755 C CA . ARG A 1 353 ? 7.203 -25.089 -5.553 1.00 48.09 353 ARG A CA 1
ATOM 2756 C C . ARG A 1 353 ? 5.938 -25.407 -4.741 1.00 48.09 353 ARG A C 1
ATOM 2758 O O . ARG A 1 353 ? 6.058 -25.699 -3.559 1.00 48.09 353 ARG A O 1
ATOM 2765 N N . GLN A 1 354 ? 4.748 -25.400 -5.350 1.00 43.16 354 GLN A N 1
ATOM 2766 C CA . GLN A 1 354 ? 3.459 -25.578 -4.658 1.00 43.16 354 GLN A CA 1
ATOM 2767 C C . GLN A 1 354 ? 2.660 -26.799 -5.141 1.00 43.16 354 GLN A C 1
ATOM 2769 O O . GLN A 1 354 ? 1.484 -26.711 -5.469 1.00 43.16 354 GLN A O 1
ATOM 2774 N N . GLY A 1 355 ? 3.285 -27.977 -5.100 1.00 33.62 355 GLY A N 1
ATOM 2775 C CA . GLY A 1 355 ? 2.531 -29.225 -4.919 1.00 33.62 355 GLY A CA 1
ATOM 2776 C C . GLY A 1 355 ? 2.043 -29.425 -3.475 1.00 33.62 355 GLY A C 1
ATOM 2777 O O . GLY A 1 355 ? 1.426 -30.439 -3.175 1.00 33.62 355 GLY A O 1
ATOM 2778 N N . ALA A 1 356 ? 2.330 -28.497 -2.554 1.00 37.62 356 ALA A N 1
ATOM 2779 C CA . ALA A 1 356 ? 1.996 -28.648 -1.146 1.00 37.62 356 ALA A CA 1
ATOM 2780 C C . ALA A 1 356 ? 1.620 -27.300 -0.505 1.00 37.62 356 ALA A C 1
ATOM 2782 O O . ALA A 1 356 ? 2.460 -26.415 -0.370 1.00 37.62 356 ALA A O 1
ATOM 2783 N N . LYS A 1 357 ? 0.364 -27.224 -0.043 1.00 40.53 357 LYS A N 1
ATOM 2784 C CA . LYS A 1 357 ? -0.195 -26.277 0.943 1.00 40.53 357 LYS A CA 1
ATOM 2785 C C . LYS A 1 357 ? -0.464 -24.838 0.478 1.00 40.53 357 LYS A C 1
ATOM 2787 O O . LYS A 1 357 ? 0.197 -23.893 0.896 1.00 40.53 357 LYS A O 1
ATOM 2792 N N . THR A 1 358 ? -1.560 -24.660 -0.249 1.00 36.53 358 THR A N 1
ATOM 2793 C CA . THR A 1 358 ? -2.417 -23.470 -0.126 1.00 36.53 358 THR A CA 1
ATOM 2794 C C . THR A 1 358 ? -3.505 -23.795 0.903 1.00 36.53 358 THR A C 1
ATOM 2796 O O . THR A 1 358 ? -4.452 -24.478 0.549 1.00 36.53 358 THR A O 1
ATOM 2799 N N . ALA A 1 359 ? -3.321 -23.346 2.155 1.00 35.78 359 ALA A N 1
ATOM 2800 C CA . ALA A 1 359 ? -4.255 -23.388 3.300 1.00 35.78 359 ALA A CA 1
ATOM 2801 C C . ALA A 1 359 ? -4.869 -24.765 3.705 1.00 35.78 359 ALA A C 1
ATOM 2803 O O . ALA A 1 359 ? -5.090 -25.641 2.872 1.00 35.78 359 ALA A O 1
ATOM 2804 N N . PRO A 1 360 ? -5.153 -25.019 5.000 1.00 34.78 360 PRO A N 1
ATOM 2805 C CA . PRO A 1 360 ? -5.972 -26.166 5.385 1.00 34.78 360 PRO A CA 1
ATOM 2806 C C . PRO A 1 360 ? -7.367 -26.010 4.772 1.00 34.78 360 PRO A C 1
ATOM 2808 O O . PRO A 1 360 ? -7.967 -24.939 4.860 1.00 34.78 360 PRO A O 1
ATOM 2811 N N . ALA A 1 361 ? -7.856 -27.073 4.132 1.00 30.20 361 ALA A N 1
ATOM 2812 C CA . ALA A 1 361 ? -9.196 -27.126 3.568 1.00 30.20 361 ALA A CA 1
ATOM 2813 C C . ALA A 1 361 ? -10.215 -26.700 4.633 1.00 30.20 361 ALA A C 1
ATOM 2815 O O . ALA A 1 361 ? -10.378 -27.374 5.650 1.00 30.20 361 ALA A O 1
ATOM 2816 N N . ALA A 1 362 ? -10.884 -25.570 4.408 1.00 31.69 362 ALA A N 1
ATOM 2817 C CA . ALA A 1 362 ? -12.098 -25.260 5.136 1.00 31.69 362 ALA A CA 1
ATOM 2818 C C . ALA A 1 362 ? -13.129 -26.339 4.788 1.00 31.69 362 ALA A C 1
ATOM 2820 O O . ALA A 1 362 ? -13.332 -26.661 3.615 1.00 31.69 362 ALA A O 1
ATOM 2821 N N . THR A 1 363 ? -13.744 -26.927 5.809 1.00 28.34 363 THR A N 1
ATOM 2822 C CA . THR A 1 363 ? -14.814 -27.910 5.653 1.00 28.34 363 THR A CA 1
ATOM 2823 C C . THR A 1 363 ? -15.933 -27.295 4.804 1.00 28.34 363 THR A C 1
ATOM 2825 O O . THR A 1 363 ? -16.386 -26.194 5.133 1.00 28.34 363 THR A O 1
ATOM 2828 N N . PRO A 1 364 ? -16.383 -27.945 3.717 1.00 29.41 364 PRO A N 1
ATOM 2829 C CA . PRO A 1 364 ? -17.422 -27.386 2.866 1.00 29.41 364 PRO A CA 1
ATOM 2830 C C . PRO A 1 364 ? -18.735 -27.308 3.647 1.00 29.41 364 PRO A C 1
ATOM 2832 O O . PRO A 1 364 ? -19.261 -28.317 4.117 1.00 29.41 364 PRO A O 1
ATOM 2835 N N . VAL A 1 365 ? -19.270 -26.097 3.789 1.00 32.47 365 VAL A N 1
ATOM 2836 C CA . VAL A 1 365 ? -20.656 -25.885 4.207 1.00 32.47 365 VAL A CA 1
ATOM 2837 C C . VAL A 1 365 ? -21.512 -25.995 2.946 1.00 32.47 365 VAL A C 1
ATOM 2839 O O . VAL A 1 365 ? -21.415 -25.153 2.064 1.00 32.47 365 VAL A O 1
ATOM 2842 N N . HIS A 1 366 ? -22.265 -27.094 2.873 1.00 33.28 366 HIS A N 1
ATOM 2843 C CA . HIS A 1 366 ? -23.294 -27.479 1.901 1.00 33.28 366 HIS A CA 1
ATOM 2844 C C . HIS A 1 366 ? -23.210 -26.946 0.455 1.00 33.28 366 HIS A C 1
ATOM 2846 O O . HIS A 1 366 ? -23.600 -25.826 0.137 1.00 33.28 366 HIS A O 1
ATOM 2852 N N . GLU A 1 367 ? -22.827 -27.869 -0.434 1.00 27.73 367 GLU A N 1
ATOM 2853 C CA . GLU A 1 367 ? -22.982 -27.826 -1.889 1.00 27.73 367 GLU A CA 1
ATOM 2854 C C . GLU A 1 367 ? -24.413 -27.486 -2.341 1.00 27.73 367 GLU A C 1
ATOM 2856 O O . GLU A 1 367 ? -25.364 -28.218 -2.058 1.00 27.73 367 GLU A O 1
ATOM 2861 N N . GLN A 1 368 ? -24.542 -26.456 -3.181 1.00 32.50 368 GLN A N 1
ATOM 2862 C CA . GLN A 1 368 ? -25.476 -26.500 -4.304 1.00 32.50 368 GLN A CA 1
ATOM 2863 C C . GLN A 1 368 ? -24.724 -27.038 -5.529 1.00 32.50 368 GLN A C 1
ATOM 2865 O O . GLN A 1 368 ? -23.666 -26.542 -5.913 1.00 32.50 368 GLN A O 1
ATOM 2870 N N . LYS A 1 369 ? -25.274 -28.111 -6.095 1.00 26.92 369 LYS A N 1
ATOM 2871 C CA . LYS A 1 369 ? -24.736 -28.929 -7.187 1.00 26.92 369 LYS A CA 1
ATOM 2872 C C . LYS A 1 369 ? -24.409 -28.098 -8.448 1.00 26.92 369 LYS A C 1
ATOM 2874 O O . LYS A 1 369 ? -25.316 -27.441 -8.959 1.00 26.92 369 LYS A O 1
ATOM 2879 N N . PRO A 1 370 ? -23.191 -28.178 -9.021 1.00 27.77 370 PRO A N 1
ATOM 2880 C CA . PRO A 1 370 ? -22.874 -27.537 -10.296 1.00 27.77 370 PRO A CA 1
ATOM 2881 C C . PRO A 1 370 ? -23.363 -28.372 -11.491 1.00 27.77 370 PRO A C 1
ATOM 2883 O O . PRO A 1 370 ? -23.158 -29.586 -11.553 1.00 27.77 370 PRO A O 1
ATOM 2886 N N . THR A 1 371 ? -23.977 -27.706 -12.466 1.00 28.64 371 THR A N 1
ATOM 2887 C CA . THR A 1 371 ? -24.296 -28.235 -13.805 1.00 28.64 371 THR A CA 1
ATOM 2888 C C . THR A 1 371 ? -23.005 -28.362 -14.642 1.00 28.64 371 THR A C 1
ATOM 2890 O O . THR A 1 371 ? -22.134 -27.500 -14.519 1.00 28.64 371 THR A O 1
ATOM 2893 N N . PRO A 1 372 ? -22.828 -29.408 -15.477 1.00 31.66 372 PRO A N 1
ATOM 2894 C CA . PRO A 1 372 ? -21.571 -29.644 -16.196 1.00 31.66 372 PRO A CA 1
ATOM 2895 C C . PRO A 1 372 ? -21.261 -28.582 -17.277 1.00 31.66 372 PRO A C 1
ATOM 2897 O O . PRO A 1 372 ? -22.186 -28.030 -17.875 1.00 31.66 372 PRO A O 1
ATOM 2900 N N . PRO A 1 373 ? -19.970 -28.309 -17.559 1.00 31.61 373 PRO A N 1
ATOM 2901 C CA . PRO A 1 373 ? -19.540 -27.219 -18.435 1.00 31.61 373 PRO A CA 1
ATOM 2902 C C . PRO A 1 373 ? -19.736 -27.523 -19.930 1.00 31.61 373 PRO A C 1
ATOM 2904 O O . PRO A 1 373 ? -19.311 -28.566 -20.427 1.00 31.61 373 PRO A O 1
ATOM 2907 N N . GLN A 1 374 ? -20.316 -26.566 -20.662 1.00 29.80 374 GLN A N 1
ATOM 2908 C CA . GLN A 1 374 ? -20.249 -26.493 -22.126 1.00 29.80 374 GLN A CA 1
ATOM 2909 C C . GLN A 1 374 ? -18.930 -25.844 -22.579 1.00 29.80 374 GLN A C 1
ATOM 2911 O O . GLN A 1 374 ? -18.405 -24.939 -21.932 1.00 29.80 374 GLN A O 1
ATOM 2916 N N . ALA A 1 375 ? -18.390 -26.346 -23.693 1.00 30.25 375 ALA A N 1
ATOM 2917 C CA . ALA A 1 375 ? -17.122 -25.937 -24.294 1.00 30.25 375 ALA A CA 1
ATOM 2918 C C . ALA A 1 375 ? -17.126 -24.467 -24.783 1.00 30.25 375 ALA A C 1
ATOM 2920 O O . ALA A 1 375 ? -18.177 -23.963 -25.180 1.00 30.25 375 ALA A O 1
ATOM 2921 N N . PRO A 1 376 ? -15.967 -23.777 -24.796 1.00 27.72 376 PRO A N 1
ATOM 2922 C CA . PRO A 1 376 ? -15.893 -22.348 -25.097 1.00 27.72 376 PRO A CA 1
ATOM 2923 C C . PRO A 1 376 ? -16.011 -22.057 -26.601 1.00 27.72 376 PRO A C 1
ATOM 2925 O O . PRO A 1 376 ? -15.156 -22.462 -27.389 1.00 27.72 376 PRO A O 1
ATOM 2928 N N . SER A 1 377 ? -17.028 -21.286 -26.988 1.00 28.91 377 SER A N 1
ATOM 2929 C CA . SER A 1 377 ? -17.053 -20.522 -28.242 1.00 28.91 377 SER A CA 1
ATOM 2930 C C . SER A 1 377 ? -16.590 -19.083 -27.983 1.00 28.91 377 SER A C 1
ATOM 2932 O O . SER A 1 377 ? -16.883 -18.510 -26.935 1.00 28.91 377 SER A O 1
ATOM 2934 N N . ALA A 1 378 ? -15.822 -18.531 -28.924 1.00 27.36 378 ALA A N 1
ATOM 2935 C CA . ALA A 1 378 ? -15.144 -17.236 -28.847 1.00 27.36 378 ALA A CA 1
ATOM 2936 C C . ALA A 1 378 ? -16.066 -16.065 -28.430 1.00 27.36 378 ALA A C 1
ATOM 2938 O O . ALA A 1 378 ? -17.225 -16.041 -28.847 1.00 27.36 378 ALA A O 1
ATOM 2939 N N . PRO A 1 379 ? -15.574 -15.076 -27.653 1.00 31.06 379 PRO A N 1
ATOM 2940 C CA . PRO A 1 379 ? -16.387 -13.938 -27.252 1.00 31.06 379 PRO A CA 1
ATOM 2941 C C . PRO A 1 379 ? -16.546 -12.954 -28.416 1.00 31.06 379 PRO A C 1
ATOM 2943 O O . PRO A 1 379 ? -15.638 -12.193 -28.751 1.00 31.06 379 PRO A O 1
ATOM 2946 N N . GLU A 1 380 ? -17.733 -12.973 -29.012 1.00 25.42 380 GLU A N 1
ATOM 2947 C CA . GLU A 1 380 ? -18.319 -11.829 -29.699 1.00 25.42 380 GLU A CA 1
ATOM 2948 C C . GLU A 1 380 ? -18.671 -10.767 -28.644 1.00 25.42 380 GLU A C 1
ATOM 2950 O O . GLU A 1 380 ? -19.245 -11.068 -27.595 1.00 25.42 380 GLU A O 1
ATOM 2955 N N . ILE A 1 381 ? -18.247 -9.527 -28.881 1.00 30.02 381 ILE A N 1
ATOM 2956 C CA . ILE A 1 381 ? -18.446 -8.401 -27.965 1.00 30.02 381 ILE A CA 1
ATOM 2957 C C . ILE A 1 381 ? -19.934 -8.039 -27.969 1.00 30.02 381 ILE A C 1
ATOM 2959 O O . ILE A 1 381 ? -20.422 -7.424 -28.912 1.00 30.02 381 ILE A O 1
ATOM 2963 N N . VAL A 1 382 ? -20.640 -8.392 -26.895 1.00 27.50 382 VAL A N 1
ATOM 2964 C CA . VAL A 1 382 ? -22.006 -7.929 -26.623 1.00 27.50 382 VAL A CA 1
ATOM 2965 C C . VAL A 1 382 ? -21.941 -6.859 -25.525 1.00 27.50 382 VAL A C 1
ATOM 2967 O O . VAL A 1 382 ? -21.361 -7.121 -24.468 1.00 27.50 382 VAL A O 1
ATOM 2970 N N . PRO A 1 383 ? -22.497 -5.651 -25.728 1.00 27.80 383 PRO A N 1
ATOM 2971 C CA . PRO A 1 383 ? -22.562 -4.641 -24.678 1.00 27.80 383 PRO A CA 1
ATOM 2972 C C . PRO A 1 383 ? -23.474 -5.107 -23.533 1.00 27.80 383 PRO A C 1
ATOM 2974 O O . PRO A 1 383 ? -24.563 -5.635 -23.755 1.00 27.80 383 PRO A O 1
ATOM 2977 N N . ILE A 1 384 ? -23.018 -4.900 -22.297 1.00 27.94 384 ILE A N 1
ATOM 2978 C CA . ILE A 1 384 ? -23.745 -5.217 -21.062 1.00 27.94 384 ILE A CA 1
ATOM 2979 C C . ILE A 1 384 ? -24.989 -4.307 -20.973 1.00 27.94 384 ILE A C 1
ATOM 2981 O O . ILE A 1 384 ? -24.827 -3.085 -20.966 1.00 27.94 384 ILE A O 1
ATOM 2985 N N . PRO A 1 385 ? -26.224 -4.840 -20.891 1.00 35.38 385 PRO A N 1
ATOM 2986 C CA . PRO A 1 385 ? -27.421 -4.016 -20.728 1.00 35.38 385 PRO A CA 1
ATOM 2987 C C . PRO A 1 385 ? -27.497 -3.395 -19.324 1.00 35.38 385 PRO A C 1
ATOM 2989 O O . PRO A 1 385 ? -27.200 -4.060 -18.333 1.00 35.38 385 PRO A O 1
ATOM 2992 N N . ALA A 1 386 ? -28.001 -2.162 -19.230 1.00 44.78 386 ALA A N 1
ATOM 2993 C CA . ALA A 1 386 ? -28.164 -1.369 -18.001 1.00 44.78 386 ALA A CA 1
ATOM 2994 C C . ALA A 1 386 ? -29.108 -1.967 -16.925 1.00 44.78 386 ALA A C 1
ATOM 2996 O O . ALA A 1 386 ? -29.332 -1.347 -15.890 1.00 44.78 386 ALA A O 1
ATOM 2997 N N . HIS A 1 387 ? -29.643 -3.175 -17.131 1.00 52.12 387 HIS A N 1
ATOM 2998 C CA . HIS A 1 387 ? -30.613 -3.824 -16.237 1.00 52.12 387 HIS A CA 1
ATOM 2999 C C . HIS A 1 387 ? -30.074 -5.101 -15.572 1.00 52.12 387 HIS A C 1
ATOM 3001 O O . HIS A 1 387 ? -30.857 -5.945 -15.136 1.00 52.12 387 HIS A O 1
ATOM 3007 N N . ALA A 1 388 ? -28.749 -5.283 -15.518 1.00 50.00 388 ALA A N 1
ATOM 3008 C CA . ALA A 1 388 ? -28.132 -6.426 -14.848 1.00 50.00 388 ALA A CA 1
ATOM 3009 C C . ALA A 1 388 ? -28.548 -6.467 -13.361 1.00 50.00 388 ALA A C 1
ATOM 3011 O O . ALA A 1 388 ? -28.134 -5.623 -12.570 1.00 50.00 388 ALA A O 1
ATOM 3012 N N . GLY A 1 389 ? -29.402 -7.433 -13.005 1.00 60.81 389 GLY A N 1
ATOM 3013 C CA . GLY A 1 389 ? -29.986 -7.593 -11.665 1.00 60.81 389 GLY A CA 1
ATOM 3014 C C . GLY A 1 389 ? -31.518 -7.520 -11.606 1.00 60.81 389 GLY A C 1
ATOM 3015 O O . GLY A 1 389 ? -32.081 -7.823 -10.558 1.00 60.81 389 GLY A O 1
ATOM 3016 N N . LEU A 1 390 ? -32.196 -7.161 -12.704 1.00 69.38 390 LEU A N 1
ATOM 3017 C CA . LEU A 1 390 ? -33.660 -7.184 -12.820 1.00 69.38 390 LEU A CA 1
ATOM 3018 C C . LEU A 1 390 ? -34.103 -8.301 -13.770 1.00 69.38 390 LEU A C 1
ATOM 3020 O O . LEU A 1 390 ? -33.699 -8.330 -14.935 1.00 69.38 390 LEU A O 1
ATOM 3024 N N . ASP A 1 391 ? -34.967 -9.198 -13.296 1.00 79.44 391 ASP A N 1
ATOM 3025 C CA . ASP A 1 391 ? -35.595 -10.203 -14.153 1.00 79.44 391 ASP A CA 1
ATOM 3026 C C . ASP A 1 391 ? -36.839 -9.592 -14.819 1.00 79.44 391 ASP A C 1
ATOM 3028 O O . ASP A 1 391 ? -37.879 -9.365 -14.194 1.00 79.44 391 ASP A O 1
ATOM 3032 N N . LEU A 1 392 ? -36.721 -9.294 -16.116 1.00 81.06 392 LEU A N 1
ATOM 3033 C CA . LEU A 1 392 ? -37.801 -8.720 -16.928 1.00 81.06 392 LEU A CA 1
ATOM 3034 C C . LEU A 1 392 ? -38.993 -9.677 -17.095 1.00 81.06 392 LEU A C 1
ATOM 3036 O O . LEU A 1 392 ? -40.113 -9.227 -17.352 1.00 81.06 392 LEU A O 1
ATOM 3040 N N . SER A 1 393 ? -38.764 -10.984 -16.971 1.00 80.69 393 SER A N 1
ATOM 3041 C CA . SER A 1 393 ? -39.805 -12.013 -17.034 1.00 80.69 393 SER A CA 1
ATOM 3042 C C . SER A 1 393 ? -40.599 -12.028 -15.732 1.00 80.69 393 SER A C 1
ATOM 3044 O O . SER A 1 393 ? -41.829 -11.994 -15.763 1.00 80.69 393 SER A O 1
ATOM 3046 N N . GLU A 1 394 ? -39.902 -11.977 -14.594 1.00 81.50 394 GLU A N 1
ATOM 3047 C CA . GLU A 1 394 ? -40.517 -11.859 -13.268 1.00 81.50 394 GLU A CA 1
ATOM 3048 C C . GLU A 1 394 ? -41.282 -10.534 -13.120 1.00 81.50 394 GLU A C 1
ATOM 3050 O O . GLU A 1 394 ? -42.412 -10.517 -12.632 1.00 81.50 394 GLU A O 1
ATOM 3055 N N . LEU A 1 395 ? -40.723 -9.430 -13.630 1.00 82.44 395 LEU A N 1
ATOM 3056 C CA . LEU A 1 395 ? -41.383 -8.123 -13.625 1.00 82.44 395 LEU A CA 1
ATOM 3057 C C . LEU A 1 395 ? -42.687 -8.167 -14.430 1.00 82.44 395 LEU A C 1
ATOM 3059 O O . LEU A 1 395 ? -43.718 -7.676 -13.973 1.00 82.44 395 LEU A O 1
ATOM 3063 N N . ARG A 1 396 ? -42.680 -8.788 -15.617 1.00 85.19 396 ARG A N 1
ATOM 3064 C CA . ARG A 1 396 ? -43.900 -8.917 -16.427 1.00 85.19 396 ARG A CA 1
ATOM 3065 C C . ARG A 1 396 ? -44.946 -9.818 -15.790 1.00 85.19 396 ARG A C 1
ATOM 3067 O O . ARG A 1 396 ? -46.127 -9.490 -15.893 1.00 85.19 396 ARG A O 1
ATOM 3074 N N . ALA A 1 397 ? -44.535 -10.888 -15.113 1.00 82.56 397 ALA A N 1
ATOM 3075 C CA . ALA A 1 397 ? -45.445 -11.738 -14.352 1.00 82.56 397 ALA A CA 1
ATOM 3076 C C . ALA A 1 397 ? -46.094 -10.970 -13.186 1.00 82.56 397 ALA A C 1
ATOM 3078 O O . ALA A 1 397 ? -47.309 -11.038 -13.011 1.00 82.56 397 ALA A O 1
ATOM 3079 N N . ALA A 1 398 ? -45.315 -10.177 -12.445 1.00 81.31 398 ALA A N 1
ATOM 3080 C CA . ALA A 1 398 ? -45.816 -9.368 -11.334 1.00 81.31 398 ALA A CA 1
ATOM 3081 C C . ALA A 1 398 ? -46.774 -8.253 -11.795 1.00 81.31 398 ALA A C 1
ATOM 3083 O O . ALA A 1 398 ? -47.827 -8.042 -11.195 1.00 81.31 398 ALA A O 1
ATOM 3084 N N . LEU A 1 399 ? -46.455 -7.574 -12.900 1.00 83.81 399 LEU A N 1
ATOM 3085 C CA . LEU A 1 399 ? -47.318 -6.550 -13.496 1.00 83.81 399 LEU A CA 1
ATOM 3086 C C . LEU A 1 399 ? -48.606 -7.146 -14.098 1.00 83.81 399 LEU A C 1
ATOM 3088 O O . LEU A 1 399 ? -49.672 -6.544 -13.969 1.00 83.81 399 LEU A O 1
ATOM 3092 N N . ALA A 1 400 ? -48.538 -8.341 -14.698 1.00 82.56 400 ALA A N 1
ATOM 3093 C CA . ALA A 1 400 ? -49.722 -9.068 -15.162 1.00 82.56 400 ALA A CA 1
ATOM 3094 C C . ALA A 1 400 ? -50.626 -9.483 -13.990 1.00 82.56 400 ALA A C 1
ATOM 3096 O O . ALA A 1 400 ? -51.843 -9.320 -14.062 1.00 82.56 400 ALA A O 1
ATOM 3097 N N . ALA A 1 401 ? -50.035 -9.955 -12.886 1.00 78.56 401 ALA A N 1
ATOM 3098 C CA . ALA A 1 401 ? -50.761 -10.279 -11.658 1.00 78.56 401 ALA A CA 1
ATOM 3099 C C . ALA A 1 401 ? -51.433 -9.045 -11.024 1.00 78.56 401 ALA A C 1
ATOM 3101 O O . ALA A 1 401 ? -52.479 -9.174 -10.392 1.00 78.56 401 ALA A O 1
ATOM 3102 N N . ALA A 1 402 ? -50.880 -7.847 -11.245 1.00 78.06 402 ALA A N 1
ATOM 3103 C CA . ALA A 1 402 ? -51.475 -6.568 -10.857 1.00 78.06 402 ALA A CA 1
ATOM 3104 C C . ALA A 1 402 ? -52.534 -6.035 -11.853 1.00 78.06 402 ALA A C 1
ATOM 3106 O O . ALA A 1 402 ? -53.052 -4.936 -11.662 1.00 78.06 402 ALA A O 1
ATOM 3107 N N . GLY A 1 403 ? -52.872 -6.794 -12.904 1.00 74.81 403 GLY A N 1
ATOM 3108 C CA . GLY A 1 403 ? -53.932 -6.460 -13.861 1.00 74.81 403 GLY A CA 1
ATOM 3109 C C . GLY A 1 403 ? -53.513 -5.547 -15.020 1.00 74.81 403 GLY A C 1
ATOM 3110 O O . GLY A 1 403 ? -54.383 -5.026 -15.717 1.00 74.81 403 GLY A O 1
ATOM 3111 N N . LEU A 1 404 ? -52.209 -5.341 -15.250 1.00 77.44 404 LEU A N 1
ATOM 3112 C CA . LEU A 1 404 ? -51.707 -4.517 -16.357 1.00 77.44 404 LEU A CA 1
ATOM 3113 C C . LEU A 1 404 ? -51.484 -5.343 -17.639 1.00 77.44 404 LEU A C 1
ATOM 3115 O O . LEU A 1 404 ? -50.992 -6.471 -17.565 1.00 77.44 404 LEU A O 1
ATOM 3119 N N . PRO A 1 405 ? -51.784 -4.793 -18.834 1.00 67.94 405 PRO A N 1
ATOM 3120 C CA . PRO A 1 405 ? -51.617 -5.501 -20.102 1.00 67.94 405 PRO A CA 1
ATOM 3121 C C . PRO A 1 405 ? -50.137 -5.564 -20.513 1.00 67.94 405 PRO A C 1
ATOM 3123 O O . PRO A 1 405 ? -49.676 -4.795 -21.350 1.00 67.94 405 PRO A O 1
ATOM 3126 N N . THR A 1 406 ? -49.364 -6.487 -19.941 1.00 66.00 406 THR A N 1
ATOM 3127 C CA . THR A 1 406 ? -47.919 -6.613 -20.215 1.00 66.00 406 THR A CA 1
ATOM 3128 C C . THR A 1 406 ? -47.575 -7.363 -21.499 1.00 66.00 406 THR A C 1
ATOM 3130 O O . THR A 1 406 ? -46.479 -7.191 -22.027 1.00 66.00 406 THR A O 1
ATOM 3133 N N . ASN A 1 407 ? -48.514 -8.137 -22.047 1.00 62.44 407 ASN A N 1
ATOM 3134 C CA . ASN A 1 407 ? -48.312 -8.945 -23.259 1.00 62.44 407 ASN A CA 1
ATOM 3135 C C . ASN A 1 407 ? -48.173 -8.090 -24.533 1.00 62.44 407 ASN A C 1
ATOM 3137 O O . ASN A 1 407 ? -47.638 -8.557 -25.533 1.00 62.44 407 ASN A O 1
ATOM 3141 N N . ALA A 1 408 ? -48.663 -6.845 -24.497 1.00 63.88 408 ALA A N 1
ATOM 3142 C CA . ALA A 1 408 ? -48.590 -5.888 -25.602 1.00 63.88 408 ALA A CA 1
ATOM 3143 C C . ALA A 1 408 ? -47.410 -4.899 -25.474 1.00 63.88 408 ALA A C 1
ATOM 3145 O O . ALA A 1 408 ? -47.189 -4.091 -26.375 1.00 63.88 408 ALA A O 1
ATOM 3146 N N . VAL A 1 409 ? -46.653 -4.941 -24.368 1.00 75.31 409 VAL A N 1
ATOM 3147 C CA . VAL A 1 409 ? -45.564 -3.995 -24.083 1.00 75.31 409 VAL A CA 1
ATOM 3148 C C . VAL A 1 409 ? -44.228 -4.575 -24.544 1.00 75.31 409 VAL A C 1
ATOM 3150 O O . VAL A 1 409 ? -43.807 -5.646 -24.102 1.00 75.31 409 VAL A O 1
ATOM 3153 N N . SER A 1 410 ? -43.533 -3.842 -25.417 1.00 80.75 410 SER A N 1
ATOM 3154 C CA . SER A 1 410 ? -42.223 -4.259 -25.927 1.00 80.75 410 SER A CA 1
ATOM 3155 C C . SER A 1 410 ? -41.131 -4.274 -24.845 1.00 80.75 410 SER A C 1
ATOM 3157 O O . SER A 1 410 ? -41.138 -3.455 -23.925 1.00 80.75 410 SER A O 1
ATOM 3159 N N . ASP A 1 411 ? -40.131 -5.144 -25.046 1.00 77.31 411 ASP A N 1
ATOM 3160 C CA . ASP A 1 411 ? -38.763 -5.064 -24.497 1.00 77.31 411 ASP A CA 1
ATOM 3161 C C . ASP A 1 411 ? -38.299 -3.644 -24.162 1.00 77.31 411 ASP A C 1
ATOM 3163 O O . ASP A 1 411 ? -37.935 -3.306 -23.036 1.00 77.31 411 ASP A O 1
ATOM 3167 N N . GLY A 1 412 ? -38.296 -2.806 -25.198 1.00 75.00 412 GLY A N 1
ATOM 3168 C CA . GLY A 1 412 ? -37.766 -1.449 -25.129 1.00 75.00 412 GLY A CA 1
ATOM 3169 C C . GLY A 1 412 ? -38.599 -0.522 -24.248 1.00 75.00 412 GLY A C 1
ATOM 3170 O O . GLY A 1 412 ? -38.032 0.234 -23.465 1.00 75.00 412 GLY A O 1
ATOM 3171 N N . ALA A 1 413 ? -39.929 -0.609 -24.319 1.00 77.62 413 ALA A N 1
ATOM 3172 C CA . ALA A 1 413 ? -40.815 0.220 -23.501 1.00 77.62 413 ALA A CA 1
ATOM 3173 C C . ALA A 1 413 ? -40.708 -0.133 -22.009 1.00 77.62 413 ALA A C 1
ATOM 3175 O O . ALA A 1 413 ? -40.668 0.755 -21.159 1.00 77.62 413 ALA A O 1
ATOM 3176 N N . LEU A 1 414 ? -40.584 -1.425 -21.691 1.00 82.38 414 LEU A N 1
ATOM 3177 C CA . LEU A 1 414 ? -40.404 -1.882 -20.315 1.00 82.38 414 LEU A CA 1
ATOM 3178 C C . LEU A 1 414 ? -39.054 -1.429 -19.735 1.00 82.38 414 LEU A C 1
ATOM 3180 O O . LEU A 1 414 ? -38.993 -0.989 -18.590 1.00 82.38 414 LEU A O 1
ATOM 3184 N N . ARG A 1 415 ? -37.986 -1.479 -20.540 1.00 81.62 415 ARG A N 1
ATOM 3185 C CA . ARG A 1 415 ? -36.651 -0.983 -20.166 1.00 81.62 415 ARG A CA 1
ATOM 3186 C C . ARG A 1 415 ? -36.628 0.531 -19.934 1.00 81.62 415 ARG A C 1
ATOM 3188 O O . ARG A 1 415 ? -36.121 0.974 -18.910 1.00 81.62 415 ARG A O 1
ATOM 3195 N N . ALA A 1 416 ? -37.276 1.311 -20.799 1.00 79.00 416 ALA A N 1
ATOM 3196 C CA . ALA A 1 416 ? -37.400 2.760 -20.621 1.00 79.00 416 ALA A CA 1
ATOM 3197 C C . ALA A 1 416 ? -38.181 3.140 -19.344 1.00 79.00 416 ALA A C 1
ATOM 3199 O O . ALA A 1 416 ? -37.837 4.106 -18.654 1.00 79.00 416 ALA A O 1
ATOM 3200 N N . ALA A 1 417 ? -39.212 2.362 -18.995 1.00 81.62 417 ALA A N 1
ATOM 3201 C CA . ALA A 1 417 ? -39.943 2.533 -17.742 1.00 81.62 417 ALA A CA 1
ATOM 3202 C C . ALA A 1 417 ? -39.053 2.241 -16.520 1.00 81.62 417 ALA A C 1
ATOM 3204 O O . ALA A 1 417 ? -39.062 3.016 -15.563 1.00 81.62 417 ALA A O 1
ATOM 3205 N N . ILE A 1 418 ? -38.247 1.172 -16.570 1.00 86.44 418 ILE A N 1
ATOM 3206 C CA . ILE A 1 418 ? -37.266 0.831 -15.525 1.00 86.44 418 ILE A CA 1
ATOM 3207 C C . ILE A 1 418 ? -36.287 1.986 -15.302 1.00 86.44 418 ILE A C 1
ATOM 3209 O O . ILE A 1 418 ? -36.122 2.429 -14.165 1.00 86.44 418 ILE A O 1
ATOM 3213 N N . ASP A 1 419 ? -35.692 2.512 -16.372 1.00 78.69 419 ASP A N 1
ATOM 3214 C CA . ASP A 1 419 ? -34.718 3.605 -16.282 1.00 78.69 419 ASP A CA 1
ATOM 3215 C C . ASP A 1 419 ? -35.341 4.868 -15.681 1.00 78.69 419 ASP A C 1
ATOM 3217 O O . ASP A 1 419 ? -34.755 5.519 -14.812 1.00 78.69 419 ASP A O 1
ATOM 3221 N N . THR A 1 420 ? -36.580 5.178 -16.072 1.00 81.44 420 THR A N 1
ATOM 3222 C CA . THR A 1 420 ? -37.320 6.320 -15.523 1.00 81.44 420 THR A CA 1
ATOM 3223 C C . THR A 1 420 ? -37.558 6.163 -14.021 1.00 81.44 420 THR A C 1
ATOM 3225 O O . THR A 1 420 ? -37.375 7.123 -13.275 1.00 81.44 420 THR A O 1
ATOM 3228 N N . VAL A 1 421 ? -37.915 4.966 -13.544 1.00 83.31 421 VAL A N 1
ATOM 3229 C CA . VAL A 1 421 ? -38.134 4.723 -12.109 1.00 83.31 421 VAL A CA 1
ATOM 3230 C C . VAL A 1 421 ? -36.824 4.777 -11.325 1.00 83.31 421 VAL A C 1
ATOM 3232 O O . VAL A 1 421 ? -36.765 5.432 -10.283 1.00 83.31 421 VAL A O 1
ATOM 3235 N N . LEU A 1 422 ? -35.766 4.130 -11.820 1.00 79.50 422 LEU A N 1
ATOM 3236 C CA . LEU A 1 422 ? -34.478 4.089 -11.126 1.00 79.50 422 LEU A CA 1
ATOM 3237 C C . LEU A 1 422 ? -33.796 5.461 -11.087 1.00 79.50 422 LEU A C 1
ATOM 3239 O O . LEU A 1 422 ? -33.188 5.798 -10.076 1.00 79.50 422 LEU A O 1
ATOM 3243 N N . SER A 1 423 ? -33.970 6.292 -12.121 1.00 76.81 423 SER A N 1
ATOM 3244 C CA . SER A 1 423 ? -33.455 7.672 -12.132 1.00 76.81 423 SER A CA 1
ATOM 3245 C C . SER A 1 423 ? -34.088 8.580 -11.069 1.00 76.81 423 SER A C 1
ATOM 3247 O O . SER A 1 423 ? -33.481 9.569 -10.663 1.00 76.81 423 SER A O 1
ATOM 3249 N N . ARG A 1 424 ? -35.297 8.249 -10.592 1.00 78.62 424 ARG A N 1
ATOM 3250 C CA . ARG A 1 424 ? -36.013 9.011 -9.556 1.00 78.62 424 ARG A CA 1
ATOM 3251 C C . ARG A 1 424 ? -35.654 8.572 -8.130 1.00 78.62 424 ARG A C 1
ATOM 3253 O O . ARG A 1 424 ? -36.066 9.236 -7.180 1.00 78.62 424 ARG A O 1
ATOM 3260 N N . ALA A 1 425 ? -34.920 7.472 -7.958 1.00 74.94 425 ALA A N 1
ATOM 3261 C CA . ALA A 1 425 ? -34.602 6.914 -6.648 1.00 74.94 425 ALA A CA 1
ATOM 3262 C C . ALA A 1 425 ? -33.207 7.342 -6.165 1.00 74.94 425 ALA A C 1
ATOM 3264 O O . ALA A 1 425 ? -32.218 7.203 -6.876 1.00 74.94 425 ALA A O 1
ATOM 3265 N N . THR A 1 426 ? -33.113 7.829 -4.925 1.00 49.91 426 THR A N 1
ATOM 3266 C CA . THR A 1 426 ? -31.837 8.215 -4.290 1.00 49.91 426 THR A CA 1
ATOM 3267 C C . THR A 1 426 ? -31.143 7.048 -3.578 1.00 49.91 426 THR A C 1
ATOM 3269 O O . THR A 1 426 ? -29.938 7.104 -3.339 1.00 49.91 426 THR A O 1
ATOM 3272 N N . SER A 1 427 ? -31.878 5.977 -3.262 1.00 48.22 427 SER A N 1
ATOM 3273 C CA . SER A 1 427 ? -31.355 4.685 -2.810 1.00 48.22 427 SER A CA 1
ATOM 3274 C C . SER A 1 427 ? -32.375 3.576 -3.091 1.00 48.22 427 SER A C 1
ATOM 3276 O O . SER A 1 427 ? -33.584 3.810 -3.076 1.00 48.22 427 SER A O 1
ATOM 3278 N N . VAL A 1 428 ? -31.901 2.361 -3.378 1.00 61.44 428 VAL A N 1
ATOM 3279 C CA . VAL A 1 428 ? -32.768 1.232 -3.739 1.00 61.44 428 VAL A CA 1
ATOM 3280 C C . VAL A 1 428 ? -32.324 -0.010 -2.974 1.00 61.44 428 VAL A C 1
ATOM 3282 O O . VAL A 1 428 ? -31.248 -0.539 -3.223 1.00 61.44 428 VAL A O 1
ATOM 3285 N N . GLY A 1 429 ? -33.151 -0.474 -2.033 1.00 55.94 429 GLY A N 1
ATOM 3286 C CA . GLY A 1 429 ? -32.909 -1.729 -1.308 1.00 55.94 429 GLY A CA 1
ATOM 3287 C C . GLY A 1 429 ? -33.337 -2.975 -2.094 1.00 55.94 429 GLY A C 1
ATOM 3288 O O . GLY A 1 429 ? -32.661 -3.996 -2.050 1.00 55.94 429 GLY A O 1
ATOM 3289 N N . ASN A 1 430 ? -34.439 -2.888 -2.850 1.00 77.00 430 ASN A N 1
ATOM 3290 C CA . ASN A 1 430 ? -34.910 -3.938 -3.757 1.00 77.00 430 ASN A CA 1
ATOM 3291 C C . ASN A 1 430 ? -35.450 -3.294 -5.043 1.00 77.00 430 ASN A C 1
ATOM 3293 O O . ASN A 1 430 ? -36.552 -2.740 -5.061 1.00 77.00 430 ASN A O 1
ATOM 3297 N N . ALA A 1 431 ? -34.650 -3.348 -6.109 1.00 76.88 431 ALA A N 1
ATOM 3298 C CA . ALA A 1 431 ? -34.965 -2.695 -7.376 1.00 76.88 431 ALA A CA 1
ATOM 3299 C C . ALA A 1 431 ? -36.181 -3.318 -8.071 1.00 76.88 431 ALA A C 1
ATOM 3301 O O . ALA A 1 431 ? -37.012 -2.585 -8.605 1.00 76.88 431 ALA A O 1
ATOM 3302 N N . GLN A 1 432 ? -36.346 -4.640 -7.984 1.00 80.62 432 GLN A N 1
ATOM 3303 C CA . GLN A 1 432 ? -37.472 -5.359 -8.582 1.00 80.62 432 GLN A CA 1
ATOM 3304 C C . GLN A 1 432 ? -38.805 -4.922 -7.955 1.00 80.62 432 GLN A C 1
ATOM 3306 O O . GLN A 1 432 ? -39.758 -4.583 -8.660 1.00 80.62 432 GLN A O 1
ATOM 3311 N N . ALA A 1 433 ? -38.861 -4.855 -6.622 1.00 77.25 433 ALA A N 1
ATOM 3312 C CA . ALA A 1 433 ? -40.056 -4.435 -5.893 1.00 77.25 433 ALA A CA 1
ATOM 3313 C C . ALA A 1 433 ? -40.376 -2.947 -6.113 1.00 77.25 433 ALA A C 1
ATOM 3315 O O . ALA A 1 433 ? -41.541 -2.585 -6.303 1.00 77.25 433 ALA A O 1
ATOM 3316 N N . LEU A 1 434 ? -39.349 -2.089 -6.129 1.00 81.00 434 LEU A N 1
ATOM 3317 C CA . LEU A 1 434 ? -39.503 -0.655 -6.372 1.00 81.00 434 LEU A CA 1
ATOM 3318 C C . LEU A 1 434 ? -40.085 -0.385 -7.765 1.00 81.00 434 LEU A C 1
ATOM 3320 O O . LEU A 1 434 ? -41.084 0.324 -7.883 1.00 81.00 434 LEU A O 1
ATOM 3324 N N . VAL A 1 435 ? -39.494 -0.983 -8.803 1.00 86.31 435 VAL A N 1
ATOM 3325 C CA . VAL A 1 435 ? -39.938 -0.835 -10.195 1.00 86.31 435 VAL A CA 1
ATOM 3326 C C . VAL A 1 435 ? -41.359 -1.360 -10.374 1.00 86.31 435 VAL A C 1
ATOM 3328 O O . VAL A 1 435 ? -42.195 -0.661 -10.942 1.00 86.31 435 VAL A O 1
ATOM 3331 N N . THR A 1 436 ? -41.662 -2.546 -9.837 1.00 85.00 436 THR A N 1
ATOM 3332 C CA . THR A 1 436 ? -43.013 -3.124 -9.911 1.00 85.00 436 THR A CA 1
ATOM 3333 C C . THR A 1 436 ? -44.040 -2.183 -9.282 1.00 85.00 436 THR A C 1
ATOM 3335 O O . THR A 1 436 ? -45.047 -1.851 -9.901 1.00 85.00 436 THR A O 1
ATOM 3338 N N . THR A 1 437 ? -43.763 -1.683 -8.075 1.00 82.94 437 THR A N 1
ATOM 3339 C CA . THR A 1 437 ? -44.691 -0.807 -7.345 1.00 82.94 437 THR A CA 1
ATOM 3340 C C . THR A 1 437 ? -44.878 0.541 -8.045 1.00 82.94 437 THR A C 1
ATOM 3342 O O . THR A 1 437 ? -45.996 1.053 -8.107 1.00 82.94 437 THR A O 1
ATOM 3345 N N . ALA A 1 438 ? -43.804 1.114 -8.592 1.00 84.88 438 ALA A N 1
ATOM 3346 C CA . ALA A 1 438 ? -43.853 2.387 -9.303 1.00 84.88 438 ALA A CA 1
ATOM 3347 C C . ALA A 1 438 ? -44.647 2.284 -10.614 1.00 84.88 438 ALA A C 1
ATOM 3349 O O . ALA A 1 438 ? -45.495 3.133 -10.869 1.00 84.88 438 ALA A O 1
ATOM 3350 N N . ILE A 1 439 ? -44.447 1.222 -11.402 1.00 87.25 439 ILE A N 1
ATOM 3351 C CA . ILE A 1 439 ? -45.183 1.005 -12.657 1.00 87.25 439 ILE A CA 1
ATOM 3352 C C . ILE A 1 439 ? -46.663 0.688 -12.393 1.00 87.25 439 ILE A C 1
ATOM 3354 O O . ILE A 1 439 ? -47.524 1.149 -13.136 1.00 87.25 439 ILE A O 1
ATOM 3358 N N . VAL A 1 440 ? -46.993 -0.038 -11.317 1.00 84.75 440 VAL A N 1
ATOM 3359 C CA . VAL A 1 440 ? -48.398 -0.268 -10.922 1.00 84.75 440 VAL A CA 1
ATOM 3360 C C . VAL A 1 440 ? -49.096 1.035 -10.523 1.00 84.75 440 VAL A C 1
ATOM 3362 O O . VAL A 1 440 ? -50.269 1.221 -10.839 1.00 84.75 440 VAL A O 1
ATOM 3365 N N . ARG A 1 441 ? -48.387 1.955 -9.856 1.00 82.75 441 ARG A N 1
ATOM 3366 C CA . ARG A 1 441 ? -48.929 3.274 -9.485 1.00 82.75 441 ARG A CA 1
ATOM 3367 C C . ARG A 1 441 ? -48.996 4.251 -10.661 1.00 82.75 441 ARG A C 1
ATOM 3369 O O . ARG A 1 441 ? -49.917 5.060 -10.712 1.00 82.75 441 ARG A O 1
ATOM 3376 N N . GLU A 1 442 ? -48.053 4.168 -11.595 1.00 86.00 442 GLU A N 1
ATOM 3377 C CA . GLU A 1 442 ? -47.961 5.017 -12.788 1.00 86.00 442 GLU A CA 1
ATOM 3378 C C . GLU A 1 442 ? -47.901 4.160 -14.071 1.00 86.00 442 GLU A C 1
ATOM 3380 O O . GLU A 1 442 ? -46.863 4.092 -14.735 1.00 86.00 442 GLU A O 1
ATOM 3385 N N . PRO A 1 443 ? -49.013 3.524 -14.489 1.00 80.12 443 PRO A N 1
ATOM 3386 C CA . PRO A 1 443 ? -49.022 2.647 -15.666 1.00 80.12 443 PRO A CA 1
ATOM 3387 C C . PRO A 1 443 ? -48.731 3.382 -16.985 1.00 80.12 443 PRO A C 1
ATOM 3389 O O . PRO A 1 443 ? -48.347 2.757 -17.973 1.00 80.12 443 PRO A O 1
ATOM 3392 N N . ALA A 1 444 ? -48.836 4.716 -16.994 1.00 78.00 444 ALA A N 1
ATOM 3393 C CA . ALA A 1 444 ? -48.445 5.578 -18.112 1.00 78.00 444 ALA A CA 1
ATOM 3394 C C . ALA A 1 444 ? -46.940 5.506 -18.452 1.00 78.00 444 ALA A C 1
ATOM 3396 O O . ALA A 1 444 ? -46.546 5.863 -19.564 1.00 78.00 444 ALA A O 1
ATOM 3397 N N . LEU A 1 445 ? -46.097 5.006 -17.537 1.00 76.88 445 LEU A N 1
ATOM 3398 C CA . LEU A 1 445 ? -44.677 4.750 -17.804 1.00 76.88 445 LEU A CA 1
ATOM 3399 C C . LEU A 1 445 ? -44.468 3.685 -18.896 1.00 76.88 445 LEU A C 1
ATOM 3401 O O . LEU A 1 445 ? -43.439 3.700 -19.564 1.00 76.88 445 LEU A O 1
ATOM 3405 N N . LEU A 1 446 ? -45.447 2.799 -19.125 1.00 76.50 446 LEU A N 1
ATOM 3406 C CA . LEU A 1 446 ? -45.380 1.748 -20.148 1.00 76.50 446 LEU A CA 1
ATOM 3407 C C . LEU A 1 446 ? -45.784 2.230 -21.553 1.00 76.50 446 LEU A C 1
ATOM 3409 O O . LEU A 1 446 ? -45.468 1.558 -22.533 1.00 76.50 446 LEU A O 1
ATOM 3413 N N . THR A 1 447 ? -46.473 3.373 -21.671 1.00 65.56 447 THR A N 1
ATOM 3414 C CA . THR A 1 447 ? -46.993 3.896 -22.951 1.00 65.56 447 THR A CA 1
ATOM 3415 C C . THR A 1 447 ? -46.181 5.063 -23.519 1.00 65.56 447 THR A C 1
ATOM 3417 O O . THR A 1 447 ? -46.487 5.538 -24.609 1.00 65.56 447 THR A O 1
ATOM 3420 N N . GLY A 1 448 ? -45.139 5.527 -22.816 1.00 54.53 448 GLY A N 1
ATOM 3421 C CA . GLY A 1 448 ? -44.192 6.528 -23.327 1.00 54.53 448 GLY A CA 1
ATOM 3422 C C . GLY A 1 448 ? -44.723 7.966 -23.434 1.00 54.53 448 GLY A C 1
ATOM 3423 O O . GLY A 1 448 ? -44.078 8.799 -24.062 1.00 54.53 448 GLY A O 1
ATOM 3424 N N . THR A 1 449 ? -45.865 8.295 -22.822 1.00 41.72 449 THR A N 1
ATOM 3425 C CA . THR A 1 449 ? -46.508 9.627 -22.909 1.00 41.72 449 THR A CA 1
ATOM 3426 C C . THR A 1 449 ? -46.531 10.399 -21.586 1.00 41.72 449 THR A C 1
ATOM 3428 O O . THR A 1 449 ? -47.501 11.088 -21.278 1.00 41.72 449 THR A O 1
ATOM 3431 N N . ALA A 1 450 ? -45.464 10.325 -20.790 1.00 34.12 450 ALA A N 1
ATOM 3432 C CA . ALA A 1 450 ? -45.306 11.195 -19.624 1.00 34.12 450 ALA A CA 1
ATOM 3433 C C . ALA A 1 450 ? -44.519 12.465 -20.007 1.00 34.12 450 ALA A C 1
ATOM 3435 O O . ALA A 1 450 ? -43.290 12.476 -19.991 1.00 34.12 450 ALA A O 1
ATOM 3436 N N . ALA A 1 451 ? -45.229 13.539 -20.367 1.00 31.70 451 ALA A N 1
ATOM 3437 C CA . ALA A 1 451 ? -44.655 14.884 -20.438 1.00 31.70 451 ALA A CA 1
ATOM 3438 C C . ALA A 1 451 ? -44.327 15.404 -19.018 1.00 31.70 451 ALA A C 1
ATOM 3440 O O . ALA A 1 451 ? -45.039 15.060 -18.070 1.00 31.70 451 ALA A O 1
ATOM 3441 N N . PRO A 1 452 ? -43.284 16.237 -18.836 1.00 31.64 452 PRO A N 1
ATOM 3442 C CA . PRO A 1 452 ? -42.904 16.731 -17.519 1.00 31.64 452 PRO A CA 1
ATOM 3443 C C . PRO A 1 452 ? -43.927 17.761 -17.028 1.00 31.64 452 PRO A C 1
ATOM 3445 O O . PRO A 1 452 ? -44.083 18.832 -17.614 1.00 31.64 452 PRO A O 1
ATOM 3448 N N . VAL A 1 453 ? -44.615 17.452 -15.929 1.00 27.30 453 VAL A N 1
ATOM 3449 C CA . VAL A 1 453 ? -45.417 18.437 -15.197 1.00 27.30 453 VAL A CA 1
ATOM 3450 C C . VAL A 1 453 ? -44.479 19.216 -14.278 1.00 27.30 453 VAL A C 1
ATOM 3452 O O . VAL A 1 453 ? -43.993 18.705 -13.272 1.00 27.30 453 VAL A O 1
ATOM 3455 N N . VAL A 1 454 ? -44.216 20.465 -14.652 1.00 29.11 454 VAL A N 1
ATOM 3456 C CA . VAL A 1 454 ? -43.614 21.490 -13.792 1.00 29.11 454 VAL A CA 1
ATOM 3457 C C . VAL A 1 454 ? -44.667 21.926 -12.766 1.00 29.11 454 VAL A C 1
ATOM 3459 O O . VAL A 1 454 ? -45.767 22.295 -13.184 1.00 29.11 454 VAL A O 1
ATOM 3462 N N . PRO A 1 455 ? -44.390 21.967 -11.451 1.00 29.78 455 PRO A N 1
ATOM 3463 C CA . PRO A 1 455 ? -45.279 22.654 -10.534 1.00 29.78 455 PRO A CA 1
ATOM 3464 C C . PRO A 1 455 ? -44.973 24.154 -10.573 1.00 29.78 455 PRO A C 1
ATOM 3466 O O . PRO A 1 455 ? -44.002 24.633 -9.992 1.00 29.78 455 PRO A O 1
ATOM 3469 N N . ALA A 1 456 ? -45.830 24.896 -11.270 1.00 23.94 456 ALA A N 1
ATOM 3470 C CA . ALA A 1 456 ? -46.003 26.324 -11.066 1.00 23.94 456 ALA A CA 1
ATOM 3471 C C . ALA A 1 456 ? -47.091 26.538 -10.005 1.00 23.94 456 ALA A C 1
ATOM 3473 O O . ALA A 1 456 ? -48.246 26.197 -10.243 1.00 23.94 456 ALA A O 1
ATOM 3474 N N . VAL A 1 457 ? -46.744 27.152 -8.870 1.00 29.12 457 VAL A N 1
ATOM 3475 C CA . VAL A 1 457 ? -47.700 27.915 -8.051 1.00 29.12 457 VAL A CA 1
ATOM 3476 C C . VAL A 1 457 ? -47.034 29.221 -7.617 1.00 29.12 457 VAL A C 1
ATOM 3478 O O . VAL A 1 457 ? -46.241 29.275 -6.685 1.00 29.12 457 VAL A O 1
ATOM 3481 N N . GLN A 1 458 ? -47.327 30.244 -8.418 1.00 30.12 458 GLN A N 1
ATOM 3482 C CA . GLN A 1 458 ? -47.789 31.581 -8.034 1.00 30.12 458 GLN A CA 1
ATOM 3483 C C . GLN A 1 458 ? -47.185 32.221 -6.775 1.00 30.12 458 GLN A C 1
ATOM 3485 O O . GLN A 1 458 ? -47.588 31.955 -5.645 1.00 30.12 458 GLN A O 1
ATOM 3490 N N . GLY A 1 459 ? -46.311 33.199 -7.020 1.00 21.86 459 GLY A N 1
ATOM 3491 C CA . GLY A 1 459 ? -46.091 34.305 -6.102 1.00 21.86 459 GLY A CA 1
ATOM 3492 C C . GLY A 1 459 ? -47.243 35.310 -6.168 1.00 21.86 459 GLY A C 1
ATOM 3493 O O . GLY A 1 459 ? -47.672 35.703 -7.252 1.00 21.86 459 GLY A O 1
ATOM 3494 N N . SER A 1 460 ? -47.674 35.764 -4.995 1.00 25.58 460 SER A N 1
ATOM 3495 C CA . SER A 1 460 ? -48.331 37.055 -4.804 1.00 25.58 460 SER A CA 1
ATOM 3496 C C . SER A 1 460 ? -47.466 37.864 -3.846 1.00 25.58 460 SER A C 1
ATOM 3498 O O . SER A 1 460 ? -47.154 37.419 -2.743 1.00 25.58 460 SER A O 1
ATOM 3500 N N . ALA A 1 461 ? -47.035 39.031 -4.312 1.00 22.47 461 ALA A N 1
ATOM 3501 C CA . ALA A 1 461 ? -46.219 39.978 -3.573 1.00 22.47 461 ALA A CA 1
ATOM 3502 C C . ALA A 1 461 ? -47.073 40.824 -2.616 1.00 22.47 461 ALA A C 1
ATOM 3504 O O . ALA A 1 461 ? -48.122 41.326 -3.012 1.00 22.47 461 ALA A O 1
ATOM 3505 N N . ALA A 1 462 ? -46.571 41.054 -1.401 1.00 24.33 462 ALA A N 1
ATOM 3506 C CA . ALA A 1 462 ? -46.820 42.265 -0.620 1.00 24.33 462 ALA A CA 1
ATOM 3507 C C . ALA A 1 462 ? -45.685 42.469 0.404 1.00 24.33 462 ALA A C 1
ATOM 3509 O O . ALA A 1 462 ? -45.078 41.515 0.884 1.00 24.33 462 ALA A O 1
ATOM 3510 N N . SER A 1 463 ? -45.371 43.734 0.659 1.00 23.31 463 SER A N 1
ATOM 3511 C CA . SER A 1 463 ? -44.076 44.254 1.104 1.00 23.31 463 SER A CA 1
ATOM 3512 C C . SER A 1 463 ? -43.837 44.327 2.625 1.00 23.31 463 SER A C 1
ATOM 3514 O O . SER A 1 463 ? -44.760 44.550 3.395 1.00 23.31 463 SER A O 1
ATOM 3516 N N . ALA A 1 464 ? -42.537 44.341 2.962 1.00 23.50 464 ALA A N 1
ATOM 3517 C CA . ALA A 1 464 ? -41.831 45.191 3.942 1.00 23.50 464 ALA A CA 1
ATOM 3518 C C . ALA A 1 464 ? -41.843 44.912 5.473 1.00 23.50 464 ALA A C 1
ATOM 3520 O O . ALA A 1 464 ? -42.862 45.002 6.145 1.00 23.50 464 ALA A O 1
ATOM 3521 N N . ALA A 1 465 ? -40.594 44.844 5.981 1.00 25.45 465 ALA A N 1
ATOM 3522 C CA . ALA A 1 465 ? -40.043 45.330 7.266 1.00 25.45 465 ALA A CA 1
ATOM 3523 C C . ALA A 1 465 ? -39.750 44.307 8.404 1.00 25.45 465 ALA A C 1
ATOM 3525 O O . ALA A 1 465 ? -40.409 43.277 8.494 1.00 25.45 465 ALA A O 1
ATOM 3526 N N . PRO A 1 466 ? -38.691 44.544 9.226 1.00 32.78 466 PRO A N 1
ATOM 3527 C CA . PRO A 1 466 ? -37.752 43.503 9.668 1.00 32.78 466 PRO A CA 1
ATOM 3528 C C . PRO A 1 466 ? -37.807 43.169 11.172 1.00 32.78 466 PRO A C 1
ATOM 3530 O O . PRO A 1 466 ? -38.112 44.025 11.998 1.00 32.78 466 PRO A O 1
ATOM 3533 N N . GLY A 1 467 ? -37.404 41.946 11.542 1.00 24.41 467 GLY A N 1
ATOM 3534 C CA . GLY A 1 467 ? -37.345 41.498 12.939 1.00 24.41 467 GLY A CA 1
ATOM 3535 C C . GLY A 1 467 ? -36.262 40.448 13.203 1.00 24.41 467 GLY A C 1
ATOM 3536 O O . GLY A 1 467 ? -36.455 39.268 12.951 1.00 24.41 467 GLY A O 1
ATOM 3537 N N . GLN A 1 468 ? -35.113 40.940 13.663 1.00 27.09 468 GLN A N 1
ATOM 3538 C CA . GLN A 1 468 ? -34.180 40.390 14.658 1.00 27.09 468 GLN A CA 1
ATOM 3539 C C . GLN A 1 468 ? -34.192 38.880 15.001 1.00 27.09 468 GLN A C 1
ATOM 3541 O O . GLN A 1 468 ? -35.119 38.367 15.612 1.00 27.09 468 GLN A O 1
ATOM 3546 N N . GLY A 1 469 ? -33.022 38.259 14.797 1.00 28.23 469 GLY A N 1
ATOM 3547 C CA . GLY A 1 469 ? -32.274 37.565 15.856 1.00 28.23 469 GLY A CA 1
ATOM 3548 C C . GLY A 1 469 ? -32.765 36.191 16.322 1.00 28.23 469 GLY A C 1
ATOM 3549 O O . GLY A 1 469 ? -33.633 36.093 17.179 1.00 28.23 469 GLY A O 1
ATOM 3550 N N . ALA A 1 470 ? -32.063 35.134 15.905 1.00 25.47 470 ALA A N 1
ATOM 3551 C CA . ALA A 1 470 ? -32.015 33.878 16.652 1.00 25.47 470 ALA A CA 1
ATOM 3552 C C . ALA A 1 470 ? -30.579 33.325 16.676 1.00 25.47 470 ALA A C 1
ATOM 3554 O O . ALA A 1 470 ? -30.037 32.900 15.657 1.00 25.47 470 ALA A O 1
ATOM 3555 N N . ALA A 1 471 ? -29.973 33.375 17.864 1.00 27.75 471 ALA A N 1
ATOM 3556 C CA . ALA A 1 471 ? -28.776 32.641 18.273 1.00 27.75 471 ALA A CA 1
ATOM 3557 C C . ALA A 1 471 ? -29.209 31.394 19.100 1.00 27.75 471 ALA A C 1
ATOM 3559 O O . ALA A 1 471 ? -30.377 31.303 19.479 1.00 27.75 471 ALA A O 1
ATOM 3560 N N . PRO A 1 472 ? -28.321 30.408 19.332 1.00 31.50 472 PRO A N 1
ATOM 3561 C CA . PRO A 1 472 ? -28.659 28.981 19.341 1.00 31.50 472 PRO A CA 1
ATOM 3562 C C . PRO A 1 472 ? -29.087 28.407 20.706 1.00 31.50 472 PRO A C 1
ATOM 3564 O O . PRO A 1 472 ? -28.823 28.973 21.763 1.00 31.50 472 PRO A O 1
ATOM 3567 N N . LEU A 1 473 ? -29.714 27.227 20.661 1.00 29.11 473 LEU A N 1
ATOM 3568 C CA . LEU A 1 473 ? -30.144 26.424 21.810 1.00 29.11 473 LEU A CA 1
ATOM 3569 C C . LEU A 1 473 ? -28.942 25.783 22.539 1.00 29.11 473 LEU A C 1
ATOM 3571 O O . LEU A 1 473 ? -28.235 24.954 21.968 1.00 29.11 473 LEU A O 1
ATOM 3575 N N . SER A 1 474 ? -28.751 26.143 23.813 1.00 31.27 474 SER A N 1
ATOM 3576 C CA . SER A 1 474 ? -27.818 25.512 24.762 1.00 31.27 474 SER A CA 1
ATOM 3577 C C . SER A 1 474 ? -28.472 24.331 25.487 1.00 31.27 474 SER A C 1
ATOM 3579 O O . SER A 1 474 ? -29.550 24.462 26.062 1.00 31.27 474 SER A O 1
ATOM 3581 N N . SER A 1 475 ? -27.788 23.186 25.518 1.00 35.72 475 SER A N 1
ATOM 3582 C CA . SER A 1 475 ? -28.142 22.007 26.317 1.00 35.72 475 SER A CA 1
ATOM 3583 C C . SER A 1 475 ? -27.791 22.216 27.798 1.00 35.72 475 SER A C 1
ATOM 3585 O O . SER A 1 475 ? -26.617 22.367 28.140 1.00 35.72 475 SER A O 1
ATOM 3587 N N . GLY A 1 476 ? -28.793 22.200 28.681 1.00 41.31 476 GLY A N 1
ATOM 3588 C CA . GLY A 1 476 ? -28.643 22.397 30.128 1.00 41.31 476 GLY A CA 1
ATOM 3589 C C . GLY A 1 476 ? -28.069 21.186 30.870 1.00 41.31 476 GLY A C 1
ATOM 3590 O O . GLY A 1 476 ? -28.814 20.430 31.486 1.00 41.31 476 GLY A O 1
ATOM 3591 N N . ARG A 1 477 ? -26.742 21.015 30.850 1.00 47.84 477 ARG A N 1
ATOM 3592 C CA . ARG A 1 477 ? -26.020 20.179 31.827 1.00 47.84 477 ARG A CA 1
ATOM 3593 C C . ARG A 1 477 ? -25.364 21.102 32.864 1.00 47.84 477 ARG A C 1
ATOM 3595 O O . ARG A 1 477 ? -24.773 22.097 32.442 1.00 47.84 477 ARG A O 1
ATOM 3602 N N . PRO A 1 478 ? -25.428 20.810 34.179 1.00 56.59 478 PRO A N 1
ATOM 3603 C CA . PRO A 1 478 ? -24.736 21.616 35.181 1.00 56.59 478 PRO A CA 1
ATOM 3604 C C . PRO A 1 478 ? -23.238 21.662 34.862 1.00 56.59 478 PRO A C 1
ATOM 3606 O O . PRO A 1 478 ? -22.586 20.621 34.750 1.00 56.59 478 PRO A O 1
ATOM 3609 N N . VAL A 1 479 ? -22.699 22.865 34.664 1.00 69.25 479 VAL A N 1
ATOM 3610 C CA . VAL A 1 479 ? -21.260 23.078 34.486 1.00 69.25 479 VAL A CA 1
ATOM 3611 C C . VAL A 1 479 ? -20.611 22.945 35.862 1.00 69.25 479 VAL A C 1
ATOM 3613 O O . VAL A 1 479 ? -20.907 23.731 36.759 1.00 69.25 479 VAL A O 1
ATOM 3616 N N . LEU A 1 480 ? -19.758 21.935 36.049 1.00 83.06 480 LEU A N 1
ATOM 3617 C CA . LEU A 1 480 ? -19.058 21.720 37.317 1.00 83.06 480 LEU A CA 1
ATOM 3618 C C . LEU A 1 480 ? -17.941 22.766 37.497 1.00 83.06 480 LEU A C 1
ATOM 3620 O O . LEU A 1 480 ? -17.236 23.069 36.530 1.00 83.06 480 LEU A O 1
ATOM 3624 N N . PRO A 1 481 ? -17.726 23.296 38.715 1.00 84.12 481 PRO A N 1
ATOM 3625 C CA . PRO A 1 481 ? -16.658 24.259 38.976 1.00 84.12 481 PRO A CA 1
ATOM 3626 C C . PRO A 1 481 ? -15.288 23.603 38.797 1.00 84.12 481 PRO A C 1
ATOM 3628 O O . PRO A 1 481 ? -15.030 22.548 39.375 1.00 84.12 481 PRO A O 1
ATOM 3631 N N . VAL A 1 482 ? -14.392 24.216 38.026 1.00 87.06 482 VAL A N 1
ATOM 3632 C CA . VAL A 1 482 ? -13.019 23.717 37.844 1.00 87.06 482 VAL A CA 1
ATOM 3633 C C . VAL A 1 482 ? -12.236 23.878 39.149 1.00 87.06 482 VAL A C 1
ATOM 3635 O O . VAL A 1 482 ? -12.298 24.931 39.778 1.00 87.06 482 VAL A O 1
ATOM 3638 N N . ALA A 1 483 ? -11.511 22.840 39.569 1.00 87.56 483 ALA A N 1
ATOM 3639 C CA . ALA A 1 483 ? -10.600 22.902 40.714 1.00 87.56 483 ALA A CA 1
ATOM 3640 C C . ALA A 1 483 ? -9.308 22.146 40.410 1.00 87.56 483 ALA A C 1
ATOM 3642 O O . ALA A 1 483 ? -9.351 21.112 39.749 1.00 87.56 483 ALA A O 1
ATOM 3643 N N . SER A 1 484 ? -8.171 22.613 40.915 1.00 89.31 484 SER A N 1
ATOM 3644 C CA . SER A 1 484 ? -6.893 21.930 40.709 1.00 89.31 484 SER A CA 1
ATOM 3645 C C . SER A 1 484 ? -6.719 20.771 41.697 1.00 89.31 484 SER A C 1
ATOM 3647 O O . SER A 1 484 ? -7.059 20.868 42.877 1.00 89.31 484 SER A O 1
ATOM 3649 N N . CYS A 1 485 ? -6.198 19.644 41.216 1.00 91.94 485 CYS A N 1
ATOM 3650 C CA . CYS A 1 485 ? -5.938 18.470 42.042 1.00 91.94 485 CYS A CA 1
ATOM 3651 C C . CYS A 1 485 ? -4.738 18.715 42.979 1.00 91.94 485 CYS A C 1
ATOM 3653 O O . CYS A 1 485 ? -3.657 19.020 42.479 1.00 91.94 485 CYS A O 1
ATOM 3655 N N . PRO A 1 486 ? -4.856 18.496 44.302 1.00 88.19 486 PRO A N 1
ATOM 3656 C CA . PRO A 1 486 ? -3.748 18.722 45.235 1.00 88.19 486 PRO A CA 1
ATOM 3657 C C . PRO A 1 486 ? -2.602 17.703 45.101 1.00 88.19 486 PRO A C 1
ATOM 3659 O O . PRO A 1 486 ? -1.512 17.965 45.592 1.00 88.19 486 PRO A O 1
ATOM 3662 N N . VAL A 1 487 ? -2.830 16.557 44.444 1.00 90.88 487 VAL A N 1
ATOM 3663 C CA . VAL A 1 487 ? -1.806 15.511 44.234 1.00 90.88 487 VAL A CA 1
ATOM 3664 C C . VAL A 1 487 ? -1.081 15.689 42.897 1.00 90.88 487 VAL A C 1
ATOM 3666 O O . VAL A 1 487 ? 0.135 15.569 42.835 1.00 90.88 487 VAL A O 1
ATOM 3669 N N . HIS A 1 488 ? -1.817 16.006 41.827 1.00 89.06 488 HIS A N 1
ATOM 3670 C CA . HIS A 1 488 ? -1.291 16.007 40.452 1.00 89.06 488 HIS A CA 1
ATOM 3671 C C . HIS A 1 488 ? -1.214 17.404 39.810 1.00 89.06 488 HIS A C 1
ATOM 3673 O O . HIS A 1 488 ? -0.727 17.552 38.689 1.00 89.06 488 HIS A O 1
ATOM 3679 N N . GLY A 1 489 ? -1.736 18.438 40.478 1.00 83.50 489 GLY A N 1
ATOM 3680 C CA . GLY A 1 489 ? -1.703 19.832 40.020 1.00 83.50 489 GLY A CA 1
ATOM 3681 C C . GLY A 1 489 ? -2.557 20.149 38.786 1.00 83.50 489 GLY A C 1
ATOM 3682 O O . GLY A 1 489 ? -2.550 21.287 38.332 1.00 83.50 489 GLY A O 1
ATOM 3683 N N . GLN A 1 490 ? -3.284 19.173 38.233 1.00 81.94 490 GLN A N 1
ATOM 3684 C CA . GLN A 1 490 ? -4.095 19.342 37.023 1.00 81.94 490 GLN A CA 1
ATOM 3685 C C . GLN A 1 490 ? -5.492 19.885 37.328 1.00 81.94 490 GLN A C 1
ATOM 3687 O O . GLN A 1 490 ? -6.074 19.568 38.370 1.00 81.94 490 GLN A O 1
ATOM 3692 N N . ASP A 1 491 ? -6.060 20.625 36.378 1.00 86.12 491 ASP A N 1
ATOM 3693 C CA . ASP A 1 491 ? -7.432 21.124 36.456 1.00 86.12 491 ASP A CA 1
ATOM 3694 C C . ASP A 1 491 ? -8.456 19.993 36.297 1.00 86.12 491 ASP A C 1
ATOM 3696 O O . ASP A 1 491 ? -8.491 19.257 35.308 1.00 86.12 491 ASP A O 1
ATOM 3700 N N . VAL A 1 492 ? -9.330 19.867 37.292 1.00 88.50 492 VAL A N 1
ATOM 3701 C CA . VAL A 1 492 ? -10.388 18.863 37.367 1.00 88.50 492 VAL A CA 1
ATOM 3702 C C . VAL A 1 492 ? -11.703 19.501 36.939 1.00 88.50 492 VAL A C 1
ATOM 3704 O O . VAL A 1 492 ? -12.350 20.220 37.699 1.00 88.50 492 VAL A O 1
ATOM 3707 N N . THR A 1 493 ? -12.121 19.204 35.712 1.00 83.81 493 THR A N 1
ATOM 3708 C CA . THR A 1 493 ? -13.415 19.630 35.145 1.00 83.81 493 THR A CA 1
ATOM 3709 C C . THR A 1 493 ? -14.552 18.643 35.444 1.00 83.81 493 THR A C 1
ATOM 3711 O O . THR A 1 493 ? -15.718 18.946 35.205 1.00 83.81 493 THR A O 1
ATOM 3714 N N . GLY A 1 494 ? -14.224 17.458 35.972 1.00 86.19 494 GLY A N 1
ATOM 3715 C CA . GLY A 1 494 ? -15.169 16.395 36.321 1.00 86.19 494 GLY A CA 1
ATOM 3716 C C . GLY A 1 494 ? -15.376 16.204 37.827 1.00 86.19 494 GLY A C 1
ATOM 3717 O O . GLY A 1 494 ? -14.966 17.029 38.651 1.00 86.19 494 GLY A O 1
ATOM 3718 N N . LEU A 1 495 ? -15.998 15.071 38.177 1.00 88.00 495 LEU A N 1
ATOM 3719 C CA . LEU A 1 495 ? -16.225 14.654 39.565 1.00 88.00 495 LEU A CA 1
ATOM 3720 C C . LEU A 1 495 ? -14.924 14.269 40.288 1.00 88.00 495 LEU A C 1
ATOM 3722 O O . LEU A 1 495 ? -14.799 14.491 41.487 1.00 88.00 495 LEU A O 1
ATOM 3726 N N . VAL A 1 496 ? -13.949 13.712 39.561 1.00 90.50 496 VAL A N 1
ATOM 3727 C CA . VAL A 1 496 ? -12.692 13.185 40.112 1.00 90.50 496 VAL A CA 1
ATOM 3728 C C . VAL A 1 496 ? -11.522 13.523 39.186 1.00 90.50 496 VAL A C 1
ATOM 3730 O O . VAL A 1 496 ? -11.681 13.572 37.966 1.00 90.50 496 VAL A O 1
ATOM 3733 N N . CYS A 1 497 ? -10.337 13.755 39.758 1.00 91.25 497 CYS A N 1
ATOM 3734 C CA . CYS A 1 497 ? -9.099 13.923 38.997 1.00 91.25 497 CYS A CA 1
ATOM 3735 C C . CYS A 1 497 ? -8.753 12.646 38.216 1.00 91.25 497 CYS A C 1
ATOM 3737 O O . CYS A 1 497 ? -8.780 11.550 38.778 1.00 91.25 497 CYS A O 1
ATOM 3739 N N . ARG A 1 498 ? -8.383 12.789 36.936 1.00 91.19 498 ARG A N 1
ATOM 3740 C CA . ARG A 1 498 ? -8.027 11.659 36.066 1.00 91.19 498 ARG A CA 1
ATOM 3741 C C . ARG A 1 498 ? -6.878 10.829 36.636 1.00 91.19 498 ARG A C 1
ATOM 3743 O O . ARG A 1 498 ? -6.965 9.607 36.614 1.00 91.19 498 ARG A O 1
ATOM 3750 N N . ASP A 1 499 ? -5.851 11.481 37.161 1.00 87.38 499 ASP A N 1
ATOM 3751 C CA . ASP A 1 499 ? -4.645 10.795 37.618 1.00 87.38 499 ASP A CA 1
ATOM 3752 C C . ASP A 1 499 ? -4.874 10.133 38.983 1.00 87.38 499 ASP A C 1
ATOM 3754 O O . ASP A 1 499 ? -4.572 8.956 39.138 1.00 87.38 499 ASP A O 1
ATOM 3758 N N . CYS A 1 500 ? -5.588 10.784 39.916 1.00 89.06 500 CYS A N 1
ATOM 3759 C CA . CYS A 1 500 ? -6.035 10.117 41.153 1.00 89.06 500 CYS A CA 1
ATOM 3760 C C . CYS A 1 500 ? -6.912 8.893 40.858 1.00 89.06 500 CYS A C 1
ATOM 3762 O O . CYS A 1 500 ? -6.848 7.891 41.564 1.00 89.06 500 CYS A O 1
ATOM 3764 N N . ALA A 1 501 ? -7.735 8.968 39.810 1.00 90.94 501 ALA A N 1
ATOM 3765 C CA . ALA A 1 501 ? -8.555 7.852 39.375 1.00 90.94 501 ALA A CA 1
ATOM 3766 C C . ALA A 1 501 ? -7.748 6.704 38.752 1.00 90.94 501 ALA A C 1
ATOM 3768 O O . ALA A 1 501 ? -8.246 5.581 38.750 1.00 90.94 501 ALA A O 1
ATOM 3769 N N . ILE A 1 502 ? -6.573 6.981 38.182 1.00 90.38 502 ILE A N 1
ATOM 3770 C CA . ILE A 1 502 ? -5.653 5.970 37.651 1.00 90.38 502 ILE A CA 1
ATOM 3771 C C . ILE A 1 502 ? -4.897 5.320 38.808 1.00 90.38 502 ILE A C 1
ATOM 3773 O O . ILE A 1 502 ? -4.913 4.097 38.901 1.00 90.38 502 ILE A O 1
ATOM 3777 N N . GLU A 1 503 ? -4.336 6.123 39.714 1.00 91.50 503 GLU A N 1
ATOM 3778 C CA . GLU A 1 503 ? -3.599 5.638 40.887 1.00 91.50 503 GLU A CA 1
ATOM 3779 C C . GLU A 1 503 ? -4.464 4.719 41.757 1.00 91.50 503 GLU A C 1
ATOM 3781 O O . GLU A 1 503 ? -4.088 3.593 42.047 1.00 91.50 503 GLU A O 1
ATOM 3786 N N . LEU A 1 504 ? -5.704 5.112 42.067 1.00 87.81 504 LEU A N 1
ATOM 3787 C CA . LEU A 1 504 ? -6.598 4.256 42.857 1.00 87.81 504 LEU A CA 1
ATOM 3788 C C . LEU A 1 504 ? -7.016 2.957 42.136 1.00 87.81 504 LEU A C 1
ATOM 3790 O O . LEU A 1 504 ? -7.437 2.013 42.794 1.00 87.81 504 LEU A O 1
ATOM 3794 N N . LYS A 1 505 ? -6.930 2.880 40.800 1.00 91.25 505 LYS A N 1
ATOM 3795 C CA . LYS A 1 505 ? -7.288 1.673 40.020 1.00 91.25 505 LYS A CA 1
ATOM 3796 C C . LYS A 1 505 ? -6.104 0.752 39.744 1.00 91.25 505 LYS A C 1
ATOM 3798 O O . LYS A 1 505 ? -6.320 -0.408 39.398 1.00 91.25 505 LYS A O 1
ATOM 3803 N N . SER A 1 506 ? -4.887 1.273 39.808 1.00 88.69 506 SER A N 1
ATOM 3804 C CA . SER A 1 506 ? -3.670 0.508 39.572 1.00 88.69 506 SER A CA 1
ATOM 3805 C C . SER A 1 506 ? -3.402 -0.399 40.768 1.00 88.69 506 SER A C 1
ATOM 3807 O O . SER A 1 506 ? -3.456 0.061 41.900 1.00 88.69 506 SER A O 1
ATOM 3809 N N . ALA A 1 507 ? -3.123 -1.681 40.527 1.00 81.69 507 ALA A N 1
ATOM 3810 C CA . ALA A 1 507 ? -2.806 -2.637 41.592 1.00 81.69 507 ALA A CA 1
ATOM 3811 C C . ALA A 1 507 ? -1.407 -2.413 42.197 1.00 81.69 507 ALA A C 1
ATOM 3813 O O . ALA A 1 507 ? -1.160 -2.831 43.322 1.00 81.69 507 ALA A O 1
ATOM 3814 N N . ASP A 1 508 ? -0.519 -1.735 41.463 1.00 85.75 508 ASP A N 1
ATOM 3815 C CA . ASP A 1 508 ? 0.877 -1.501 41.855 1.00 85.75 508 ASP A CA 1
ATOM 3816 C C . ASP A 1 508 ? 1.083 -0.143 42.559 1.00 85.75 508 ASP A C 1
ATOM 3818 O O . ASP A 1 508 ? 2.218 0.247 42.836 1.00 85.75 508 ASP A O 1
ATOM 3822 N N . THR A 1 509 ? 0.009 0.617 42.808 1.00 88.25 509 THR A N 1
ATOM 3823 C CA . THR A 1 509 ? 0.096 1.925 43.471 1.00 88.25 509 THR A CA 1
ATOM 3824 C C . THR A 1 509 ? 0.401 1.755 44.957 1.00 88.25 509 THR A C 1
ATOM 3826 O O . THR A 1 509 ? -0.263 1.004 45.664 1.00 88.25 509 THR A O 1
ATOM 3829 N N . ASP A 1 510 ? 1.411 2.481 45.438 1.00 89.81 510 ASP A N 1
ATOM 3830 C CA . ASP A 1 510 ? 1.804 2.461 46.846 1.00 89.81 510 ASP A CA 1
ATOM 3831 C C . ASP A 1 510 ? 0.687 3.001 47.759 1.00 89.81 510 ASP A C 1
ATOM 3833 O O . ASP A 1 510 ? 0.011 3.977 47.423 1.00 89.81 510 ASP A O 1
ATOM 3837 N N . SER A 1 511 ? 0.531 2.407 48.946 1.00 90.00 511 SER A N 1
ATOM 3838 C CA . SER A 1 511 ? -0.534 2.751 49.900 1.00 90.00 511 SER A CA 1
ATOM 3839 C C . SER A 1 511 ? -0.522 4.236 50.306 1.00 90.00 511 SER A C 1
ATOM 3841 O O . SER A 1 511 ? -1.581 4.847 50.444 1.00 90.00 511 SER A O 1
ATOM 3843 N N . THR A 1 512 ? 0.652 4.876 50.396 1.00 90.50 512 THR A N 1
ATOM 3844 C CA . THR A 1 512 ? 0.761 6.311 50.733 1.00 90.50 512 THR A CA 1
ATOM 3845 C C . THR A 1 512 ? 0.278 7.224 49.598 1.00 90.50 512 THR A C 1
ATOM 3847 O O . THR A 1 512 ? -0.352 8.267 49.833 1.00 90.50 512 THR A O 1
ATOM 3850 N N . LEU A 1 513 ? 0.524 6.819 48.348 1.00 90.00 513 LEU A N 1
ATOM 3851 C CA . LEU A 1 513 ? 0.049 7.517 47.156 1.00 90.00 513 LEU A CA 1
ATOM 3852 C C . LEU A 1 513 ? -1.452 7.284 46.951 1.00 90.00 513 LEU A C 1
ATOM 3854 O O . LEU A 1 513 ? -2.180 8.239 46.662 1.00 90.00 513 LEU A O 1
ATOM 3858 N N . ALA A 1 514 ? -1.928 6.057 47.177 1.00 91.38 514 ALA A N 1
ATOM 3859 C CA . ALA A 1 514 ? -3.347 5.721 47.189 1.00 91.38 514 ALA A CA 1
ATOM 3860 C C . ALA A 1 514 ? -4.101 6.536 48.250 1.00 91.38 514 ALA A C 1
ATOM 3862 O O . ALA A 1 514 ? -5.148 7.106 47.948 1.00 91.38 514 ALA A O 1
ATOM 3863 N N . GLU A 1 515 ? -3.543 6.692 49.454 1.00 94.19 515 GLU A N 1
ATOM 3864 C CA . GLU A 1 515 ? -4.144 7.497 50.520 1.00 94.19 515 GLU A CA 1
ATOM 3865 C C . GLU A 1 515 ? -4.235 8.978 50.132 1.00 94.19 515 GLU A C 1
ATOM 3867 O O . GLU A 1 515 ? -5.279 9.618 50.284 1.00 94.19 515 GLU A O 1
ATOM 3872 N N . SER A 1 516 ? -3.165 9.529 49.559 1.00 92.94 516 SER A N 1
ATOM 3873 C CA . SER A 1 516 ? -3.140 10.915 49.081 1.00 92.94 516 SER A CA 1
ATOM 3874 C C . SER A 1 516 ? -4.152 11.148 47.953 1.00 92.94 516 SER A C 1
ATOM 3876 O O . SER A 1 516 ? -4.884 12.144 47.962 1.00 92.94 516 SER A O 1
ATOM 3878 N N . CYS A 1 517 ? -4.256 10.204 47.013 1.00 94.19 517 CYS A N 1
ATOM 3879 C CA . CYS A 1 517 ? -5.246 10.239 45.942 1.00 94.19 517 CYS A CA 1
ATOM 3880 C C . CYS A 1 517 ? -6.669 10.121 46.486 1.00 94.19 517 CYS A C 1
ATOM 3882 O O . CYS A 1 517 ? -7.529 10.906 46.087 1.00 94.19 517 CYS A O 1
ATOM 3884 N N . TRP A 1 518 ? -6.919 9.210 47.430 1.00 96.06 518 TRP A N 1
ATOM 3885 C CA . TRP A 1 518 ? -8.228 9.043 48.052 1.00 96.06 518 TRP A CA 1
ATOM 3886 C C . TRP A 1 518 ? -8.676 10.306 48.783 1.00 96.06 518 TRP A C 1
ATOM 3888 O O . TRP A 1 518 ? -9.780 10.784 48.527 1.00 96.06 518 TRP A O 1
ATOM 3898 N N . ARG A 1 519 ? -7.811 10.929 49.597 1.00 95.31 519 ARG A N 1
ATOM 3899 C CA . ARG A 1 519 ? -8.136 12.205 50.264 1.00 95.31 519 ARG A CA 1
ATOM 3900 C C . ARG A 1 519 ? -8.523 13.293 49.259 1.00 95.31 519 ARG A C 1
ATOM 3902 O O . ARG A 1 519 ? -9.492 14.018 49.487 1.00 95.31 519 ARG A O 1
ATOM 3909 N N . ALA A 1 520 ? -7.814 13.385 48.132 1.00 93.81 520 ALA A N 1
ATOM 3910 C CA . ALA A 1 520 ? -8.115 14.351 47.076 1.00 93.81 520 ALA A CA 1
ATOM 3911 C C . ALA A 1 520 ? -9.462 14.076 46.383 1.00 93.81 520 ALA A C 1
ATOM 3913 O O . ALA A 1 520 ? -10.240 15.006 46.156 1.00 93.81 520 ALA A O 1
ATOM 3914 N N . VAL A 1 521 ? -9.761 12.807 46.075 1.00 94.81 521 VAL A N 1
ATOM 3915 C CA . VAL A 1 521 ? -11.049 12.389 45.497 1.00 94.81 521 VAL A CA 1
ATOM 3916 C C . VAL A 1 521 ? -12.196 12.660 46.471 1.00 94.81 521 VAL A C 1
ATOM 3918 O O . VAL A 1 521 ? -13.185 13.292 46.100 1.00 94.81 521 VAL A O 1
ATOM 3921 N N . ARG A 1 522 ? -12.040 12.249 47.731 1.00 94.75 522 ARG A N 1
ATOM 3922 C CA . ARG A 1 522 ? -13.025 12.423 48.801 1.00 94.75 522 ARG A CA 1
ATOM 3923 C C . ARG A 1 522 ? -13.358 13.897 49.029 1.00 94.75 522 ARG A C 1
ATOM 3925 O O . ARG A 1 522 ? -14.533 14.261 49.079 1.00 94.75 522 ARG A O 1
ATOM 3932 N N . ALA A 1 523 ? -12.347 14.764 49.104 1.00 93.50 523 ALA A N 1
ATOM 3933 C CA . ALA A 1 523 ? -12.549 16.204 49.260 1.00 93.50 523 ALA A CA 1
ATOM 3934 C C . ALA A 1 523 ? -13.350 16.798 48.089 1.00 93.50 523 ALA A C 1
ATOM 3936 O O . ALA A 1 523 ? -14.317 17.531 48.302 1.00 93.50 523 ALA A O 1
ATOM 3937 N N . ARG A 1 524 ? -13.003 16.425 46.851 1.00 92.81 524 ARG A N 1
ATOM 3938 C CA . ARG A 1 524 ? -13.684 16.909 45.646 1.00 92.81 524 ARG A CA 1
ATOM 3939 C C . ARG A 1 524 ? -15.138 16.446 45.570 1.00 92.81 524 ARG A C 1
ATOM 3941 O O . ARG A 1 524 ? -16.014 17.263 45.308 1.00 92.81 524 ARG A O 1
ATOM 3948 N N . LEU A 1 525 ? -15.406 15.165 45.816 1.00 93.56 525 LEU A N 1
ATOM 3949 C CA . LEU A 1 525 ? -16.768 14.631 45.795 1.00 93.56 525 LEU A CA 1
ATOM 3950 C C . LEU A 1 525 ? -17.634 15.218 46.922 1.00 93.56 525 LEU A C 1
ATOM 3952 O O . LEU A 1 525 ? -18.827 15.425 46.718 1.00 93.56 525 LEU A O 1
ATOM 3956 N N . THR A 1 526 ? -17.039 15.539 48.078 1.00 92.75 526 THR A N 1
ATOM 3957 C CA . THR A 1 526 ? -17.752 16.203 49.185 1.00 92.75 526 THR A CA 1
ATOM 3958 C C . THR A 1 526 ? -18.183 17.597 48.762 1.00 92.75 526 THR A C 1
ATOM 3960 O O . THR A 1 526 ? -19.332 17.977 48.964 1.00 92.75 526 THR A O 1
ATOM 3963 N N . GLU A 1 527 ? -17.282 18.350 48.133 1.00 91.88 527 GLU A N 1
ATOM 3964 C CA . GLU A 1 527 ? -17.587 19.703 47.678 1.00 91.88 527 GLU A CA 1
ATOM 3965 C C . GLU A 1 527 ? -18.664 19.706 46.591 1.00 91.88 527 GLU A C 1
ATOM 3967 O O . GLU A 1 527 ? -19.617 20.476 46.656 1.00 91.88 527 GLU A O 1
ATOM 3972 N N . LEU A 1 528 ? -18.575 18.778 45.638 1.00 91.38 528 LEU A N 1
ATOM 3973 C CA . LEU A 1 528 ? -19.569 18.653 44.575 1.00 91.38 528 LEU A CA 1
ATOM 3974 C C . LEU A 1 528 ? -20.927 18.146 45.076 1.00 91.38 528 LEU A C 1
ATOM 3976 O O . LEU A 1 528 ? -21.940 18.521 44.499 1.00 91.38 528 LEU A O 1
ATOM 3980 N N . SER A 1 529 ? -20.972 17.369 46.165 1.00 90.12 529 SER A N 1
ATOM 3981 C CA . SER A 1 529 ? -22.237 16.920 46.775 1.00 90.12 529 SER A CA 1
ATOM 3982 C C . SER A 1 529 ? -23.076 18.058 47.368 1.00 90.12 529 SER A C 1
ATOM 3984 O O . SER A 1 529 ? -24.262 17.876 47.625 1.00 90.12 529 SER A O 1
ATOM 3986 N N . ARG A 1 530 ? -22.474 19.237 47.583 1.00 89.88 530 ARG A N 1
ATOM 3987 C CA . ARG A 1 530 ? -23.172 20.443 48.054 1.00 89.88 530 ARG A CA 1
ATOM 3988 C C . ARG A 1 530 ? -23.838 21.227 46.920 1.00 89.88 530 ARG A C 1
ATOM 3990 O O . ARG A 1 530 ? -24.521 22.206 47.201 1.00 89.88 530 ARG A O 1
ATOM 3997 N N . LEU A 1 531 ? -23.614 20.839 45.661 1.00 88.44 531 LEU A N 1
ATOM 3998 C CA . LEU A 1 531 ? -24.190 21.499 44.491 1.00 88.44 531 LEU A CA 1
ATOM 3999 C C . LEU A 1 531 ? -25.513 20.841 44.091 1.00 88.44 531 LEU A C 1
ATOM 4001 O O . LEU A 1 531 ? -25.587 19.625 43.906 1.00 88.44 531 LEU A O 1
ATOM 4005 N N . ASP A 1 532 ? -26.541 21.663 43.881 1.00 77.94 532 ASP A N 1
ATOM 4006 C CA . ASP A 1 532 ? -27.849 21.193 43.428 1.00 77.94 532 ASP A CA 1
ATOM 4007 C C . ASP A 1 532 ? -27.748 20.492 42.062 1.00 77.94 532 ASP A C 1
ATOM 4009 O O . ASP A 1 532 ? -27.219 21.032 41.087 1.00 77.94 532 ASP A O 1
ATOM 4013 N N . GLY A 1 533 ? -28.278 19.268 41.987 1.00 79.31 533 GLY A N 1
ATOM 4014 C CA . GLY A 1 533 ? -28.312 18.469 40.758 1.00 79.31 533 GLY A CA 1
ATOM 4015 C C . GLY A 1 533 ? -27.030 17.689 40.440 1.00 79.31 533 GLY A C 1
ATOM 4016 O O . GLY A 1 533 ? -26.920 17.152 39.336 1.00 79.31 533 GLY A O 1
ATOM 4017 N N . VAL A 1 534 ? -26.075 17.597 41.374 1.00 83.94 534 VAL A N 1
ATOM 4018 C CA . VAL A 1 534 ? -24.864 16.775 41.223 1.00 83.94 534 VAL A CA 1
ATOM 4019 C C . VAL A 1 534 ? -24.939 15.538 42.121 1.00 83.94 534 VAL A C 1
ATOM 4021 O O . VAL A 1 534 ? -24.812 15.628 43.337 1.00 83.94 534 VAL A O 1
ATOM 4024 N N . ASP A 1 535 ? -25.109 14.360 41.516 1.00 86.38 535 ASP A N 1
ATOM 4025 C CA . ASP A 1 535 ? -25.043 13.080 42.230 1.00 86.38 535 ASP A CA 1
ATOM 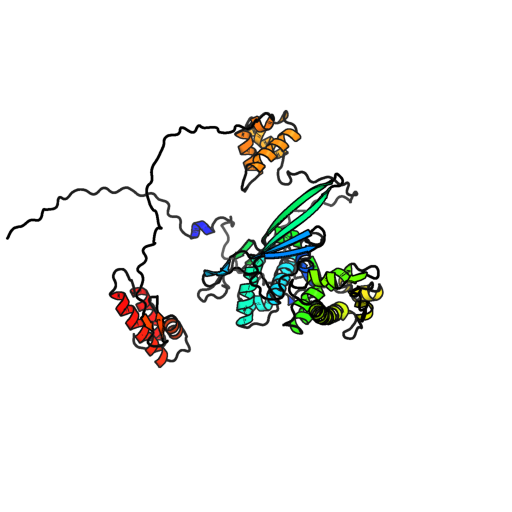4026 C C . ASP A 1 535 ? -23.598 12.560 42.282 1.00 86.38 535 ASP A C 1
ATOM 4028 O O . ASP A 1 535 ? -23.001 12.224 41.256 1.00 86.38 535 ASP A O 1
ATOM 4032 N N . THR A 1 536 ? -23.027 12.502 43.487 1.00 90.69 536 THR A N 1
ATOM 4033 C CA . THR A 1 536 ? -21.677 11.974 43.742 1.00 90.69 536 THR A CA 1
ATOM 4034 C C . THR A 1 536 ? -21.680 10.588 44.386 1.00 90.69 536 THR A C 1
ATOM 4036 O O . THR A 1 536 ? -20.609 10.011 44.583 1.00 90.69 536 THR A O 1
ATOM 4039 N N . SER A 1 537 ? -22.855 10.021 44.684 1.00 84.75 537 SER A N 1
ATOM 4040 C CA . SER A 1 537 ? -22.998 8.791 45.474 1.00 84.75 537 SER A CA 1
ATOM 4041 C C . SER A 1 537 ? -22.326 7.577 44.820 1.00 84.75 537 SER A C 1
ATOM 4043 O O . SER A 1 537 ? -21.593 6.839 45.482 1.00 84.75 537 SER A O 1
ATOM 4045 N N . GLY A 1 538 ? -22.493 7.406 43.505 1.00 85.81 538 GLY A N 1
ATOM 4046 C CA . GLY A 1 538 ? -21.886 6.303 42.754 1.00 85.81 538 GLY A CA 1
ATOM 4047 C C . GLY A 1 538 ? -20.356 6.361 42.720 1.00 85.81 538 GLY A C 1
ATOM 4048 O O . GLY A 1 538 ? -19.687 5.342 42.901 1.00 85.81 538 GLY A O 1
ATOM 4049 N N . GLU A 1 539 ? -19.785 7.555 42.546 1.00 89.12 539 GLU A N 1
ATOM 4050 C CA . GLU A 1 539 ? -18.328 7.731 42.559 1.00 89.12 539 GLU A CA 1
ATOM 4051 C C . GLU A 1 539 ? -17.758 7.611 43.977 1.00 89.12 539 GLU A C 1
ATOM 4053 O O . GLU A 1 539 ? -16.650 7.101 44.145 1.00 89.12 539 GLU A O 1
ATOM 4058 N N . TRP A 1 540 ? -18.528 7.990 45.001 1.00 91.31 540 TRP A N 1
ATOM 4059 C CA . TRP A 1 540 ? -18.140 7.801 46.396 1.00 91.31 540 TRP A CA 1
ATOM 4060 C C . TRP A 1 540 ? -17.922 6.322 46.722 1.00 91.31 540 TRP A C 1
ATOM 4062 O O . TRP A 1 540 ? -16.842 5.952 47.173 1.00 91.31 540 TRP A O 1
ATOM 4072 N N . VAL A 1 541 ? -18.908 5.470 46.408 1.00 90.19 541 VAL A N 1
ATOM 4073 C CA . VAL A 1 541 ? -18.838 4.011 46.622 1.00 90.19 541 VAL A CA 1
ATOM 4074 C C . VAL A 1 541 ? -17.690 3.389 45.829 1.00 90.19 541 VAL A C 1
ATOM 4076 O O . VAL A 1 541 ? -16.953 2.535 46.325 1.00 90.19 541 VAL A O 1
ATOM 4079 N N . ARG A 1 542 ? -17.519 3.822 44.578 1.00 90.50 542 ARG A N 1
ATOM 4080 C CA . ARG A 1 542 ? -16.475 3.299 43.702 1.00 90.50 542 ARG A CA 1
ATOM 4081 C C . ARG A 1 542 ? -15.085 3.585 44.258 1.00 90.50 542 ARG A C 1
ATOM 4083 O O . ARG A 1 542 ? -14.288 2.661 44.398 1.00 90.50 542 ARG A O 1
ATOM 4090 N N . TYR A 1 543 ? -14.779 4.841 44.565 1.00 92.31 543 TYR A N 1
ATOM 4091 C CA . TYR A 1 543 ? -13.425 5.217 44.961 1.00 92.31 543 TYR A CA 1
ATOM 4092 C C . TYR A 1 543 ? -13.098 4.871 46.414 1.00 92.31 543 TYR A C 1
ATOM 4094 O O . TYR A 1 543 ? -11.936 4.583 46.687 1.00 92.31 543 TYR A O 1
ATOM 4102 N N . SER A 1 544 ? -14.093 4.762 47.302 1.00 92.12 544 SER A N 1
ATOM 4103 C CA . SER A 1 544 ? -13.876 4.202 48.640 1.00 92.12 544 SER A CA 1
ATOM 4104 C C . SER A 1 544 ? -13.498 2.718 48.578 1.00 92.12 544 SER A C 1
ATOM 4106 O O . SER A 1 544 ? -12.607 2.280 49.297 1.00 92.12 544 SER A O 1
ATOM 4108 N N . SER A 1 545 ? -14.124 1.940 47.682 1.00 90.31 545 SER A N 1
ATOM 4109 C CA . SER A 1 545 ? -13.782 0.520 47.498 1.00 90.31 545 SER A CA 1
ATOM 4110 C C . SER A 1 545 ? -12.378 0.316 46.914 1.00 90.31 545 SER A C 1
ATOM 4112 O O . SER A 1 545 ? -11.672 -0.610 47.305 1.00 90.31 545 SER A O 1
ATOM 4114 N N . LEU A 1 546 ? -11.953 1.212 46.018 1.00 92.62 546 LEU A N 1
ATOM 4115 C CA . LEU A 1 546 ? -10.613 1.202 45.434 1.00 92.62 546 LEU A CA 1
ATOM 4116 C C . LEU A 1 546 ? -9.541 1.612 46.451 1.00 92.62 546 LEU A C 1
ATOM 4118 O O . LEU A 1 546 ? -8.489 0.989 46.503 1.00 92.62 546 LEU A O 1
ATOM 4122 N N . ALA A 1 547 ? -9.818 2.608 47.296 1.00 91.12 547 ALA A N 1
ATOM 4123 C CA . ALA A 1 547 ? -8.926 2.980 48.393 1.00 91.12 547 ALA A CA 1
ATOM 4124 C C . ALA A 1 547 ? -8.759 1.827 49.403 1.00 91.12 547 ALA A C 1
ATOM 4126 O O . ALA A 1 547 ? -7.636 1.488 49.775 1.00 91.12 547 ALA A O 1
ATOM 4127 N N . ALA A 1 548 ? -9.854 1.146 49.754 1.00 91.06 548 ALA A N 1
ATOM 4128 C CA . ALA A 1 548 ? -9.816 -0.011 50.647 1.00 91.06 548 ALA A CA 1
ATOM 4129 C C . ALA A 1 548 ? -8.967 -1.172 50.092 1.00 91.06 548 ALA A C 1
ATOM 4131 O O . ALA A 1 548 ? -8.286 -1.853 50.858 1.00 91.06 548 ALA A O 1
ATOM 4132 N N . ALA A 1 549 ? -8.947 -1.375 48.768 1.00 89.44 549 ALA A N 1
ATOM 4133 C CA . ALA A 1 549 ? -8.094 -2.383 48.127 1.00 89.44 549 ALA A CA 1
ATOM 4134 C C . ALA A 1 549 ? -6.585 -2.117 48.319 1.00 89.44 549 ALA A C 1
ATOM 4136 O O . ALA A 1 549 ? -5.791 -3.052 48.254 1.00 89.44 549 ALA A O 1
ATOM 4137 N N . HIS A 1 550 ? -6.211 -0.869 48.616 1.00 89.50 550 HIS A N 1
ATOM 4138 C CA . HIS A 1 550 ? -4.844 -0.420 48.910 1.00 89.50 550 HIS A CA 1
ATOM 4139 C C . HIS A 1 550 ? -4.530 -0.324 50.412 1.00 89.50 550 HIS A C 1
ATOM 4141 O O . HIS A 1 550 ? -3.502 0.234 50.803 1.00 89.50 550 HIS A O 1
ATOM 4147 N N . GLY A 1 551 ? -5.418 -0.840 51.269 1.00 87.00 551 GLY A N 1
ATOM 4148 C CA . GLY A 1 551 ? -5.273 -0.768 52.727 1.00 87.00 551 GLY A CA 1
ATOM 4149 C C . GLY A 1 551 ? -5.518 0.627 53.309 1.00 87.00 551 GLY A C 1
ATOM 4150 O O . GLY A 1 551 ? -5.070 0.904 54.417 1.00 87.00 551 GLY A O 1
ATOM 4151 N N . VAL A 1 552 ? -6.200 1.505 52.566 1.00 88.56 552 VAL A N 1
ATOM 4152 C CA . VAL A 1 552 ? -6.546 2.861 53.003 1.00 88.56 552 VAL A CA 1
ATOM 4153 C C . VAL A 1 552 ? -7.961 2.874 53.578 1.00 88.56 552 VAL A C 1
ATOM 4155 O O . VAL A 1 552 ? -8.904 2.433 52.918 1.00 88.56 552 VAL A O 1
ATOM 4158 N N . ASP A 1 553 ? -8.123 3.432 54.777 1.00 78.50 553 ASP A N 1
ATOM 4159 C CA . ASP A 1 553 ? -9.436 3.580 55.409 1.00 78.50 553 ASP A CA 1
ATOM 4160 C C . ASP A 1 553 ? -10.326 4.576 54.636 1.00 78.50 553 ASP A C 1
ATOM 4162 O O . ASP A 1 553 ? -9.919 5.697 54.306 1.00 78.50 553 ASP A O 1
ATOM 4166 N N . ALA A 1 554 ? -11.557 4.146 54.336 1.00 58.22 554 ALA A N 1
ATOM 4167 C CA . ALA A 1 554 ? -12.548 4.891 53.553 1.00 58.22 554 ALA A CA 1
ATOM 4168 C C . ALA A 1 554 ? -13.058 6.164 54.255 1.00 58.22 554 ALA A C 1
ATOM 4170 O O . ALA A 1 554 ? -13.554 6.084 55.401 1.00 58.22 554 ALA A O 1
#

Foldseek 3Di:
DDDDDDDDDDDDDDDDDDDDDDDDDPVNVPPPDDDPPDDDDDDDDPPDFAALVQDQKWWAFLQCLQANFAQDWDPDQWRWADDPQKIKIKGWDWDQAPVRDIDTTAQHHDLLRLVNRLQLRQCLLVVHLKGWADLFLCRNCRRSPHDDDPVSSVSNRVNVVRQQRIKMKMWGWDADPVRRIDIDIDIDGQFDDWDFDADPVRTTHPVDTTITGTDPVNNQQQCDDDDNRRHIDIDGSVLLVVLCVVCVSCSVLNSLLSNCSVVLVPAPAKDWDQLVRVCSRPNDPPDDSVNSVVSNVVSNVSSQQSLLCLVPNPDDSCVAWPKPCVPPPPSRIGIIGGHDDPVSCVSSVCVVVPPDDSDDDDDDDDDDDDDDDDDDDDDDDDDDDPQVPEDPVVLLVLLVVLVDPSVPFDPVLLSQLLCVQVVPDPDDPDSSVSSSVVCSVPVVSRVPPDDDDDDDDDDDDDDDDDDDDDDDDDDDDDFDDWDAQPLPRDIDRDLADPVLVVLLPDLPRALVSVQSSLVRSVVSLVVQVPDPPDDSPVVNVVSCVSNVSNVHHD

Radius of gyration: 33.07 Å; chains: 1; bounding box: 84×84×88 Å